Protein AF-0000000080565555 (afdb_homodimer)

pLDDT: mean 76.47, std 24.75, range [23.42, 98.5]

Organism: Arabidopsis lyrata subsp. lyrata (NCBI:txid81972)

InterPro domains:
  IPR002610 Peptidase S54, RHOMBOID-like [PTHR22936] (37-337)
  IPR022764 Peptidase S54, rhomboid domain [PF01694] (120-256)
  IPR035952 Rhomboid-like superfamily [G3DSA:1.20.1540.10] (41-259)
  IPR035952 Rhomboid-like superfamily [SSF144091] (45-261)

Foldseek 3Di:
DPPPPPPPPDPPPPPPPPPPPPCPPPPPPPVVVPVQLPPVDDLPPDDLVLLVVLLVLLVVLQQVLLLVQQCQPPVVHQFAPCVVGSNTFRHCLQQVQRGGHLVSLVVQQFDDLCCCQPVVPLVSLQRLLSDARHDNRSVLLSVLSVVLVSSVCSQFNNPLLVVQLRLQSSQLSLQCNQAPFPGGAGLNLRSSLLSLLLLVLVCVLCVVSRPNSVVSVVSSVVSLVVNLVCLQGPRRHLSSSVRSNLSSNLSSLQRVQDQDQPQPPQDDPDDPDDDSPPSVSPSPGSPSPVVSNVVSVVVNVCSVVVSVVCSNVSNHCNVVDVCSLVSRHDDDPQFDSPSPDRRSPPPPPDD/DDDCPDPPPPPPPPPPPPPPPPPPPPPPPPVVVPVQLPPVDDLPPDDLVLLVVLLVLLVVLQQVLLLVQQCQVVVVHQFAPCVVGSNTFRHCLFQVQRGGHLVSLVVQQFDDLCCCQPVVPLVSLQRLLSDARHDNRSVLLSVLSVVLVSSVCSQFNNPLLVVQLRLQSSQLSLQCNLAPFPGGAGLNLRSSLLSLLLLVLVCVLCVVSRPNSVVSVVSSVVSLVVNLVCLQGPRRHLSSSVRSNLSSNLSSLQRVQDQDQPQPPDDDPDDPDDDPPPSVSPSPGSPSPVVSNVVSVVVNVVSVVVSVVCSNVSNHCNVVDVCSLVSRHDDDPQFDSPSPDRRSPPPPPDD

Nearest PDB structures (foldseek):
  8snl-assembly1_B  TM=7.838E-01  e=1.390E-08  Homo sapiens
  3txt-assembly1_A  TM=7.322E-01  e=2.967E-03  Escherichia coli K-12
  6pj8-assembly1_A  TM=7.253E-01  e=8.159E-03  Escherichia coli
  5f5b-assembly1_A  TM=7.005E-01  e=1.110E-02  Escherichia coli
  4qnz-assembly1_A  TM=6.781E-01  e=9.729E-03  Escherichia coli str. K-12 substr. MC4100

Sequence (702 aa):
MEVPTEPKTTQIDEISHNLSFSTSNAGDSSWDKISFFRHRSRQIKRDTWLVSVFVLLQIVLFAVTMGVNDCSRNSHGHCAAKLLGRFSFQPLSENPMLGPSASTLEHMGGLSWNTLTENHEIWRILTSPWLHSGLFHLFINLGSLIFVGIYMEQQFGPLRIAVIYLLSGIMGSLFAVLFVRNISSISSGAAFFGLIGAMLSALAKNWNLYTGKISALVIIFTIFTVNILIGFLPFIDNFANIGGFISGFLLGFVLLFKPQLRQMPPSHKGKLFEDDTNRSTRLKDQFDRPVLRIICLVVFCGMLAGVLLAVCWGVNLNRHCHWCRYVDCVPTNRWSCSDMTTSCEVYSFKPMEVPTEPKTTQIDEISHNLSFSTSNAGDSSWDKISFFRHRSRQIKRDTWLVSVFVLLQIVLFAVTMGVNDCSRNSHGHCAAKLLGRFSFQPLSENPMLGPSASTLEHMGGLSWNTLTENHEIWRILTSPWLHSGLFHLFINLGSLIFVGIYMEQQFGPLRIAVIYLLSGIMGSLFAVLFVRNISSISSGAAFFGLIGAMLSALAKNWNLYTGKISALVIIFTIFTVNILIGFLPFIDNFANIGGFISGFLLGFVLLFKPQLRQMPPSHKGKLFEDDTNRSTRLKDQFDRPVLRIICLVVFCGMLAGVLLAVCWGVNLNRHCHWCRYVDCVPTNRWSCSDMTTSCEVYSFKP

Structure (mmCIF, N/CA/C/O backbone):
data_AF-0000000080565555-model_v1
#
loop_
_entity.id
_entity.type
_entity.pdbx_description
1 polymer 'RHOMBOID-like protein'
#
loop_
_atom_site.group_PDB
_atom_site.id
_atom_site.type_symbol
_atom_site.label_atom_id
_atom_site.label_alt_id
_atom_site.label_comp_id
_atom_site.label_asym_id
_atom_site.label_entity_id
_atom_site.label_seq_id
_atom_site.pdbx_PDB_ins_code
_atom_site.Cartn_x
_atom_site.Cartn_y
_atom_site.Cartn_z
_atom_site.occupancy
_atom_site.B_iso_or_equiv
_atom_site.auth_seq_id
_atom_site.auth_comp_id
_atom_site.auth_asym_id
_atom_site.auth_atom_id
_atom_site.pdbx_PDB_model_num
ATOM 1 N N . MET A 1 1 ? -54.656 46.344 83.875 1 28.05 1 MET A N 1
ATOM 2 C CA . MET A 1 1 ? -55.188 46.188 82.562 1 28.05 1 MET A CA 1
ATOM 3 C C . MET A 1 1 ? -54.094 45.938 81.562 1 28.05 1 MET A C 1
ATOM 5 O O . MET A 1 1 ? -53.312 46.844 81.188 1 28.05 1 MET A O 1
ATOM 9 N N . GLU A 1 2 ? -53.469 44.812 81.625 1 30.3 2 GLU A N 1
ATOM 10 C CA . GLU A 1 2 ? -52.219 44.156 81.188 1 30.3 2 GLU A CA 1
ATOM 11 C C . GLU A 1 2 ? -52.219 43.969 79.688 1 30.3 2 GLU A C 1
ATOM 13 O O . GLU A 1 2 ? -53.156 43.344 79.125 1 30.3 2 GLU A O 1
ATOM 18 N N . VAL A 1 3 ? -51.812 45 79 1 36.28 3 VAL A N 1
ATOM 19 C CA . VAL A 1 3 ? -51.969 45.25 77.562 1 36.28 3 VAL A CA 1
ATOM 20 C C . VAL A 1 3 ? -51.281 44.125 76.75 1 36.28 3 VAL A C 1
ATOM 22 O O . VAL A 1 3 ? -50.094 43.875 76.938 1 36.28 3 VAL A O 1
ATOM 25 N N . PRO A 1 4 ? -51.969 42.969 76.5 1 34.62 4 PRO A N 1
ATOM 26 C CA . PRO A 1 4 ? -51.344 41.781 76 1 34.62 4 PRO A CA 1
ATOM 27 C C . PRO A 1 4 ? -50.688 42 74.625 1 34.62 4 PRO A C 1
ATOM 29 O O . PRO A 1 4 ? -51.344 42.5 73.688 1 34.62 4 PRO A O 1
ATOM 32 N N . THR A 1 5 ? -49.469 42.469 74.625 1 33.44 5 THR A N 1
ATOM 33 C CA . THR A 1 5 ? -48.781 42.938 73.375 1 33.44 5 THR A CA 1
ATOM 34 C C . THR A 1 5 ? -48.656 41.812 72.375 1 33.44 5 THR A C 1
ATOM 36 O O . THR A 1 5 ? -48.062 40.781 72.688 1 33.44 5 THR A O 1
ATOM 39 N N . GLU A 1 6 ? -49.719 41.562 71.562 1 31.44 6 GLU A N 1
ATOM 40 C CA . GLU A 1 6 ? -49.844 40.5 70.562 1 31.44 6 GLU A CA 1
ATOM 41 C C . GLU A 1 6 ? -48.688 40.5 69.625 1 31.44 6 GLU A C 1
ATOM 43 O O . GLU A 1 6 ? -48.375 41.531 69 1 31.44 6 GLU A O 1
ATOM 48 N N . PRO A 1 7 ? -47.594 39.781 69.812 1 29.17 7 PRO A N 1
ATOM 49 C CA . PRO A 1 7 ? -46.406 39.844 69 1 29.17 7 PRO A CA 1
ATOM 50 C C . PRO A 1 7 ? -46.656 39.562 67.5 1 29.17 7 PRO A C 1
ATOM 52 O O . PRO A 1 7 ? -47.375 38.594 67.188 1 29.17 7 PRO A O 1
ATOM 55 N N . LYS A 1 8 ? -46.938 40.562 66.688 1 30.72 8 LYS A N 1
ATOM 56 C CA . LYS A 1 8 ? -47.156 40.531 65.25 1 30.72 8 LYS A CA 1
ATOM 57 C C . LYS A 1 8 ? -46.156 39.625 64.562 1 30.72 8 LYS A C 1
ATOM 59 O O . LYS A 1 8 ? -44.938 39.906 64.562 1 30.72 8 LYS A O 1
ATOM 64 N N . THR A 1 9 ? -46.188 38.25 64.812 1 28.25 9 THR A N 1
ATOM 65 C CA . THR A 1 9 ? -45.375 37.25 64.125 1 28.25 9 THR A CA 1
ATOM 66 C C . THR A 1 9 ? -45.312 37.531 62.625 1 28.25 9 THR A C 1
ATOM 68 O O . THR A 1 9 ? -46.312 37.5 61.938 1 28.25 9 THR A O 1
ATOM 71 N N . THR A 1 10 ? -44.562 38.469 62.156 1 26.77 10 THR A N 1
ATOM 72 C CA . THR A 1 10 ? -44.375 38.969 60.781 1 26.77 10 THR A CA 1
ATOM 73 C C . THR A 1 10 ? -44.219 37.781 59.812 1 26.77 10 THR A C 1
ATOM 75 O O . THR A 1 10 ? -43.531 36.812 60.125 1 26.77 10 THR A O 1
ATOM 78 N N . GLN A 1 11 ? -45.156 37.719 58.844 1 27.66 11 GLN A N 1
ATOM 79 C CA . GLN A 1 11 ? -45.5 36.906 57.688 1 27.66 11 GLN A CA 1
ATOM 80 C C . GLN A 1 11 ? -44.25 36.688 56.812 1 27.66 11 GLN A C 1
ATOM 82 O O . GLN A 1 11 ? -44.219 37.125 55.656 1 27.66 11 GLN A O 1
ATOM 87 N N . ILE A 1 12 ? -43.062 37.031 57.25 1 28.05 12 ILE A N 1
ATOM 88 C CA . ILE A 1 12 ? -41.969 37.094 56.281 1 28.05 12 ILE A CA 1
ATOM 89 C C . ILE A 1 12 ? -41.75 35.719 55.656 1 28.05 12 ILE A C 1
ATOM 91 O O . ILE A 1 12 ? -40.875 35.562 54.812 1 28.05 12 ILE A O 1
ATOM 95 N N . ASP A 1 13 ? -42.344 34.719 56.25 1 25.83 13 ASP A N 1
ATOM 96 C CA . ASP A 1 13 ? -41.719 33.438 55.906 1 25.83 13 ASP A CA 1
ATOM 97 C C . ASP A 1 13 ? -41.938 33.094 54.406 1 25.83 13 ASP A C 1
ATOM 99 O O . ASP A 1 13 ? -41.438 32.094 53.938 1 25.83 13 ASP A O 1
ATOM 103 N N . GLU A 1 14 ? -43 33.562 53.844 1 26.08 14 GLU A N 1
ATOM 104 C CA . GLU A 1 14 ? -43.5 32.75 52.75 1 26.08 14 GLU A CA 1
ATOM 105 C C . GLU A 1 14 ? -42.531 32.781 51.562 1 26.08 14 GLU A C 1
ATOM 107 O O . GLU A 1 14 ? -42.625 31.969 50.656 1 26.08 14 GLU A O 1
ATOM 112 N N . ILE A 1 15 ? -41.844 33.875 51.312 1 27.7 15 ILE A N 1
ATOM 113 C CA . ILE A 1 15 ? -41.438 34.031 49.938 1 27.7 15 ILE A CA 1
ATOM 114 C C . ILE A 1 15 ? -40.344 33.031 49.594 1 27.7 15 ILE A C 1
ATOM 116 O O . ILE A 1 15 ? -39.281 33.406 49.062 1 27.7 15 ILE A O 1
ATOM 120 N N . SER A 1 16 ? -39.969 32.062 50.375 1 26.06 16 SER A N 1
ATOM 121 C CA . SER A 1 16 ? -38.844 31.25 49.906 1 26.06 16 SER A CA 1
ATOM 122 C C . SER A 1 16 ? -39.094 30.625 48.562 1 26.06 16 SER A C 1
ATOM 124 O O . SER A 1 16 ? -39.781 29.594 48.469 1 26.06 16 SER A O 1
ATOM 126 N N . HIS A 1 17 ? -39.594 31.375 47.562 1 25.84 17 HIS A N 1
ATOM 127 C CA . HIS A 1 17 ? -39.75 30.859 46.219 1 25.84 17 HIS A CA 1
ATOM 128 C C . HIS A 1 17 ? -38.531 30.078 45.75 1 25.84 17 HIS A C 1
ATOM 130 O O . HIS A 1 17 ? -37.406 30.516 45.969 1 25.84 17 HIS A O 1
ATOM 136 N N . ASN A 1 18 ? -38.625 28.688 45.625 1 25.88 18 ASN A N 1
ATOM 137 C CA . ASN A 1 18 ? -37.781 27.625 45.125 1 25.88 18 ASN A CA 1
ATOM 138 C C . ASN A 1 18 ? -37.094 28.031 43.812 1 25.88 18 ASN A C 1
ATOM 140 O O . ASN A 1 18 ? -37.781 28.125 42.781 1 25.88 18 ASN A O 1
ATOM 144 N N . LEU A 1 19 ? -36.188 28.938 43.656 1 26.58 19 LEU A N 1
ATOM 145 C CA . LEU A 1 19 ? -35.375 29.156 42.469 1 26.58 19 LEU A CA 1
ATOM 146 C C . LEU A 1 19 ? -34.719 27.844 42.031 1 26.58 19 LEU A C 1
ATOM 148 O O . LEU A 1 19 ? -33.781 27.375 42.656 1 26.58 19 LEU A O 1
ATOM 152 N N . SER A 1 20 ? -35.531 26.812 41.625 1 26.23 20 SER A N 1
ATOM 153 C CA . SER A 1 20 ? -34.969 25.641 40.938 1 26.23 20 SER A CA 1
ATOM 154 C C . SER A 1 20 ? -34.062 26.062 39.812 1 26.23 20 SER A C 1
ATOM 156 O O . SER A 1 20 ? -34.5 26.703 38.844 1 26.23 20 SER A O 1
ATOM 158 N N . PHE A 1 21 ? -32.812 26.406 39.969 1 26.12 21 PHE A N 1
ATOM 159 C CA . PHE A 1 21 ? -31.797 26.547 38.938 1 26.12 21 PHE A CA 1
ATOM 160 C C . PHE A 1 21 ? -31.75 25.297 38.062 1 26.12 21 PHE A C 1
ATOM 162 O O . PHE A 1 21 ? -31.328 24.219 38.531 1 26.12 21 PHE A O 1
ATOM 169 N N . SER A 1 22 ? -32.781 25 37.219 1 28.72 22 SER A N 1
ATOM 170 C CA . SER A 1 22 ? -32.594 24.062 36.125 1 28.72 22 SER A CA 1
ATOM 171 C C . SER A 1 22 ? -31.281 24.344 35.375 1 28.72 22 SER A C 1
ATOM 173 O O . SER A 1 22 ? -31.078 25.422 34.844 1 28.72 22 SER A O 1
ATOM 175 N N . THR A 1 23 ? -30.188 23.906 35.875 1 27.33 23 THR A N 1
ATOM 176 C CA . THR A 1 23 ? -28.922 23.938 35.156 1 27.33 23 THR A CA 1
ATOM 177 C C . THR A 1 23 ? -29.078 23.391 33.75 1 27.33 23 THR A C 1
ATOM 179 O O . THR A 1 23 ? -29.312 22.188 33.562 1 27.33 23 THR A O 1
ATOM 182 N N . SER A 1 24 ? -29.719 24.047 32.844 1 30.97 24 SER A N 1
ATOM 183 C CA . SER A 1 24 ? -29.703 23.891 31.391 1 30.97 24 SER A CA 1
ATOM 184 C C . SER A 1 24 ? -28.266 23.781 30.875 1 30.97 24 SER A C 1
ATOM 186 O O . SER A 1 24 ? -28.016 24.031 29.688 1 30.97 24 SER A O 1
ATOM 188 N N . ASN A 1 25 ? -27.312 23.625 31.656 1 27.91 25 ASN A N 1
ATOM 189 C CA . ASN A 1 25 ? -25.953 23.641 31.125 1 27.91 25 ASN A CA 1
ATOM 190 C C . ASN A 1 25 ? -25.734 22.547 30.094 1 27.91 25 ASN A C 1
ATOM 192 O O . ASN A 1 25 ? -24.609 22.125 29.859 1 27.91 25 ASN A O 1
ATOM 196 N N . ALA A 1 26 ? -26.797 21.781 29.781 1 32.34 26 ALA A N 1
ATOM 197 C CA . ALA A 1 26 ? -26.328 20.969 28.656 1 32.34 26 ALA A CA 1
ATOM 198 C C . ALA A 1 26 ? -25.75 21.859 27.547 1 32.34 26 ALA A C 1
ATOM 200 O O . ALA A 1 26 ? -26.453 22.719 27.016 1 32.34 26 ALA A O 1
ATOM 201 N N . GLY A 1 27 ? -24.516 22.219 27.719 1 28.86 27 GLY A N 1
ATOM 202 C CA . GLY A 1 27 ? -23.812 23.016 26.734 1 28.86 27 GLY A CA 1
ATOM 203 C C . GLY A 1 27 ? -24.297 22.766 25.312 1 28.86 27 GLY A C 1
ATOM 204 O O . GLY A 1 27 ? -24.234 21.641 24.828 1 28.86 27 GLY A O 1
ATOM 205 N N . ASP A 1 28 ? -25.344 23.375 24.922 1 35.19 28 ASP A N 1
ATOM 206 C CA . ASP A 1 28 ? -25.656 23.469 23.5 1 35.19 28 ASP A CA 1
ATOM 207 C C . ASP A 1 28 ? -24.391 23.594 22.672 1 35.19 28 ASP A C 1
ATOM 209 O O . ASP A 1 28 ? -23.641 24.578 22.812 1 35.19 28 ASP A O 1
ATOM 213 N N . SER A 1 29 ? -23.641 22.547 22.562 1 35.31 29 SER A N 1
ATOM 214 C CA . SER A 1 29 ? -22.469 22.688 21.703 1 35.31 29 SER A CA 1
ATOM 215 C C . SER A 1 29 ? -22.766 23.578 20.5 1 35.31 29 SER A C 1
ATOM 217 O O . SER A 1 29 ? -23.781 23.406 19.828 1 35.31 29 SER A O 1
ATOM 219 N N . SER A 1 30 ? -22.359 24.797 20.625 1 37.91 30 SER A N 1
ATOM 220 C CA . SER A 1 30 ? -22.391 25.859 19.625 1 37.91 30 SER A CA 1
ATOM 221 C C . SER A 1 30 ? -22.25 25.297 18.219 1 37.91 30 SER A C 1
ATOM 223 O O . SER A 1 30 ? -22.453 26.016 17.234 1 37.91 30 SER A O 1
ATOM 225 N N . TRP A 1 31 ? -21.734 24.156 18.172 1 38.5 31 TRP A N 1
ATOM 226 C CA . TRP A 1 31 ? -21.641 23.578 16.844 1 38.5 31 TRP A CA 1
ATOM 227 C C . TRP A 1 31 ? -23.016 23.266 16.281 1 38.5 31 TRP A C 1
ATOM 229 O O . TRP A 1 31 ? -23.188 23.109 15.07 1 38.5 31 TRP A O 1
ATOM 239 N N . ASP A 1 32 ? -24.047 23.109 17.141 1 40.44 32 ASP A N 1
ATOM 240 C CA . ASP A 1 32 ? -25.391 22.828 16.656 1 40.44 32 ASP A CA 1
ATOM 241 C C . ASP A 1 32 ? -25.953 24 15.859 1 40.44 32 ASP A C 1
ATOM 243 O O . ASP A 1 32 ? -26.984 23.875 15.188 1 40.44 32 ASP A O 1
ATOM 247 N N . LYS A 1 33 ? -25.484 25.172 16.234 1 38.81 33 LYS A N 1
ATOM 248 C CA . LYS A 1 33 ? -26.031 26.359 15.562 1 38.81 33 LYS A CA 1
ATOM 249 C C . LYS A 1 33 ? -25.453 26.5 14.156 1 38.81 33 LYS A C 1
ATOM 251 O O . LYS A 1 33 ? -25.859 27.375 13.398 1 38.81 33 LYS A O 1
ATOM 256 N N . ILE A 1 34 ? -24.266 25.922 14.016 1 38.59 34 ILE A N 1
ATOM 257 C CA . ILE A 1 34 ? -23.844 25.969 12.625 1 38.59 34 ILE A CA 1
ATOM 258 C C . ILE A 1 34 ? -24.609 24.922 11.82 1 38.59 34 ILE A C 1
ATOM 260 O O . ILE A 1 34 ? -24.484 23.719 12.062 1 38.59 34 ILE A O 1
ATOM 264 N N . SER A 1 35 ? -25.688 25.25 11.289 1 40.88 35 SER A N 1
ATOM 265 C CA . SER A 1 35 ? -26.656 24.531 10.469 1 40.88 35 SER A CA 1
ATOM 266 C C . SER A 1 35 ? -25.953 23.516 9.562 1 40.88 35 SER A C 1
ATOM 268 O O . SER A 1 35 ? -26.609 22.688 8.93 1 40.88 35 SER A O 1
ATOM 270 N N . PHE A 1 36 ? -24.656 23.781 9.406 1 41.38 36 PHE A N 1
ATOM 271 C CA . PHE A 1 36 ? -23.984 22.969 8.391 1 41.38 36 PHE A CA 1
ATOM 272 C C . PHE A 1 36 ? -24.094 21.484 8.719 1 41.38 36 PHE A C 1
ATOM 274 O O . PHE A 1 36 ? -24.25 20.656 7.82 1 41.38 36 PHE A O 1
ATOM 281 N N . PHE A 1 37 ? -23.75 21.203 9.984 1 42.88 37 PHE A N 1
ATOM 282 C CA . PHE A 1 37 ? -23.531 19.812 10.352 1 42.88 37 PHE A CA 1
ATOM 283 C C . PHE A 1 37 ? -24.844 19.156 10.766 1 42.88 37 PHE A C 1
ATOM 285 O O . PHE A 1 37 ? -24.844 18.109 11.414 1 42.88 37 PHE A O 1
ATOM 292 N N . ARG A 1 38 ? -25.875 19.812 10.656 1 41.28 38 ARG A N 1
ATOM 293 C CA . ARG A 1 38 ? -27.109 19.188 11.125 1 41.28 38 ARG A CA 1
ATOM 294 C C . ARG A 1 38 ? -27.469 17.969 10.273 1 41.28 38 ARG A C 1
ATOM 296 O O . ARG A 1 38 ? -27.844 18.109 9.109 1 41.28 38 ARG A O 1
ATOM 303 N N . HIS A 1 39 ? -26.516 17.094 10.227 1 41.72 39 HIS A N 1
ATOM 304 C CA . HIS A 1 39 ? -27.172 15.891 9.742 1 41.72 39 HIS A CA 1
ATOM 305 C C . HIS A 1 39 ? -28.359 15.508 10.633 1 41.72 39 HIS A C 1
ATOM 307 O O . HIS A 1 39 ? -28.297 15.711 11.852 1 41.72 39 HIS A O 1
ATOM 313 N N . ARG A 1 40 ? -29.562 15.438 10.125 1 40.31 40 ARG A N 1
ATOM 314 C CA . ARG A 1 40 ? -30.781 15.031 10.805 1 40.31 40 ARG A CA 1
ATOM 315 C C . ARG A 1 40 ? -30.531 13.836 11.719 1 40.31 40 ARG A C 1
ATOM 317 O O . ARG A 1 40 ? -31.438 13.375 12.422 1 40.31 40 ARG A O 1
ATOM 324 N N . SER A 1 41 ? -29.562 13.008 11.445 1 40.56 41 SER A N 1
ATOM 325 C CA . SER A 1 41 ? -29.531 11.797 12.258 1 40.56 41 SER A CA 1
ATOM 326 C C . SER A 1 41 ? -29.031 12.078 13.664 1 40.56 41 SER A C 1
ATOM 328 O O . SER A 1 41 ? -28.312 13.055 13.891 1 40.56 41 SER A O 1
ATOM 330 N N . ARG A 1 42 ? -29.438 11.453 14.758 1 39.84 42 ARG A N 1
ATOM 331 C CA . ARG A 1 42 ? -29.062 11.484 16.172 1 39.84 42 ARG A CA 1
ATOM 332 C C . ARG A 1 42 ? -27.547 11.594 16.328 1 39.84 42 ARG A C 1
ATOM 334 O O . ARG A 1 42 ? -26.797 10.711 15.883 1 39.84 42 ARG A O 1
ATOM 341 N N . GLN A 1 43 ? -27 12.758 16.312 1 46 43 GLN A N 1
ATOM 342 C CA . GLN A 1 43 ? -25.594 13.055 16.562 1 46 43 GLN A CA 1
ATOM 343 C C . GLN A 1 43 ? -25.062 12.258 17.734 1 46 43 GLN A C 1
ATOM 345 O O . GLN A 1 43 ? -25.5 12.445 18.875 1 46 43 GLN A O 1
ATOM 350 N N . ILE A 1 44 ? -24.859 11.039 17.656 1 47.81 44 ILE A N 1
ATOM 351 C CA . ILE A 1 44 ? -24.172 10.328 18.734 1 47.81 44 ILE A CA 1
ATOM 352 C C . ILE A 1 44 ? -22.953 11.141 19.172 1 47.81 44 ILE A C 1
ATOM 354 O O . ILE A 1 44 ? -22.062 11.43 18.375 1 47.81 44 ILE A O 1
ATOM 358 N N . LYS A 1 45 ? -23.172 11.914 20.172 1 55.66 45 LYS A N 1
ATOM 359 C CA . LYS A 1 45 ? -22.078 12.633 20.812 1 55.66 45 LYS A CA 1
ATOM 360 C C . LYS A 1 45 ? -20.922 11.688 21.156 1 55.66 45 LYS A C 1
ATOM 362 O O . LYS A 1 45 ? -20.953 11.031 22.188 1 55.66 45 LYS A O 1
ATOM 367 N N . ARG A 1 46 ? -20.203 11.18 20.141 1 64.56 46 ARG A N 1
ATOM 368 C CA . ARG A 1 46 ? -19.031 10.352 20.422 1 64.56 46 ARG A CA 1
ATOM 369 C C . ARG A 1 46 ? -17.891 11.203 20.953 1 64.56 46 ARG A C 1
ATOM 371 O O . ARG A 1 46 ? -17.734 12.367 20.578 1 64.56 46 ARG A O 1
ATOM 378 N N . ASP A 1 47 ? -17.328 10.836 22.047 1 79.69 47 ASP A N 1
ATOM 379 C CA . ASP A 1 47 ? -16.109 11.43 22.562 1 79.69 47 ASP A CA 1
ATOM 380 C C . ASP A 1 47 ? -15.023 11.492 21.5 1 79.69 47 ASP A C 1
ATOM 382 O O . ASP A 1 47 ? -14.844 10.539 20.734 1 79.69 47 ASP A O 1
ATOM 386 N N . THR A 1 48 ? -14.555 12.727 21.141 1 89.88 48 THR A N 1
ATOM 387 C CA . THR A 1 48 ? -13.492 12.922 20.156 1 89.88 48 THR A CA 1
ATOM 388 C C . THR A 1 48 ? -12.125 12.906 20.828 1 89.88 48 THR A C 1
ATOM 390 O O . THR A 1 48 ? -11.398 13.906 20.797 1 89.88 48 THR A O 1
ATOM 393 N N . TRP A 1 49 ? -11.68 11.828 21.344 1 93.06 49 TRP A N 1
ATOM 394 C CA . TRP A 1 49 ? -10.43 11.703 22.094 1 93.06 49 TRP A CA 1
ATOM 395 C C . TRP A 1 49 ? -9.234 11.656 21.141 1 93.06 49 TRP A C 1
ATOM 397 O O . TRP A 1 49 ? -8.133 12.078 21.5 1 93.06 49 TRP A O 1
ATOM 407 N N . LEU A 1 50 ? -9.438 11.188 19.953 1 95.69 50 LEU A N 1
ATOM 408 C CA . LEU A 1 50 ? -8.336 11.055 19 1 95.69 50 LEU A CA 1
ATOM 409 C C . LEU A 1 50 ? -7.785 12.422 18.609 1 95.69 50 LEU A C 1
ATOM 411 O O . LEU A 1 50 ? -6.566 12.633 18.609 1 95.69 50 LEU A O 1
ATOM 415 N N . VAL A 1 51 ? -8.672 13.359 18.297 1 96.25 51 VAL A N 1
ATOM 416 C CA . VAL A 1 51 ? -8.25 14.695 17.891 1 96.25 51 VAL A CA 1
ATOM 417 C C . VAL A 1 51 ? -7.496 15.367 19.031 1 96.25 51 VAL A C 1
ATOM 419 O O . VAL A 1 51 ? -6.48 16.031 18.812 1 96.25 51 VAL A O 1
ATOM 422 N N . SER A 1 52 ? -7.988 15.133 20.297 1 95.94 52 SER A N 1
ATOM 423 C CA . SER A 1 52 ? -7.309 15.695 21.453 1 95.94 52 SER A CA 1
ATOM 424 C C . SER A 1 52 ? -5.891 15.141 21.594 1 95.94 52 SER A C 1
ATOM 426 O O . SER A 1 52 ? -4.961 15.883 21.906 1 95.94 52 SER A O 1
ATOM 428 N N . VAL A 1 53 ? -5.758 13.922 21.312 1 96.75 53 VAL A N 1
ATOM 429 C CA . VAL A 1 53 ? -4.445 13.289 21.391 1 96.75 53 VAL A CA 1
ATOM 430 C C . VAL A 1 53 ? -3.521 13.867 20.328 1 96.75 53 VAL A C 1
ATOM 432 O O . VAL A 1 53 ? -2.361 14.188 20.594 1 96.75 53 VAL A O 1
ATOM 435 N N . PHE A 1 54 ? -4.008 14.023 19.125 1 97.12 54 PHE A N 1
ATOM 436 C CA . PHE A 1 54 ? -3.195 14.57 18.031 1 97.12 54 PHE A CA 1
ATOM 437 C C . PHE A 1 54 ? -2.795 16.016 18.328 1 97.12 54 PHE A C 1
ATOM 439 O O . PHE A 1 54 ? -1.657 16.406 18.062 1 97.12 54 PHE A O 1
ATOM 446 N N . VAL A 1 55 ? -3.732 16.766 18.859 1 96.81 55 VAL A N 1
ATOM 447 C CA . VAL A 1 55 ? -3.467 18.156 19.219 1 96.81 55 VAL A CA 1
ATOM 448 C C . VAL A 1 55 ? -2.371 18.203 20.281 1 96.81 55 VAL A C 1
ATOM 450 O O . VAL A 1 55 ? -1.4 18.953 20.141 1 96.81 55 VAL A O 1
ATOM 453 N N . LEU A 1 56 ? -2.512 17.406 21.281 1 97.12 56 LEU A N 1
ATOM 454 C CA . LEU A 1 56 ? -1.539 17.375 22.359 1 97.12 56 LEU A CA 1
ATOM 455 C C . LEU A 1 56 ? -0.166 16.953 21.859 1 97.12 56 LEU A C 1
ATOM 457 O O . LEU A 1 56 ? 0.852 17.531 22.25 1 97.12 56 LEU A O 1
ATOM 461 N N . LEU A 1 57 ? -0.117 16.016 21 1 96.81 57 LEU A N 1
ATOM 462 C CA . LEU A 1 57 ? 1.145 15.516 20.453 1 96.81 57 LEU A CA 1
ATOM 463 C C . LEU A 1 57 ? 1.854 16.609 19.656 1 96.81 57 LEU A C 1
ATOM 465 O O . LEU A 1 57 ? 3.074 16.766 19.75 1 96.81 57 LEU A O 1
ATOM 469 N N . GLN A 1 58 ? 1.149 17.391 18.938 1 97.62 58 GLN A N 1
ATOM 470 C CA . GLN A 1 58 ? 1.748 18.469 18.141 1 97.62 58 GLN A CA 1
ATOM 471 C C . GLN A 1 58 ? 2.285 19.578 19.031 1 97.62 58 GLN A C 1
ATOM 473 O O . GLN A 1 58 ? 3.367 20.109 18.781 1 97.62 58 GLN A O 1
ATOM 478 N N . ILE A 1 59 ? 1.557 19.891 20.047 1 97.56 59 ILE A N 1
ATOM 479 C CA . ILE A 1 59 ? 1.983 20.922 20.984 1 97.56 59 ILE A CA 1
ATOM 480 C C . ILE A 1 59 ? 3.244 20.484 21.719 1 97.56 59 ILE A C 1
ATOM 482 O O . ILE A 1 59 ? 4.215 21.234 21.812 1 97.56 59 ILE A O 1
ATOM 486 N N . VAL A 1 60 ? 3.252 19.25 22.156 1 97.75 60 VAL A N 1
ATOM 487 C CA . VAL A 1 60 ? 4.379 18.719 22.922 1 97.75 60 VAL A CA 1
ATOM 488 C C . VAL A 1 60 ? 5.617 18.656 22.031 1 97.75 60 VAL A C 1
ATOM 490 O O . VAL A 1 60 ? 6.711 19.047 22.438 1 97.75 60 VAL A O 1
ATOM 493 N N . LEU A 1 61 ? 5.445 18.203 20.844 1 97.5 61 LEU A N 1
ATOM 494 C CA . LEU A 1 61 ? 6.586 18.078 19.938 1 97.5 61 LEU A CA 1
ATOM 495 C C . LEU A 1 61 ? 7.125 19.453 19.547 1 97.5 61 LEU A C 1
ATOM 497 O O . LEU A 1 61 ? 8.336 19.625 19.375 1 97.5 61 LEU A O 1
ATOM 501 N N . PHE A 1 62 ? 6.254 20.438 19.422 1 97.88 62 PHE A N 1
ATOM 502 C CA . PHE A 1 62 ? 6.715 21.797 19.156 1 97.88 62 PHE A CA 1
ATOM 503 C C . PHE A 1 62 ? 7.523 22.328 20.328 1 97.88 62 PHE A C 1
ATOM 505 O O . PHE A 1 62 ? 8.578 22.922 20.141 1 97.88 62 PHE A O 1
ATOM 512 N N . ALA A 1 63 ? 7.07 22.031 21.531 1 97.31 63 ALA A N 1
ATOM 513 C CA . ALA A 1 63 ? 7.781 22.469 22.734 1 97.31 63 ALA A CA 1
ATOM 514 C C . ALA A 1 63 ? 9.148 21.797 22.828 1 97.31 63 ALA A C 1
ATOM 516 O O . ALA A 1 63 ? 10.148 22.453 23.156 1 97.31 63 ALA A O 1
ATOM 517 N N . VAL A 1 64 ? 9.156 20.562 22.547 1 97.69 64 VAL A N 1
ATOM 518 C CA . VAL A 1 64 ? 10.422 19.828 22.578 1 97.69 64 VAL A CA 1
ATOM 519 C C . VAL A 1 64 ? 11.375 20.391 21.531 1 97.69 64 VAL A C 1
ATOM 521 O O . VAL A 1 64 ? 12.562 20.578 21.781 1 97.69 64 VAL A O 1
ATOM 524 N N . THR A 1 65 ? 10.844 20.672 20.344 1 97.5 65 THR A N 1
ATOM 525 C CA . THR A 1 65 ? 11.656 21.234 19.266 1 97.5 65 THR A CA 1
ATOM 526 C C . THR A 1 65 ? 12.242 22.578 19.672 1 97.5 65 THR A C 1
ATOM 528 O O . THR A 1 65 ? 13.422 22.844 19.438 1 97.5 65 THR A O 1
ATOM 531 N N . MET A 1 66 ? 11.453 23.422 20.312 1 96.75 66 MET A N 1
ATOM 532 C CA . MET A 1 66 ? 11.922 24.734 20.766 1 96.75 66 MET A CA 1
ATOM 533 C C . MET A 1 66 ? 12.945 24.578 21.875 1 96.75 66 MET A C 1
ATOM 535 O O . MET A 1 66 ? 13.898 25.359 21.969 1 96.75 66 MET A O 1
ATOM 539 N N . GLY A 1 67 ? 12.727 23.547 22.703 1 96.44 67 GLY A N 1
ATOM 540 C CA . GLY A 1 67 ? 13.703 23.25 23.734 1 96.44 67 GLY A CA 1
ATOM 541 C C . GLY A 1 67 ? 15.055 22.859 23.188 1 96.44 67 GLY A C 1
ATOM 542 O O . GLY A 1 67 ? 16.094 23.281 23.703 1 96.44 67 GLY A O 1
ATOM 543 N N . VAL A 1 68 ? 15.039 22.094 22.172 1 96.56 68 VAL A N 1
ATOM 544 C CA . VAL A 1 68 ? 16.281 21.656 21.531 1 96.56 68 VAL A CA 1
ATOM 545 C C . VAL A 1 68 ? 16.906 22.828 20.781 1 96.56 68 VAL A C 1
ATOM 547 O O . VAL A 1 68 ? 18.141 22.969 20.766 1 96.56 68 VAL A O 1
ATOM 550 N N . ASN A 1 69 ? 16.125 23.656 20.109 1 95.75 69 ASN A N 1
ATOM 551 C CA . ASN A 1 69 ? 16.625 24.812 19.375 1 95.75 69 ASN A CA 1
ATOM 552 C C . ASN A 1 69 ? 17.406 25.75 20.266 1 95.75 69 ASN A C 1
ATOM 554 O O . ASN A 1 69 ? 18.516 26.172 19.922 1 95.75 69 ASN A O 1
ATOM 558 N N . ASP A 1 70 ? 16.828 26.156 21.453 1 95.19 70 ASP A N 1
ATOM 559 C CA . ASP A 1 70 ? 17.484 26.984 22.469 1 95.19 70 ASP A CA 1
ATOM 560 C C . ASP A 1 70 ? 18.234 28.156 21.828 1 95.19 70 ASP A C 1
ATOM 562 O O . ASP A 1 70 ? 19.453 28.266 21.969 1 95.19 70 ASP A O 1
ATOM 566 N N . CYS A 1 71 ? 17.453 28.969 21.234 1 91.81 71 CYS A N 1
ATOM 567 C CA . CYS A 1 71 ? 18.016 30.125 20.562 1 91.81 71 CYS A CA 1
ATOM 568 C C . CYS A 1 71 ? 18.906 30.922 21.5 1 91.81 71 CYS A C 1
ATOM 570 O O . CYS A 1 71 ? 19.953 31.438 21.094 1 91.81 71 CYS A O 1
ATOM 572 N N . SER A 1 72 ? 18.594 31.125 22.781 1 89.81 72 SER A N 1
ATOM 573 C CA . SER A 1 72 ? 19.312 31.938 23.75 1 89.81 72 SER A CA 1
ATOM 574 C C . SER A 1 72 ? 20.75 31.438 23.938 1 89.81 72 SER A C 1
ATOM 576 O O . SER A 1 72 ? 21.672 32.25 24.078 1 89.81 72 SER A O 1
ATOM 578 N N . ARG A 1 73 ? 20.938 30.234 23.812 1 88.81 73 ARG A N 1
ATOM 579 C CA . ARG A 1 73 ? 22.266 29.672 24 1 88.81 73 ARG A CA 1
ATOM 580 C C . ARG A 1 73 ? 23 29.531 22.672 1 88.81 73 ARG A C 1
ATOM 582 O O . ARG A 1 73 ? 24.219 29.719 22.609 1 88.81 73 ARG A O 1
ATOM 589 N N . ASN A 1 74 ? 22.219 29.312 21.641 1 86.56 74 ASN A N 1
ATOM 590 C CA . ASN A 1 74 ? 22.859 28.922 20.391 1 86.56 74 ASN A CA 1
ATOM 591 C C . ASN A 1 74 ? 23.016 30.094 19.438 1 86.56 74 ASN A C 1
ATOM 593 O O . ASN A 1 74 ? 23.781 30.031 18.469 1 86.56 74 ASN A O 1
ATOM 597 N N . SER A 1 75 ? 22.188 31.203 19.469 1 75.88 75 SER A N 1
ATOM 598 C CA . SER A 1 75 ? 22.234 32.25 18.469 1 75.88 75 SER A CA 1
ATOM 599 C C . SER A 1 75 ? 22.734 33.562 19.062 1 75.88 75 SER A C 1
ATOM 601 O O . SER A 1 75 ? 22.547 34.656 18.484 1 75.88 75 SER A O 1
ATOM 603 N N . HIS A 1 76 ? 23.625 33.625 20.016 1 67.38 76 HIS A N 1
ATOM 604 C CA . HIS A 1 76 ? 24.359 34.75 20.594 1 67.38 76 HIS A CA 1
ATOM 605 C C . HIS A 1 76 ? 23.422 35.906 20.875 1 67.38 76 HIS A C 1
ATOM 607 O O . HIS A 1 76 ? 23.781 37.062 20.609 1 67.38 76 HIS A O 1
ATOM 613 N N . GLY A 1 77 ? 22.234 35.719 21.094 1 66.75 77 GLY A N 1
ATOM 614 C CA . GLY A 1 77 ? 21.422 36.781 21.703 1 66.75 77 GLY A CA 1
ATOM 615 C C . GLY A 1 77 ? 20.438 37.406 20.734 1 66.75 77 GLY A C 1
ATOM 616 O O . GLY A 1 77 ? 19.578 38.188 21.141 1 66.75 77 GLY A O 1
ATOM 617 N N . HIS A 1 78 ? 20.391 37.188 19.453 1 84.88 78 HIS A N 1
ATOM 618 C CA . HIS A 1 78 ? 19.453 37.812 18.516 1 84.88 78 HIS A CA 1
ATOM 619 C C . HIS A 1 78 ? 18.203 36.938 18.328 1 84.88 78 HIS A C 1
ATOM 621 O O . HIS A 1 78 ? 17.906 36.531 17.203 1 84.88 78 HIS A O 1
ATOM 627 N N . CYS A 1 79 ? 17.562 36.688 19.531 1 92.5 79 CYS A N 1
ATOM 628 C CA . CYS A 1 79 ? 16.375 35.844 19.484 1 92.5 79 CYS A CA 1
ATOM 629 C C . CYS A 1 79 ? 15.102 36.656 19.625 1 92.5 79 CYS A C 1
ATOM 631 O O . CYS A 1 79 ? 15.133 37.781 20.141 1 92.5 79 CYS A O 1
ATOM 633 N N . ALA A 1 80 ? 14.125 36.281 19.031 1 91.69 80 ALA A N 1
ATOM 634 C CA . ALA A 1 80 ? 12.797 36.844 19.25 1 91.69 80 ALA A CA 1
ATOM 635 C C . ALA A 1 80 ? 12.148 36.281 20.5 1 91.69 80 ALA A C 1
ATOM 637 O O . ALA A 1 80 ? 12.328 35.094 20.812 1 91.69 80 ALA A O 1
ATOM 638 N N . ALA A 1 81 ? 11.406 37.156 21.344 1 93.06 81 ALA A N 1
ATOM 639 C CA . ALA A 1 81 ? 10.734 36.781 22.594 1 93.06 81 ALA A CA 1
ATOM 640 C C . ALA A 1 81 ? 11.734 36.25 23.609 1 93.06 81 ALA A C 1
ATOM 642 O O . ALA A 1 81 ? 11.539 35.156 24.141 1 93.06 81 ALA A O 1
ATOM 643 N N . LYS A 1 82 ? 12.703 37 23.922 1 90.5 82 LYS A N 1
ATOM 644 C CA . LYS A 1 82 ? 13.812 36.594 24.781 1 90.5 82 LYS A CA 1
ATOM 645 C C . LYS A 1 82 ? 13.312 36.219 26.172 1 90.5 82 LYS A C 1
ATOM 647 O O . LYS A 1 82 ? 13.953 35.438 26.875 1 90.5 82 LYS A O 1
ATOM 652 N N . LEU A 1 83 ? 12.18 36.781 26.469 1 91.25 83 LEU A N 1
ATOM 653 C CA . LEU A 1 83 ? 11.609 36.531 27.781 1 91.25 83 LEU A CA 1
ATOM 654 C C . LEU A 1 83 ? 11.328 35.031 27.984 1 91.25 83 LEU A C 1
ATOM 656 O O . LEU A 1 83 ? 11.289 34.562 29.125 1 91.25 83 LEU A O 1
ATOM 660 N N . LEU A 1 84 ? 11.281 34.281 26.922 1 93.12 84 LEU A N 1
ATOM 661 C CA . LEU A 1 84 ? 10.938 32.875 26.984 1 93.12 84 LEU A CA 1
ATOM 662 C C . LEU A 1 84 ? 12.172 32.031 27.25 1 93.12 84 LEU A C 1
ATOM 664 O O . LEU A 1 84 ? 12.078 30.812 27.391 1 93.12 84 LEU A O 1
ATOM 668 N N . GLY A 1 85 ? 13.375 32.625 27.25 1 92.38 85 GLY A N 1
ATOM 669 C CA . GLY A 1 85 ? 14.609 31.938 27.562 1 92.38 85 GLY A CA 1
ATOM 670 C C . GLY A 1 85 ? 14.953 30.859 26.547 1 92.38 85 GLY A C 1
ATOM 671 O O . GLY A 1 85 ? 15.055 31.125 25.359 1 92.38 85 GLY A O 1
ATOM 672 N N . ARG A 1 86 ? 14.891 29.641 27.031 1 92.19 86 ARG A N 1
ATOM 673 C CA . ARG A 1 86 ? 15.258 28.484 26.219 1 92.19 86 ARG A CA 1
ATOM 674 C C . ARG A 1 86 ? 14.273 28.281 25.078 1 92.19 86 ARG A C 1
ATOM 676 O O . ARG A 1 86 ? 14.625 27.703 24.047 1 92.19 86 ARG A O 1
ATOM 683 N N . PHE A 1 87 ? 13.094 28.797 25.234 1 94.81 87 PHE A N 1
ATOM 684 C CA . PHE A 1 87 ? 12.039 28.562 24.266 1 94.81 87 PHE A CA 1
ATOM 685 C C . PHE A 1 87 ? 11.867 29.766 23.344 1 94.81 87 PHE A C 1
ATOM 687 O O . PHE A 1 87 ? 10.852 29.891 22.656 1 94.81 87 PHE A O 1
ATOM 694 N N . SER A 1 88 ? 12.891 30.656 23.359 1 94.75 88 SER A N 1
ATOM 695 C CA . SER A 1 88 ? 12.844 31.812 22.469 1 94.75 88 SER A CA 1
ATOM 696 C C . SER A 1 88 ? 12.898 31.391 21.016 1 94.75 88 SER A C 1
ATOM 698 O O . SER A 1 88 ? 13.273 30.266 20.703 1 94.75 88 SER A O 1
ATOM 700 N N . PHE A 1 89 ? 12.484 32.25 20.188 1 94.81 89 PHE A N 1
ATOM 701 C CA . PHE A 1 89 ? 12.414 31.953 18.766 1 94.81 89 PHE A CA 1
ATOM 702 C C . PHE A 1 89 ? 13.617 32.531 18.031 1 94.81 89 PHE A C 1
ATOM 704 O O . PHE A 1 89 ? 14.266 33.469 18.531 1 94.81 89 PHE A O 1
ATOM 711 N N . GLN A 1 90 ? 13.859 31.984 16.875 1 92.06 90 GLN A N 1
ATOM 712 C CA . GLN A 1 90 ? 14.836 32.625 16 1 92.06 90 GLN A CA 1
ATOM 713 C C . GLN A 1 90 ? 14.375 34 15.562 1 92.06 90 GLN A C 1
ATOM 715 O O . GLN A 1 90 ? 13.18 34.312 15.578 1 92.06 90 GLN A O 1
ATOM 720 N N . PRO A 1 91 ? 15.406 34.844 15.25 1 89.94 91 PRO A N 1
ATOM 721 C CA . PRO A 1 91 ? 14.992 36.188 14.758 1 89.94 91 PRO A CA 1
ATOM 722 C C . PRO A 1 91 ? 14.039 36.094 13.57 1 89.94 91 PRO A C 1
ATOM 724 O O . PRO A 1 91 ? 14.148 35.188 12.75 1 89.94 91 PRO A O 1
ATOM 727 N N . LEU A 1 92 ? 13.109 37 13.43 1 86.38 92 LEU A N 1
ATOM 728 C CA . LEU A 1 92 ? 12.078 37 12.406 1 86.38 92 LEU A CA 1
ATOM 729 C C . LEU A 1 92 ? 12.695 37.062 11.008 1 86.38 92 LEU A C 1
ATOM 731 O O . LEU A 1 92 ? 12.07 36.625 10.039 1 86.38 92 LEU A O 1
ATOM 735 N N . SER A 1 93 ? 13.945 37.594 10.969 1 81.94 93 SER A N 1
ATOM 736 C CA . SER A 1 93 ? 14.648 37.656 9.688 1 81.94 93 SER A CA 1
ATOM 737 C C . SER A 1 93 ? 15.016 36.25 9.203 1 81.94 93 SER A C 1
ATOM 739 O O . SER A 1 93 ? 15.117 36 8 1 81.94 93 SER A O 1
ATOM 741 N N . GLU A 1 94 ? 15.148 35.375 10.18 1 83.88 94 GLU A N 1
ATOM 742 C CA . GLU A 1 94 ? 15.523 34 9.844 1 83.88 94 GLU A CA 1
ATOM 743 C C . GLU A 1 94 ? 14.297 33.125 9.711 1 83.88 94 GLU A C 1
ATOM 745 O O . GLU A 1 94 ? 14.219 32.281 8.797 1 83.88 94 GLU A O 1
ATOM 750 N N . ASN A 1 95 ? 13.383 33.281 10.617 1 88.25 95 ASN A N 1
ATOM 751 C CA . ASN A 1 95 ? 12.148 32.5 10.633 1 88.25 95 ASN A CA 1
ATOM 752 C C . ASN A 1 95 ? 10.945 33.344 11.008 1 88.25 95 ASN A C 1
ATOM 754 O O . ASN A 1 95 ? 10.672 33.562 12.188 1 88.25 95 ASN A O 1
ATOM 758 N N . PRO A 1 96 ? 10.266 33.75 9.977 1 84.94 96 PRO A N 1
ATOM 759 C CA . PRO A 1 96 ? 9.148 34.656 10.219 1 84.94 96 PRO A CA 1
ATOM 760 C C . PRO A 1 96 ? 7.98 33.969 10.93 1 84.94 96 PRO A C 1
ATOM 762 O O . PRO A 1 96 ? 7.043 34.656 11.375 1 84.94 96 PRO A O 1
ATOM 765 N N . MET A 1 97 ? 8.055 32.719 11.188 1 89.06 97 MET A N 1
ATOM 766 C CA . MET A 1 97 ? 6.938 31.984 11.773 1 89.06 97 MET A CA 1
ATOM 767 C C . MET A 1 97 ? 7.125 31.828 13.281 1 89.06 97 MET A C 1
ATOM 769 O O . MET A 1 97 ? 6.379 31.094 13.938 1 89.06 97 MET A O 1
ATOM 773 N N . LEU A 1 98 ? 8.117 32.594 13.82 1 92.88 98 LEU A N 1
ATOM 774 C CA . LEU A 1 98 ? 8.422 32.469 15.234 1 92.88 98 LEU A CA 1
ATOM 775 C C . LEU A 1 98 ? 8.727 31.016 15.602 1 92.88 98 LEU A C 1
ATOM 777 O O . LEU A 1 98 ? 7.992 30.406 16.375 1 92.88 98 LEU A O 1
ATOM 781 N N . GLY A 1 99 ? 9.789 30.594 15.055 1 94.88 99 GLY A N 1
ATOM 782 C CA . GLY A 1 99 ? 10.109 29.188 15.203 1 94.88 99 GLY A CA 1
ATOM 783 C C . GLY A 1 99 ? 11.594 28.922 15.336 1 94.88 99 GLY A C 1
ATOM 784 O O . GLY A 1 99 ? 12.367 29.828 15.625 1 94.88 99 GLY A O 1
ATOM 785 N N . PRO A 1 100 ? 11.953 27.672 15.242 1 94.44 100 PRO A N 1
ATOM 786 C CA . PRO A 1 100 ? 13.352 27.266 15.398 1 94.44 100 PRO A CA 1
ATOM 787 C C . PRO A 1 100 ? 14.172 27.5 14.125 1 94.44 100 PRO A C 1
ATOM 789 O O . PRO A 1 100 ? 13.641 27.969 13.125 1 94.44 100 PRO A O 1
ATOM 792 N N . SER A 1 101 ? 15.43 27.203 14.25 1 91.69 101 SER A N 1
ATOM 793 C CA . SER A 1 101 ? 16.328 27.312 13.109 1 91.69 101 SER A CA 1
ATOM 794 C C . SER A 1 101 ? 16.125 26.156 12.133 1 91.69 101 SER A C 1
ATOM 796 O O . SER A 1 101 ? 15.547 25.141 12.492 1 91.69 101 SER A O 1
ATOM 798 N N . ALA A 1 102 ? 16.625 26.328 10.945 1 88.94 102 ALA A N 1
ATOM 799 C CA . ALA A 1 102 ? 16.578 25.281 9.938 1 88.94 102 ALA A CA 1
ATOM 800 C C . ALA A 1 102 ? 17.328 24.047 10.398 1 88.94 102 ALA A C 1
ATOM 802 O O . ALA A 1 102 ? 16.891 22.906 10.164 1 88.94 102 ALA A O 1
ATOM 803 N N . SER A 1 103 ? 18.422 24.266 11.031 1 90.56 103 SER A N 1
ATOM 804 C CA . SER A 1 103 ? 19.266 23.172 11.5 1 90.56 103 SER A CA 1
ATOM 805 C C . SER A 1 103 ? 18.547 22.328 12.555 1 90.56 103 SER A C 1
ATOM 807 O O . SER A 1 103 ? 18.672 21.109 12.578 1 90.56 103 SER A O 1
ATOM 809 N N . THR A 1 104 ? 17.797 23.031 13.391 1 94.44 104 THR A N 1
ATOM 810 C CA . THR A 1 104 ? 17.047 22.312 14.414 1 94.44 104 THR A CA 1
ATOM 811 C C . THR A 1 104 ? 15.938 21.469 13.781 1 94.44 104 THR A C 1
ATOM 813 O O . THR A 1 104 ? 15.719 20.328 14.172 1 94.44 104 THR A O 1
ATOM 816 N N . LEU A 1 105 ? 15.25 22.062 12.844 1 93.94 105 LEU A N 1
ATOM 817 C CA . LEU A 1 105 ? 14.195 21.328 12.164 1 93.94 105 LEU A CA 1
ATOM 818 C C . LEU A 1 105 ? 14.75 20.078 11.484 1 93.94 105 LEU A C 1
ATOM 820 O O . LEU A 1 105 ? 14.133 19 11.539 1 93.94 105 LEU A O 1
ATOM 824 N N . GLU A 1 106 ? 15.844 20.188 10.891 1 92.31 106 GLU A N 1
ATOM 825 C CA . GLU A 1 106 ? 16.484 19.047 10.258 1 92.31 106 GLU A CA 1
ATOM 826 C C . GLU A 1 106 ? 16.875 17.984 11.297 1 92.31 106 GLU A C 1
ATOM 828 O O . GLU A 1 106 ? 16.656 16.797 11.078 1 92.31 106 GLU A O 1
ATOM 833 N N . HIS A 1 107 ? 17.391 18.484 12.375 1 94.12 107 HIS A N 1
ATOM 834 C CA . HIS A 1 107 ? 17.812 17.578 13.438 1 94.12 107 HIS A CA 1
ATOM 835 C C . HIS A 1 107 ? 16.625 16.812 14.016 1 94.12 107 HIS A C 1
ATOM 837 O O . HIS A 1 107 ? 16.766 15.641 14.375 1 94.12 107 HIS A O 1
ATOM 843 N N . MET A 1 108 ? 15.523 17.453 14.047 1 95.75 108 MET A N 1
ATOM 844 C CA . MET A 1 108 ? 14.344 16.875 14.688 1 95.75 108 MET A CA 1
ATOM 845 C C . MET A 1 108 ? 13.609 15.945 13.719 1 95.75 108 MET A C 1
ATOM 847 O O . MET A 1 108 ? 12.648 15.273 14.109 1 95.75 108 MET A O 1
ATOM 851 N N . GLY A 1 109 ? 13.977 15.938 12.445 1 95.06 109 GLY A N 1
ATOM 852 C CA . GLY A 1 109 ? 13.367 14.984 11.539 1 95.06 109 GLY A CA 1
ATOM 853 C C . GLY A 1 109 ? 12.828 15.617 10.273 1 95.06 109 GLY A C 1
ATOM 854 O O . GLY A 1 109 ? 12.008 15.016 9.57 1 95.06 109 GLY A O 1
ATOM 855 N N . GLY A 1 110 ? 13.188 16.859 10.039 1 94.62 110 GLY A N 1
ATOM 856 C CA . GLY A 1 110 ? 12.82 17.453 8.766 1 94.62 110 GLY A CA 1
ATOM 857 C C . GLY A 1 110 ? 13.281 16.656 7.566 1 94.62 110 GLY A C 1
ATOM 858 O O . GLY A 1 110 ? 14.188 15.828 7.68 1 94.62 110 GLY A O 1
ATOM 859 N N . LEU A 1 111 ? 12.656 16.828 6.508 1 93.69 111 LEU A N 1
ATOM 860 C CA . LEU A 1 111 ? 12.93 16.062 5.305 1 93.69 111 LEU A CA 1
ATOM 861 C C . LEU A 1 111 ? 14.023 16.719 4.469 1 93.69 111 LEU A C 1
ATOM 863 O O . LEU A 1 111 ? 14.008 17.922 4.258 1 93.69 111 LEU A O 1
ATOM 867 N N . SER A 1 112 ? 14.953 15.961 4.168 1 88.62 112 SER A N 1
ATOM 868 C CA . SER A 1 112 ? 16.031 16.359 3.256 1 88.62 112 SER A CA 1
ATOM 869 C C . SER A 1 112 ? 16.359 15.234 2.275 1 88.62 112 SER A C 1
ATOM 871 O O . SER A 1 112 ? 16.266 14.055 2.623 1 88.62 112 SER A O 1
ATOM 873 N N . TRP A 1 113 ? 16.625 15.609 1.115 1 84.12 113 TRP A N 1
ATOM 874 C CA . TRP A 1 113 ? 16.844 14.617 0.064 1 84.12 113 TRP A CA 1
ATOM 875 C C . TRP A 1 113 ? 18 13.695 0.418 1 84.12 113 TRP A C 1
ATOM 877 O O . TRP A 1 113 ? 17.891 12.477 0.329 1 84.12 113 TRP A O 1
ATOM 887 N N . ASN A 1 114 ? 19.109 14.188 0.928 1 83.06 114 ASN A N 1
ATOM 888 C CA . ASN A 1 114 ? 20.328 13.422 1.205 1 83.06 114 ASN A CA 1
ATOM 889 C C . ASN A 1 114 ? 20.109 12.445 2.361 1 83.06 114 ASN A C 1
ATOM 891 O O . ASN A 1 114 ? 20.562 11.297 2.303 1 83.06 114 ASN A O 1
ATOM 895 N N . THR A 1 115 ? 19.438 12.938 3.352 1 84.19 115 THR A N 1
ATOM 896 C CA . THR A 1 115 ? 19.25 12.102 4.535 1 84.19 115 THR A CA 1
ATOM 897 C C . THR A 1 115 ? 18.391 10.883 4.215 1 84.19 115 THR A C 1
ATOM 899 O O . THR A 1 115 ? 18.562 9.82 4.801 1 84.19 115 THR A O 1
ATOM 902 N N . LEU A 1 116 ? 17.578 11.055 3.283 1 82.31 116 LEU A N 1
ATOM 903 C CA . LEU A 1 116 ? 16.656 9.953 2.969 1 82.31 116 LEU A CA 1
ATOM 904 C C . LEU A 1 116 ? 17.281 9.016 1.938 1 82.31 116 LEU A C 1
ATOM 906 O O . LEU A 1 116 ? 17.188 7.793 2.074 1 82.31 116 LEU A O 1
ATOM 910 N N . THR A 1 117 ? 17.906 9.477 0.933 1 79.88 117 THR A N 1
ATOM 911 C CA . THR A 1 117 ? 18.406 8.672 -0.179 1 79.88 117 THR A CA 1
ATOM 912 C C . THR A 1 117 ? 19.781 8.094 0.141 1 79.88 117 THR A C 1
ATOM 914 O O . THR A 1 117 ? 20.078 6.957 -0.237 1 79.88 117 THR A O 1
ATOM 917 N N . GLU A 1 118 ? 20.578 8.766 0.868 1 81.62 118 GLU A N 1
ATOM 918 C CA . GLU A 1 118 ? 21.938 8.312 1.141 1 81.62 118 GLU A CA 1
ATOM 919 C C . GLU A 1 118 ? 22.031 7.625 2.502 1 81.62 118 GLU A C 1
ATOM 921 O O . GLU A 1 118 ? 22.547 6.512 2.609 1 81.62 118 GLU A O 1
ATOM 926 N N . ASN A 1 119 ? 21.359 8.289 3.473 1 86.06 119 ASN A N 1
ATOM 927 C CA . ASN A 1 119 ? 21.484 7.758 4.828 1 86.06 119 ASN A CA 1
ATOM 928 C C . ASN A 1 119 ? 20.328 6.824 5.172 1 86.06 119 ASN A C 1
ATOM 930 O O . ASN A 1 119 ? 20.328 6.211 6.242 1 86.06 119 ASN A O 1
ATOM 934 N N . HIS A 1 120 ? 19.328 6.688 4.34 1 86.31 120 HIS A N 1
ATOM 935 C CA . HIS A 1 120 ? 18.188 5.805 4.488 1 86.31 120 HIS A CA 1
ATOM 936 C C . HIS A 1 120 ? 17.453 6.07 5.797 1 86.31 120 HIS A C 1
ATOM 938 O O . HIS A 1 120 ? 17.047 5.133 6.488 1 86.31 120 HIS A O 1
ATOM 944 N N . GLU A 1 121 ? 17.391 7.383 6.184 1 90.94 121 GLU A N 1
ATOM 945 C CA . GLU A 1 121 ? 16.703 7.781 7.402 1 90.94 121 GLU A CA 1
ATOM 946 C C . GLU A 1 121 ? 15.188 7.848 7.176 1 90.94 121 GLU A C 1
ATOM 948 O O . GLU A 1 121 ? 14.602 8.93 7.223 1 90.94 121 GLU A O 1
ATOM 953 N N . ILE A 1 122 ? 14.609 6.746 7.102 1 88.56 122 ILE A N 1
ATOM 954 C CA . ILE A 1 122 ? 13.203 6.609 6.742 1 88.56 122 ILE A CA 1
ATOM 955 C C . ILE A 1 122 ? 12.328 7.074 7.902 1 88.56 122 ILE A C 1
ATOM 957 O O . ILE A 1 122 ? 11.141 7.359 7.715 1 88.56 122 ILE A O 1
ATOM 961 N N . TRP A 1 123 ? 12.883 7.094 9.125 1 92.5 123 TRP A N 1
ATOM 962 C CA . TRP A 1 123 ? 12.109 7.527 10.281 1 92.5 123 TRP A CA 1
ATOM 963 C C . TRP A 1 123 ? 11.625 8.961 10.109 1 92.5 123 TRP A C 1
ATOM 965 O O . TRP A 1 123 ? 10.633 9.367 10.727 1 92.5 123 TRP A O 1
ATOM 975 N N . ARG A 1 124 ? 12.219 9.75 9.281 1 94.62 124 ARG A N 1
ATOM 976 C CA . ARG A 1 124 ? 11.852 11.141 9.039 1 94.62 124 ARG A CA 1
ATOM 977 C C . ARG A 1 124 ? 10.484 11.234 8.367 1 94.62 124 ARG A C 1
ATOM 979 O O . ARG A 1 124 ? 9.773 12.227 8.531 1 94.62 124 ARG A O 1
ATOM 986 N N . ILE A 1 125 ? 10.18 10.18 7.633 1 94.81 125 ILE A N 1
ATOM 987 C CA . ILE A 1 125 ? 8.883 10.141 6.965 1 94.81 125 ILE A CA 1
ATOM 988 C C . ILE A 1 125 ? 7.766 10.086 8.008 1 94.81 125 ILE A C 1
ATOM 990 O O . ILE A 1 125 ? 6.688 10.641 7.797 1 94.81 125 ILE A O 1
ATOM 994 N N . LEU A 1 126 ? 8.062 9.508 9.141 1 94.19 126 LEU A N 1
ATOM 995 C CA . LEU A 1 126 ? 7.078 9.352 10.203 1 94.19 126 LEU A CA 1
ATOM 996 C C . LEU A 1 126 ? 7.078 10.555 11.133 1 94.19 126 LEU A C 1
ATOM 998 O O . LEU A 1 126 ? 6.043 10.906 11.703 1 94.19 126 LEU A O 1
ATOM 1002 N N . THR A 1 127 ? 8.188 11.273 11.234 1 94.44 127 THR A N 1
ATOM 1003 C CA . THR A 1 127 ? 8.32 12.344 12.211 1 94.44 127 THR A CA 1
ATOM 1004 C C . THR A 1 127 ? 7.957 13.688 11.594 1 94.44 127 THR A C 1
ATOM 1006 O O . THR A 1 127 ? 7.352 14.539 12.25 1 94.44 127 THR A O 1
ATOM 1009 N N . SER A 1 128 ? 8.219 13.859 10.367 1 96 128 SER A N 1
ATOM 1010 C CA . SER A 1 128 ? 8.07 15.148 9.695 1 96 128 SER A CA 1
ATOM 1011 C C . SER A 1 128 ? 6.637 15.656 9.773 1 96 128 SER A C 1
ATOM 1013 O O . SER A 1 128 ? 6.406 16.859 9.953 1 96 128 SER A O 1
ATOM 1015 N N . PRO A 1 129 ? 5.676 14.766 9.75 1 96.62 129 PRO A N 1
ATOM 1016 C CA . PRO A 1 129 ? 4.293 15.25 9.781 1 96.62 129 PRO A CA 1
ATOM 1017 C C . PRO A 1 129 ? 3.922 15.875 11.125 1 96.62 129 PRO A C 1
ATOM 1019 O O . PRO A 1 129 ? 2.889 16.547 11.234 1 96.62 129 PRO A O 1
ATOM 1022 N N . TRP A 1 130 ? 4.73 15.758 12.094 1 96.38 130 TRP A N 1
ATOM 1023 C CA . TRP A 1 130 ? 4.398 16.234 13.43 1 96.38 130 TRP A CA 1
ATOM 1024 C C . TRP A 1 130 ? 5.18 17.5 13.766 1 96.38 130 TRP A C 1
ATOM 1026 O O . TRP A 1 130 ? 4.969 18.109 14.82 1 96.38 130 TRP A O 1
ATOM 1036 N N . LEU A 1 131 ? 6.047 17.922 12.906 1 96.5 131 LEU A N 1
ATOM 1037 C CA . LEU A 1 131 ? 6.887 19.094 13.133 1 96.5 131 LEU A CA 1
ATOM 1038 C C . LEU A 1 131 ? 6.215 20.359 12.602 1 96.5 131 LEU A C 1
ATOM 1040 O O . LEU A 1 131 ? 5.453 20.297 11.633 1 96.5 131 LEU A O 1
ATOM 1044 N N . HIS A 1 132 ? 6.512 21.484 13.25 1 96.81 132 HIS A N 1
ATOM 1045 C CA . HIS A 1 132 ? 5.988 22.781 12.82 1 96.81 132 HIS A CA 1
ATOM 1046 C C . HIS A 1 132 ? 7.098 23.812 12.727 1 96.81 132 HIS A C 1
ATOM 1048 O O . HIS A 1 132 ? 7.992 23.859 13.578 1 96.81 132 HIS A O 1
ATOM 1054 N N . SER A 1 133 ? 6.992 24.656 11.766 1 93.56 133 SER A N 1
ATOM 1055 C CA . SER A 1 133 ? 8.039 25.625 11.484 1 93.56 133 SER A CA 1
ATOM 1056 C C . SER A 1 133 ? 8.008 26.781 12.492 1 93.56 133 SER A C 1
ATOM 1058 O O . SER A 1 133 ? 8.984 27.516 12.633 1 93.56 133 SER A O 1
ATOM 1060 N N . GLY A 1 134 ? 6.941 26.953 13.18 1 95.44 134 GLY A N 1
ATOM 1061 C CA . GLY A 1 134 ? 6.801 28.016 14.164 1 95.44 134 GLY A CA 1
ATOM 1062 C C . GLY A 1 134 ? 5.441 28.031 14.836 1 95.44 134 GLY A C 1
ATOM 1063 O O . GLY A 1 134 ? 4.602 27.172 14.562 1 95.44 134 GLY A O 1
ATOM 1064 N N . LEU A 1 135 ? 5.301 29 15.656 1 95.38 135 LEU A N 1
ATOM 1065 C CA . LEU A 1 135 ? 4.094 29.109 16.469 1 95.38 135 LEU A CA 1
ATOM 1066 C C . LEU A 1 135 ? 2.875 29.391 15.586 1 95.38 135 LEU A C 1
ATOM 1068 O O . LEU A 1 135 ? 1.814 28.781 15.781 1 95.38 135 LEU A O 1
ATOM 1072 N N . PHE A 1 136 ? 3.029 30.266 14.641 1 93.31 136 PHE A N 1
ATOM 1073 C CA . PHE A 1 136 ? 1.918 30.609 13.758 1 93.31 136 PHE A CA 1
ATOM 1074 C C . PHE A 1 136 ? 1.494 29.406 12.93 1 93.31 136 PHE A C 1
ATOM 1076 O O . PHE A 1 136 ? 0.301 29.141 12.773 1 93.31 136 PHE A O 1
ATOM 1083 N N . HIS A 1 137 ? 2.449 28.75 12.391 1 94 137 HIS A N 1
ATOM 1084 C CA . HIS A 1 137 ? 2.182 27.547 11.625 1 94 137 HIS A CA 1
ATOM 1085 C C . HIS A 1 137 ? 1.473 26.5 12.477 1 94 137 HIS A C 1
ATOM 1087 O O . HIS A 1 137 ? 0.498 25.875 12.031 1 94 137 HIS A O 1
ATOM 1093 N N . LEU A 1 138 ? 1.854 26.328 13.68 1 95.94 138 LEU A N 1
ATOM 1094 C CA . LEU A 1 138 ? 1.245 25.391 14.609 1 95.94 138 LEU A CA 1
ATOM 1095 C C . LEU A 1 138 ? -0.212 25.75 14.875 1 95.94 138 LEU A C 1
ATOM 1097 O O . LEU A 1 138 ? -1.094 24.891 14.805 1 95.94 138 LEU A O 1
ATOM 1101 N N . PHE A 1 139 ? -0.449 27 15.141 1 95.12 139 PHE A N 1
ATOM 1102 C CA . PHE A 1 139 ? -1.788 27.469 15.484 1 95.12 139 PHE A CA 1
ATOM 1103 C C . PHE A 1 139 ? -2.76 27.219 14.336 1 95.12 139 PHE A C 1
ATOM 1105 O O . PHE A 1 139 ? -3.881 26.75 14.555 1 95.12 139 PHE A O 1
ATOM 1112 N N . ILE A 1 140 ? -2.322 27.484 13.203 1 91.44 140 ILE A N 1
ATOM 1113 C CA . ILE A 1 140 ? -3.184 27.312 12.039 1 91.44 140 ILE A CA 1
ATOM 1114 C C . ILE A 1 140 ? -3.475 25.844 11.812 1 91.44 140 ILE A C 1
ATOM 1116 O O . ILE A 1 140 ? -4.617 25.453 11.555 1 91.44 140 ILE A O 1
ATOM 1120 N N . ASN A 1 141 ? -2.506 25.031 11.945 1 93.25 141 ASN A N 1
ATOM 1121 C CA . ASN A 1 141 ? -2.682 23.594 11.781 1 93.25 141 ASN A CA 1
ATOM 1122 C C . ASN A 1 141 ? -3.6 23.016 12.852 1 93.25 141 ASN A C 1
ATOM 1124 O O . ASN A 1 141 ? -4.469 22.203 12.555 1 93.25 141 ASN A O 1
ATOM 1128 N N . LEU A 1 142 ? -3.387 23.484 14.07 1 95.38 142 LEU A N 1
ATOM 1129 C CA . LEU A 1 142 ? -4.223 23 15.156 1 95.38 142 LEU A CA 1
ATOM 1130 C C . LEU A 1 142 ? -5.676 23.422 14.969 1 95.38 142 LEU A C 1
ATOM 1132 O O . LEU A 1 142 ? -6.598 22.641 15.195 1 95.38 142 LEU A O 1
ATOM 1136 N N . GLY A 1 143 ? -5.836 24.688 14.625 1 92.94 143 GLY A N 1
ATOM 1137 C CA . GLY A 1 143 ? -7.184 25.156 14.352 1 92.94 143 GLY A CA 1
ATOM 1138 C C . GLY A 1 143 ? -7.895 24.344 13.281 1 92.94 143 GLY A C 1
ATOM 1139 O O . GLY A 1 143 ? -9.055 23.969 13.453 1 92.94 143 GLY A O 1
ATOM 1140 N N . SER A 1 144 ? -7.164 24.062 12.234 1 91.31 144 SER A N 1
ATOM 1141 C CA . SER A 1 144 ? -7.727 23.281 11.141 1 91.31 144 SER A CA 1
ATOM 1142 C C . SER A 1 144 ? -8.031 21.859 11.57 1 91.31 144 SER A C 1
ATOM 1144 O O . SER A 1 144 ? -9.086 21.312 11.234 1 91.31 144 SER A O 1
ATOM 1146 N N . LEU A 1 145 ? -7.145 21.281 12.289 1 93.44 145 LEU A N 1
ATOM 1147 C CA . LEU A 1 145 ? -7.324 19.922 12.781 1 93.44 145 LEU A CA 1
ATOM 1148 C C . LEU A 1 145 ? -8.531 19.828 13.711 1 93.44 145 LEU A C 1
ATOM 1150 O O . LEU A 1 145 ? -9.344 18.906 13.602 1 93.44 145 LEU A O 1
ATOM 1154 N N . ILE A 1 146 ? -8.664 20.781 14.586 1 93.31 146 ILE A N 1
ATOM 1155 C CA . ILE A 1 146 ? -9.758 20.766 15.547 1 93.31 146 ILE A CA 1
ATOM 1156 C C . ILE A 1 146 ? -11.094 20.922 14.812 1 93.31 146 ILE A C 1
ATOM 1158 O O . ILE A 1 146 ? -12.031 20.156 15.062 1 93.31 146 ILE A O 1
ATOM 1162 N N . PHE A 1 147 ? -11.117 21.781 13.891 1 88.06 147 PHE A N 1
ATOM 1163 C CA . PHE A 1 147 ? -12.359 22.062 13.188 1 88.06 147 PHE A CA 1
ATOM 1164 C C . PHE A 1 147 ? -12.773 20.875 12.328 1 88.06 147 PHE A C 1
ATOM 1166 O O . PHE A 1 147 ? -13.898 20.375 12.438 1 88.06 147 PHE A O 1
ATOM 1173 N N . VAL A 1 148 ? -11.945 20.375 11.539 1 90.75 148 VAL A N 1
ATOM 1174 C CA . VAL A 1 148 ? -12.266 19.297 10.609 1 90.75 148 VAL A CA 1
ATOM 1175 C C . VAL A 1 148 ? -12.203 17.953 11.328 1 90.75 148 VAL A C 1
ATOM 1177 O O . VAL A 1 148 ? -13.07 17.094 11.133 1 90.75 148 VAL A O 1
ATOM 1180 N N . GLY A 1 149 ? -11.195 17.766 12.117 1 93.38 149 GLY A N 1
ATOM 1181 C CA . GLY A 1 149 ? -10.953 16.5 12.789 1 93.38 149 GLY A CA 1
ATOM 1182 C C . GLY A 1 149 ? -12.086 16.109 13.719 1 93.38 149 GLY A C 1
ATOM 1183 O O . GLY A 1 149 ? -12.5 14.945 13.742 1 93.38 149 GLY A O 1
ATOM 1184 N N . ILE A 1 150 ? -12.562 17.031 14.477 1 92.12 150 ILE A N 1
ATOM 1185 C CA . ILE A 1 150 ? -13.648 16.75 15.406 1 92.12 150 ILE A CA 1
ATOM 1186 C C . ILE A 1 150 ? -14.891 16.312 14.633 1 92.12 150 ILE A C 1
ATOM 1188 O O . ILE A 1 150 ? -15.508 15.297 14.969 1 92.12 150 ILE A O 1
ATOM 1192 N N . TYR A 1 151 ? -15.188 17.016 13.633 1 88.31 151 TYR A N 1
ATOM 1193 C CA . TYR A 1 151 ? -16.328 16.688 12.805 1 88.31 151 TYR A CA 1
ATOM 1194 C C . TYR A 1 151 ? -16.203 15.273 12.234 1 88.31 151 TYR A C 1
ATOM 1196 O O . TYR A 1 151 ? -17.125 14.461 12.336 1 88.31 151 TYR A O 1
ATOM 1204 N N . MET A 1 152 ? -15.055 15.016 11.68 1 92.12 152 MET A N 1
ATOM 1205 C CA . MET A 1 152 ? -14.836 13.734 11.016 1 92.12 152 MET A CA 1
ATOM 1206 C C . MET A 1 152 ? -14.836 12.594 12.031 1 92.12 152 MET A C 1
ATOM 1208 O O . MET A 1 152 ? -15.391 11.523 11.766 1 92.12 152 MET A O 1
ATOM 1212 N N . GLU A 1 153 ? -14.227 12.789 13.117 1 93.94 153 GLU A N 1
ATOM 1213 C CA . GLU A 1 153 ? -14.18 11.758 14.148 1 93.94 153 GLU A CA 1
ATOM 1214 C C . GLU A 1 153 ? -15.578 11.445 14.68 1 93.94 153 GLU A C 1
ATOM 1216 O O . GLU A 1 153 ? -15.898 10.281 14.938 1 93.94 153 GLU A O 1
ATOM 1221 N N . GLN A 1 154 ? -16.375 12.414 14.836 1 90.31 154 GLN A N 1
ATOM 1222 C CA . GLN A 1 154 ? -17.75 12.211 15.312 1 90.31 154 GLN A CA 1
ATOM 1223 C C . GLN A 1 154 ? -18.578 11.43 14.289 1 90.31 154 GLN A C 1
ATOM 1225 O O . GLN A 1 154 ? -19.391 10.586 14.656 1 90.31 154 GLN A O 1
ATOM 1230 N N . GLN A 1 155 ? -18.328 11.695 13.109 1 85.62 155 GLN A N 1
ATOM 1231 C CA . GLN A 1 155 ? -19.109 11.094 12.039 1 85.62 155 GLN A CA 1
ATOM 1232 C C . GLN A 1 155 ? -18.656 9.672 11.75 1 85.62 155 GLN A C 1
ATOM 1234 O O . GLN A 1 155 ? -19.484 8.789 11.477 1 85.62 155 GLN A O 1
ATOM 1239 N N . PHE A 1 156 ? -17.406 9.398 11.828 1 89.81 156 PHE A N 1
ATOM 1240 C CA . PHE A 1 156 ? -16.922 8.141 11.266 1 89.81 156 PHE A CA 1
ATOM 1241 C C . PHE A 1 156 ? -16.188 7.328 12.32 1 89.81 156 PHE A C 1
ATOM 1243 O O . PHE A 1 156 ? -15.836 6.168 12.094 1 89.81 156 PHE A O 1
ATOM 1250 N N . GLY A 1 157 ? -15.883 7.949 13.477 1 90.31 157 GLY A N 1
ATOM 1251 C CA . GLY A 1 157 ? -15.195 7.234 14.531 1 90.31 157 GLY A CA 1
ATOM 1252 C C . GLY A 1 157 ? -13.688 7.449 14.516 1 90.31 157 GLY A C 1
ATOM 1253 O O . GLY A 1 157 ? -13.133 7.867 13.5 1 90.31 157 GLY A O 1
ATOM 1254 N N . PRO A 1 158 ? -13.031 7.125 15.531 1 93.75 158 PRO A N 1
ATOM 1255 C CA . PRO A 1 158 ? -11.625 7.484 15.703 1 93.75 158 PRO A CA 1
ATOM 1256 C C . PRO A 1 158 ? -10.688 6.602 14.883 1 93.75 158 PRO A C 1
ATOM 1258 O O . PRO A 1 158 ? -9.656 7.074 14.398 1 93.75 158 PRO A O 1
ATOM 1261 N N . LEU A 1 159 ? -10.953 5.363 14.688 1 93.12 159 LEU A N 1
ATOM 1262 C CA . LEU A 1 159 ? -10.016 4.457 14.031 1 93.12 159 LEU A CA 1
ATOM 1263 C C . LEU A 1 159 ? -9.852 4.82 12.555 1 93.12 159 LEU A C 1
ATOM 1265 O O . LEU A 1 159 ? -8.727 4.922 12.062 1 93.12 159 LEU A O 1
ATOM 1269 N N . ARG A 1 160 ? -10.977 5 11.875 1 94.88 160 ARG A N 1
ATOM 1270 C CA . ARG A 1 160 ? -10.914 5.379 10.469 1 94.88 160 ARG A CA 1
ATOM 1271 C C . ARG A 1 160 ? -10.141 6.684 10.289 1 94.88 160 ARG A C 1
ATOM 1273 O O . ARG A 1 160 ? -9.297 6.793 9.391 1 94.88 160 ARG A O 1
ATOM 1280 N N . ILE A 1 161 ? -10.43 7.559 11.148 1 95.69 161 ILE A N 1
ATOM 1281 C CA . ILE A 1 161 ? -9.82 8.883 11.055 1 95.69 161 ILE A CA 1
ATOM 1282 C C . ILE A 1 161 ? -8.328 8.781 11.367 1 95.69 161 ILE A C 1
ATOM 1284 O O . ILE A 1 161 ? -7.508 9.422 10.695 1 95.69 161 ILE A O 1
ATOM 1288 N N . ALA A 1 162 ? -7.992 7.965 12.352 1 96.88 162 ALA A N 1
ATOM 1289 C CA . ALA A 1 162 ? -6.582 7.773 12.695 1 96.88 162 ALA A CA 1
ATOM 1290 C C . ALA A 1 162 ? -5.805 7.219 11.508 1 96.88 162 ALA A C 1
ATOM 1292 O O . ALA A 1 162 ? -4.711 7.695 11.188 1 96.88 162 ALA A O 1
ATOM 1293 N N . VAL A 1 163 ? -6.379 6.305 10.852 1 97.44 163 VAL A N 1
ATOM 1294 C CA . VAL A 1 163 ? -5.703 5.637 9.742 1 97.44 163 VAL A CA 1
ATOM 1295 C C . VAL A 1 163 ? -5.547 6.605 8.57 1 97.44 163 VAL A C 1
ATOM 1297 O O . VAL A 1 163 ? -4.473 6.703 7.977 1 97.44 163 VAL A O 1
ATOM 1300 N N . ILE A 1 164 ? -6.574 7.324 8.281 1 97.88 164 ILE A N 1
ATOM 1301 C CA . ILE A 1 164 ? -6.512 8.297 7.199 1 97.88 164 ILE A CA 1
ATOM 1302 C C . ILE A 1 164 ? -5.469 9.367 7.52 1 97.88 164 ILE A C 1
ATOM 1304 O O . ILE A 1 164 ? -4.641 9.711 6.672 1 97.88 164 ILE A O 1
ATOM 1308 N N . TYR A 1 165 ? -5.496 9.852 8.742 1 97.62 165 TYR A N 1
ATOM 1309 C CA . TYR A 1 165 ? -4.57 10.891 9.188 1 97.62 165 TYR A CA 1
ATOM 1310 C C . TYR A 1 165 ? -3.127 10.422 9.062 1 97.62 165 TYR A C 1
ATOM 1312 O O . TYR A 1 165 ? -2.299 11.109 8.461 1 97.62 165 TYR A O 1
ATOM 1320 N N . LEU A 1 166 ? -2.838 9.273 9.531 1 97.62 166 LEU A N 1
ATOM 1321 C CA . LEU A 1 166 ? -1.471 8.766 9.586 1 97.62 166 LEU A CA 1
ATOM 1322 C C . LEU A 1 166 ? -0.971 8.383 8.203 1 97.62 166 LEU A C 1
ATOM 1324 O O . LEU A 1 166 ? 0.139 8.75 7.812 1 97.62 166 LEU A O 1
ATOM 1328 N N . LEU A 1 167 ? -1.788 7.711 7.438 1 98.12 167 LEU A N 1
ATOM 1329 C CA . LEU A 1 167 ? -1.365 7.297 6.105 1 98.12 167 LEU A CA 1
ATOM 1330 C C . LEU A 1 167 ? -1.207 8.5 5.184 1 98.12 167 LEU A C 1
ATOM 1332 O O . LEU A 1 167 ? -0.336 8.508 4.312 1 98.12 167 LEU A O 1
ATOM 1336 N N . SER A 1 168 ? -2.041 9.469 5.359 1 98.44 168 SER A N 1
ATOM 1337 C CA . SER A 1 168 ? -1.915 10.688 4.562 1 98.44 168 SER A CA 1
ATOM 1338 C C . SER A 1 168 ? -0.652 11.453 4.926 1 98.44 168 SER A C 1
ATOM 1340 O O . SER A 1 168 ? -0.013 12.055 4.062 1 98.44 168 SER A O 1
ATOM 1342 N N . GLY A 1 169 ? -0.36 11.469 6.215 1 97.69 169 GLY A N 1
ATOM 1343 C CA . GLY A 1 169 ? 0.899 12.07 6.621 1 97.69 169 GLY A CA 1
ATOM 1344 C C . GLY A 1 169 ? 2.109 11.414 5.984 1 97.69 169 GLY A C 1
ATOM 1345 O O . GLY A 1 169 ? 3.008 12.102 5.492 1 97.69 169 GLY A O 1
ATOM 1346 N N . ILE A 1 170 ? 2.096 10.148 5.949 1 97.44 170 ILE A N 1
ATOM 1347 C CA . ILE A 1 170 ? 3.186 9.375 5.359 1 97.44 170 ILE A CA 1
ATOM 1348 C C . ILE A 1 170 ? 3.273 9.672 3.863 1 97.44 170 ILE A C 1
ATOM 1350 O O . ILE A 1 170 ? 4.352 9.969 3.346 1 97.44 170 ILE A O 1
ATOM 1354 N N . MET A 1 171 ? 2.133 9.609 3.23 1 98.06 171 MET A N 1
ATOM 1355 C CA . MET A 1 171 ? 2.1 9.883 1.796 1 98.06 171 MET A CA 1
ATOM 1356 C C . MET A 1 171 ? 2.58 11.297 1.499 1 98.06 171 MET A C 1
ATOM 1358 O O . MET A 1 171 ? 3.322 11.516 0.542 1 98.06 171 MET A O 1
ATOM 1362 N N . GLY A 1 172 ? 2.148 12.234 2.258 1 97.62 172 GLY A N 1
ATOM 1363 C CA . GLY A 1 172 ? 2.596 13.609 2.098 1 97.62 172 GLY A CA 1
ATOM 1364 C C . GLY A 1 172 ? 4.098 13.766 2.236 1 97.62 172 GLY A C 1
ATOM 1365 O O . GLY A 1 172 ? 4.73 14.469 1.444 1 97.62 172 GLY A O 1
ATOM 1366 N N . SER A 1 173 ? 4.668 13.102 3.242 1 97 173 SER A N 1
ATOM 1367 C CA . SER A 1 173 ? 6.113 13.148 3.42 1 97 173 SER A CA 1
ATOM 1368 C C . SER A 1 173 ? 6.836 12.562 2.211 1 97 173 SER A C 1
ATOM 1370 O O . SER A 1 173 ? 7.852 13.102 1.769 1 97 173 SER A O 1
ATOM 1372 N N . LEU A 1 174 ? 6.281 11.516 1.716 1 95.38 174 LEU A N 1
ATOM 1373 C CA . LEU A 1 174 ? 6.891 10.883 0.553 1 95.38 174 LEU A CA 1
ATOM 1374 C C . LEU A 1 174 ? 6.836 11.805 -0.661 1 95.38 174 LEU A C 1
ATOM 1376 O O . LEU A 1 174 ? 7.82 11.93 -1.397 1 95.38 174 LEU A O 1
ATOM 1380 N N . PHE A 1 175 ? 5.77 12.453 -0.83 1 95.75 175 PHE A N 1
ATOM 1381 C CA . PHE A 1 175 ? 5.645 13.414 -1.919 1 95.75 175 PHE A CA 1
ATOM 1382 C C . PHE A 1 175 ? 6.637 14.555 -1.746 1 95.75 175 PHE A C 1
ATOM 1384 O O . PHE A 1 175 ? 7.254 15 -2.717 1 95.75 175 PHE A O 1
ATOM 1391 N N . ALA A 1 176 ? 6.738 14.984 -0.571 1 94.62 176 ALA A N 1
ATOM 1392 C CA . ALA A 1 176 ? 7.652 16.094 -0.283 1 94.62 176 ALA A CA 1
ATOM 1393 C C . ALA A 1 176 ? 9.086 15.734 -0.682 1 94.62 176 ALA A C 1
ATOM 1395 O O . ALA A 1 176 ? 9.797 16.562 -1.262 1 94.62 176 ALA A O 1
ATOM 1396 N N . VAL A 1 177 ? 9.484 14.531 -0.425 1 92.56 177 VAL A N 1
ATOM 1397 C CA . VAL A 1 177 ? 10.852 14.094 -0.686 1 92.56 177 VAL A CA 1
ATOM 1398 C C . VAL A 1 177 ? 11.125 14.125 -2.188 1 92.56 177 VAL A C 1
ATOM 1400 O O . VAL A 1 177 ? 12.25 14.422 -2.611 1 92.56 177 VAL A O 1
ATOM 1403 N N . LEU A 1 178 ? 10.125 13.914 -2.982 1 91.94 178 LEU A N 1
ATOM 1404 C CA . LEU A 1 178 ? 10.297 13.906 -4.434 1 91.94 178 LEU A CA 1
ATOM 1405 C C . LEU A 1 178 ? 10.594 15.305 -4.957 1 91.94 178 LEU A C 1
ATOM 1407 O O . LEU A 1 178 ? 11.086 15.461 -6.074 1 91.94 178 LEU A O 1
ATOM 1411 N N . PHE A 1 179 ? 10.305 16.312 -4.094 1 90.12 179 PHE A N 1
ATOM 1412 C CA . PHE A 1 179 ? 10.422 17.672 -4.605 1 90.12 179 PHE A CA 1
ATOM 1413 C C . PHE A 1 179 ? 11.273 18.531 -3.68 1 90.12 179 PHE A C 1
ATOM 1415 O O . PHE A 1 179 ? 11.359 19.75 -3.855 1 90.12 179 PHE A O 1
ATOM 1422 N N . VAL A 1 180 ? 11.766 17.875 -2.688 1 82.56 180 VAL A N 1
ATOM 1423 C CA . VAL A 1 180 ? 12.492 18.625 -1.671 1 82.56 180 VAL A CA 1
ATOM 1424 C C . VAL A 1 180 ? 13.734 19.266 -2.289 1 82.56 180 VAL A C 1
ATOM 1426 O O . VAL A 1 180 ? 14.391 18.672 -3.148 1 82.56 180 VAL A O 1
ATOM 1429 N N . ARG A 1 181 ? 14.062 20.344 -1.927 1 78.25 181 ARG A N 1
ATOM 1430 C CA . ARG A 1 181 ? 15.195 21.125 -2.436 1 78.25 181 ARG A CA 1
ATOM 1431 C C . ARG A 1 181 ? 16.328 21.172 -1.413 1 78.25 181 ARG A C 1
ATOM 1433 O O . ARG A 1 181 ? 16.531 20.219 -0.665 1 78.25 181 ARG A O 1
ATOM 1440 N N . ASN A 1 182 ? 17.109 22.188 -1.344 1 74 182 ASN A N 1
ATOM 1441 C CA . ASN A 1 182 ? 18.328 22.297 -0.538 1 74 182 ASN A CA 1
ATOM 1442 C C . ASN A 1 182 ? 18 22.531 0.935 1 74 182 ASN A C 1
ATOM 1444 O O . ASN A 1 182 ? 18.781 22.156 1.814 1 74 182 ASN A O 1
ATOM 1448 N N . ILE A 1 183 ? 16.797 23.062 1.184 1 74.25 183 ILE A N 1
ATOM 1449 C CA . ILE A 1 183 ? 16.422 23.297 2.572 1 74.25 183 ILE A CA 1
ATOM 1450 C C . ILE A 1 183 ? 15.477 22.188 3.047 1 74.25 183 ILE A C 1
ATOM 1452 O O . ILE A 1 183 ? 14.625 21.719 2.289 1 74.25 183 ILE A O 1
ATOM 1456 N N . SER A 1 184 ? 15.75 21.797 4.27 1 85.38 184 SER A N 1
ATOM 1457 C CA . SER A 1 184 ? 14.883 20.781 4.855 1 85.38 184 SER A CA 1
ATOM 1458 C C . SER A 1 184 ? 13.445 21.266 4.961 1 85.38 184 SER A C 1
ATOM 1460 O O . SER A 1 184 ? 13.195 22.438 5.238 1 85.38 184 SER A O 1
ATOM 1462 N N . SER A 1 185 ? 12.586 20.438 4.668 1 88.38 185 SER A N 1
ATOM 1463 C CA . SER A 1 185 ? 11.172 20.781 4.727 1 88.38 185 SER A CA 1
ATOM 1464 C C . SER A 1 185 ? 10.414 19.906 5.719 1 88.38 185 SER A C 1
ATOM 1466 O O . SER A 1 185 ? 10.93 18.859 6.141 1 88.38 185 SER A O 1
ATOM 1468 N N . ILE A 1 186 ? 9.352 20.438 6.184 1 92.88 186 ILE A N 1
ATOM 1469 C CA . ILE A 1 186 ? 8.492 19.688 7.09 1 92.88 186 ILE A CA 1
ATOM 1470 C C . ILE A 1 186 ? 7.133 19.453 6.43 1 92.88 186 ILE A C 1
ATOM 1472 O O . ILE A 1 186 ? 6.664 20.266 5.645 1 92.88 186 ILE A O 1
ATOM 1476 N N . SER A 1 187 ? 6.512 18.344 6.793 1 94.06 187 SER A N 1
ATOM 1477 C CA . SER A 1 187 ? 5.273 17.938 6.133 1 94.06 187 SER A CA 1
ATOM 1478 C C . SER A 1 187 ? 4.102 17.938 7.109 1 94.06 187 SER A C 1
ATOM 1480 O O . SER A 1 187 ? 3.217 17.078 7.02 1 94.06 187 SER A O 1
ATOM 1482 N N . SER A 1 188 ? 4.039 18.797 8.047 1 91.12 188 SER A N 1
ATOM 1483 C CA . SER A 1 188 ? 3.047 18.797 9.117 1 91.12 188 SER A CA 1
ATOM 1484 C C . SER A 1 188 ? 1.636 18.953 8.562 1 91.12 188 SER A C 1
ATOM 1486 O O . SER A 1 188 ? 0.684 18.391 9.117 1 91.12 188 SER A O 1
ATOM 1488 N N . GLY A 1 189 ? 1.402 19.641 7.551 1 93.31 189 GLY A N 1
ATOM 1489 C CA . GLY A 1 189 ? 0.076 19.875 7 1 93.31 189 GLY A CA 1
ATOM 1490 C C . GLY A 1 189 ? -0.467 18.688 6.234 1 93.31 189 GLY A C 1
ATOM 1491 O O . GLY A 1 189 ? -1.676 18.578 6.016 1 93.31 189 GLY A O 1
ATOM 1492 N N . ALA A 1 190 ? 0.349 17.734 5.93 1 95.69 190 ALA A N 1
ATOM 1493 C CA . ALA A 1 190 ? -0.034 16.625 5.043 1 95.69 190 ALA A CA 1
ATOM 1494 C C . ALA A 1 190 ? -1.136 15.781 5.672 1 95.69 190 ALA A C 1
ATOM 1496 O O . ALA A 1 190 ? -2.109 15.422 5.004 1 95.69 190 ALA A O 1
ATOM 1497 N N . ALA A 1 191 ? -1 15.445 6.918 1 95.88 191 ALA A N 1
ATOM 1498 C CA . ALA A 1 191 ? -1.98 14.609 7.605 1 95.88 191 ALA A CA 1
ATOM 1499 C C . ALA A 1 191 ? -3.344 15.297 7.66 1 95.88 191 ALA A C 1
ATOM 1501 O O . ALA A 1 191 ? -4.371 14.664 7.391 1 95.88 191 ALA A O 1
ATOM 1502 N N . PHE A 1 192 ? -3.316 16.531 7.996 1 93.38 192 PHE A N 1
ATOM 1503 C CA . PHE A 1 192 ? -4.57 17.266 8.07 1 93.38 192 PHE A CA 1
ATOM 1504 C C . PHE A 1 192 ? -5.188 17.438 6.688 1 93.38 192 PHE A C 1
ATOM 1506 O O . PHE A 1 192 ? -6.406 17.375 6.535 1 93.38 192 PHE A O 1
ATOM 1513 N N . PHE A 1 193 ? -4.395 17.703 5.707 1 96.25 193 PHE A N 1
ATOM 1514 C CA . PHE A 1 193 ? -4.891 17.766 4.336 1 96.25 193 PHE A CA 1
ATOM 1515 C C . PHE A 1 193 ? -5.551 16.453 3.936 1 96.25 193 PHE A C 1
ATOM 1517 O O . PHE A 1 193 ? -6.496 16.438 3.145 1 96.25 193 PHE A O 1
ATOM 1524 N N . GLY A 1 194 ? -4.992 15.391 4.449 1 97.69 194 GLY A N 1
ATOM 1525 C CA . GLY A 1 194 ? -5.641 14.102 4.246 1 97.69 194 GLY A CA 1
ATOM 1526 C C . GLY A 1 194 ? -7.074 14.07 4.742 1 97.69 194 GLY A C 1
ATOM 1527 O O . GLY A 1 194 ? -7.953 13.516 4.082 1 97.69 194 GLY A O 1
ATOM 1528 N N . LEU A 1 195 ? -7.32 14.648 5.887 1 96.19 195 LEU A N 1
ATOM 1529 C CA . LEU A 1 195 ? -8.672 14.695 6.426 1 96.19 195 LEU A CA 1
ATOM 1530 C C . LEU A 1 195 ? -9.586 15.531 5.531 1 96.19 195 LEU A C 1
ATOM 1532 O O . LEU A 1 195 ? -10.75 15.18 5.324 1 96.19 195 LEU A O 1
ATOM 1536 N N . ILE A 1 196 ? -9.031 16.609 5.047 1 95.62 196 ILE A N 1
ATOM 1537 C CA . ILE A 1 196 ? -9.805 17.438 4.129 1 95.62 196 ILE A CA 1
ATOM 1538 C C . ILE A 1 196 ? -10.156 16.641 2.873 1 95.62 196 ILE A C 1
ATOM 1540 O O . ILE A 1 196 ? -11.289 16.688 2.402 1 95.62 196 ILE A O 1
ATOM 1544 N N . GLY A 1 197 ? -9.18 15.969 2.359 1 97.19 197 GLY A N 1
ATOM 1545 C CA . GLY A 1 197 ? -9.438 15.117 1.212 1 97.19 197 GLY A CA 1
ATOM 1546 C C . GLY A 1 197 ? -10.492 14.062 1.481 1 97.19 197 GLY A C 1
ATOM 1547 O O . GLY A 1 197 ? -11.359 13.82 0.642 1 97.19 197 GLY A O 1
ATOM 1548 N N . ALA A 1 198 ? -10.367 13.445 2.588 1 97.19 198 ALA A N 1
ATOM 1549 C CA . ALA A 1 198 ? -11.344 12.438 2.975 1 97.19 198 ALA A CA 1
ATOM 1550 C C . ALA A 1 198 ? -12.734 13.039 3.113 1 97.19 198 ALA A C 1
ATOM 1552 O O . ALA A 1 198 ? -13.734 12.414 2.734 1 97.19 198 ALA A O 1
ATOM 1553 N N . MET A 1 199 ? -12.805 14.227 3.695 1 93.81 199 MET A N 1
ATOM 1554 C CA . MET A 1 199 ? -14.086 14.922 3.811 1 93.81 199 MET A CA 1
ATOM 1555 C C . MET A 1 199 ? -14.695 15.172 2.436 1 93.81 199 MET A C 1
ATOM 1557 O O . MET A 1 199 ? -15.898 15.023 2.248 1 93.81 199 MET A O 1
ATOM 1561 N N . LEU A 1 200 ? -13.898 15.562 1.55 1 94.62 200 LEU A N 1
ATOM 1562 C CA . LEU A 1 200 ? -14.359 15.805 0.187 1 94.62 200 LEU A CA 1
ATOM 1563 C C . LEU A 1 200 ? -14.906 14.523 -0.433 1 94.62 200 LEU A C 1
ATOM 1565 O O . LEU A 1 200 ? -15.93 14.547 -1.118 1 94.62 200 LEU A O 1
ATOM 1569 N N . SER A 1 201 ? -14.211 13.414 -0.248 1 94.62 201 SER A N 1
ATOM 1570 C CA . SER A 1 201 ? -14.688 12.141 -0.784 1 94.62 201 SER A CA 1
ATOM 1571 C C . SER A 1 201 ? -16.016 11.742 -0.166 1 94.62 201 SER A C 1
ATOM 1573 O O . SER A 1 201 ? -16.906 11.234 -0.858 1 94.62 201 SER A O 1
ATOM 1575 N N . ALA A 1 202 ? -16.172 11.922 1.118 1 90.19 202 ALA A N 1
ATOM 1576 C CA . ALA A 1 202 ? -17.438 11.633 1.794 1 90.19 202 ALA A CA 1
ATOM 1577 C C . ALA A 1 202 ? -18.562 12.484 1.229 1 90.19 202 ALA A C 1
ATOM 1579 O O . ALA A 1 202 ? -19.688 11.992 1.03 1 90.19 202 ALA A O 1
ATOM 1580 N N . LEU A 1 203 ? -18.281 13.719 1.037 1 88.56 203 LEU A N 1
ATOM 1581 C CA . LEU A 1 203 ? -19.25 14.633 0.458 1 88.56 203 LEU A CA 1
ATOM 1582 C C . LEU A 1 203 ? -19.625 14.203 -0.958 1 88.56 203 LEU A C 1
ATOM 1584 O O . LEU A 1 203 ? -20.797 14.195 -1.321 1 88.56 203 LEU A O 1
ATOM 1588 N N . ALA A 1 204 ? -18.672 13.867 -1.748 1 88.69 204 ALA A N 1
ATOM 1589 C CA . ALA A 1 204 ? -18.891 13.453 -3.133 1 88.69 204 ALA A CA 1
ATOM 1590 C C . ALA A 1 204 ? -19.734 12.188 -3.205 1 88.69 204 ALA A C 1
ATOM 1592 O O . ALA A 1 204 ? -20.609 12.062 -4.07 1 88.69 204 ALA A O 1
ATOM 1593 N N . LYS A 1 205 ? -19.406 11.289 -2.338 1 84.75 205 LYS A N 1
ATOM 1594 C CA . LYS A 1 205 ? -20.109 10.008 -2.324 1 84.75 205 LYS A CA 1
ATOM 1595 C C . LYS A 1 205 ? -21.578 10.188 -1.899 1 84.75 205 LYS A C 1
ATOM 1597 O O . LYS A 1 205 ? -22.453 9.469 -2.381 1 84.75 205 LYS A O 1
ATOM 1602 N N . ASN A 1 206 ? -21.797 11.109 -1.02 1 80.88 206 ASN A N 1
ATOM 1603 C CA . ASN A 1 206 ? -23.141 11.305 -0.465 1 80.88 206 ASN A CA 1
ATOM 1604 C C . ASN A 1 206 ? -23.688 12.695 -0.796 1 80.88 206 ASN A C 1
ATOM 1606 O O . ASN A 1 206 ? -24.312 13.336 0.051 1 80.88 206 ASN A O 1
ATOM 1610 N N . TRP A 1 207 ? -23.391 13.117 -1.891 1 80.06 207 TRP A N 1
ATOM 1611 C CA . TRP A 1 207 ? -23.719 14.477 -2.314 1 80.06 207 TRP A CA 1
ATOM 1612 C C . TRP A 1 207 ? -25.188 14.781 -2.107 1 80.06 207 TRP A C 1
ATOM 1614 O O . TRP A 1 207 ? -25.547 15.852 -1.605 1 80.06 207 TRP A O 1
ATOM 1624 N N . ASN A 1 208 ? -26.016 13.836 -2.385 1 78.81 208 ASN A N 1
ATOM 1625 C CA . ASN A 1 208 ? -27.453 14.078 -2.361 1 78.81 208 ASN A CA 1
ATOM 1626 C C . ASN A 1 208 ? -28.031 13.93 -0.953 1 78.81 208 ASN A C 1
ATOM 1628 O O . ASN A 1 208 ? -29.156 14.352 -0.687 1 78.81 208 ASN A O 1
ATOM 1632 N N . LEU A 1 209 ? -27.234 13.344 -0.158 1 73.25 209 LEU A N 1
ATOM 1633 C CA . LEU A 1 209 ? -27.719 13.094 1.194 1 73.25 209 LEU A CA 1
ATOM 1634 C C . LEU A 1 209 ? -27.328 14.234 2.129 1 73.25 209 LEU A C 1
ATOM 1636 O O . LEU A 1 209 ? -27.906 14.375 3.213 1 73.25 209 LEU A O 1
ATOM 1640 N N . TYR A 1 210 ? -26.406 15 1.708 1 73 210 TYR A N 1
ATOM 1641 C CA . TYR A 1 210 ? -25.922 16.094 2.557 1 73 210 TYR A CA 1
ATOM 1642 C C . TYR A 1 210 ? -26.75 17.359 2.322 1 73 210 TYR A C 1
ATOM 1644 O O . TYR A 1 210 ? -26.891 17.797 1.184 1 73 210 TYR A O 1
ATOM 1652 N N . THR A 1 211 ? -27.422 17.891 3.301 1 74.12 211 THR A N 1
ATOM 1653 C CA . THR A 1 211 ? -28.203 19.109 3.201 1 74.12 211 THR A CA 1
ATOM 1654 C C . THR A 1 211 ? -27.281 20.328 3.164 1 74.12 211 THR A C 1
ATOM 1656 O O . THR A 1 211 ? -27.562 21.297 2.459 1 74.12 211 THR A O 1
ATOM 1659 N N . GLY A 1 212 ? -26.219 20.453 3.795 1 81.44 212 GLY A N 1
ATOM 1660 C CA . GLY A 1 212 ? -25.281 21.562 3.865 1 81.44 212 GLY A CA 1
ATOM 1661 C C . GLY A 1 212 ? -24.047 21.359 3.023 1 81.44 212 GLY A C 1
ATOM 1662 O O . GLY A 1 212 ? -22.938 21.703 3.443 1 81.44 212 GLY A O 1
ATOM 1663 N N . LYS A 1 213 ? -24.203 20.906 1.821 1 85.75 213 LYS A N 1
ATOM 1664 C CA . LYS A 1 213 ? -23.078 20.516 0.984 1 85.75 213 LYS A CA 1
ATOM 1665 C C . LYS A 1 213 ? -22.281 21.734 0.518 1 85.75 213 LYS A C 1
ATOM 1667 O O . LYS A 1 213 ? -21.062 21.688 0.424 1 85.75 213 LYS A O 1
ATOM 1672 N N . ILE A 1 214 ? -22.984 22.797 0.277 1 88.12 214 ILE A N 1
ATOM 1673 C CA . ILE A 1 214 ? -22.312 24.016 -0.16 1 88.12 214 ILE A CA 1
ATOM 1674 C C . ILE A 1 214 ? -21.469 24.562 0.986 1 88.12 214 ILE A C 1
ATOM 1676 O O . ILE A 1 214 ? -20.312 24.969 0.784 1 88.12 214 ILE A O 1
ATOM 1680 N N . SER A 1 215 ? -22.109 24.578 2.127 1 84.69 215 SER A N 1
ATOM 1681 C CA . SER A 1 215 ? -21.359 25.031 3.299 1 84.69 215 SER A CA 1
ATOM 1682 C C . SER A 1 215 ? -20.125 24.172 3.535 1 84.69 215 SER A C 1
ATOM 1684 O O . SER A 1 215 ? -19.062 24.688 3.863 1 84.69 215 SER A O 1
ATOM 1686 N N . ALA A 1 216 ? -20.281 22.938 3.385 1 86.19 216 ALA A N 1
ATOM 1687 C CA . ALA A 1 216 ? -19.172 22.016 3.551 1 86.19 216 ALA A CA 1
ATOM 1688 C C . ALA A 1 216 ? -18.062 22.297 2.527 1 86.19 216 ALA A C 1
ATOM 1690 O O . ALA A 1 216 ? -16.891 22.328 2.871 1 86.19 216 ALA A O 1
ATOM 1691 N N . LEU A 1 217 ? -18.422 22.562 1.377 1 92.06 217 LEU A N 1
ATOM 1692 C CA . LEU A 1 217 ? -17.469 22.844 0.306 1 92.06 217 LEU A CA 1
ATOM 1693 C C . LEU A 1 217 ? -16.719 24.141 0.57 1 92.06 217 LEU A C 1
ATOM 1695 O O . LEU A 1 217 ? -15.523 24.234 0.323 1 92.06 217 LEU A O 1
ATOM 1699 N N . VAL A 1 218 ? -17.422 25.078 1.074 1 90.94 218 VAL A N 1
ATOM 1700 C CA . VAL A 1 218 ? -16.797 26.359 1.382 1 90.94 218 VAL A CA 1
ATOM 1701 C C . VAL A 1 218 ? -15.773 26.188 2.494 1 90.94 218 VAL A C 1
ATOM 1703 O O . VAL A 1 218 ? -14.672 26.734 2.426 1 90.94 218 VAL A O 1
ATOM 1706 N N . ILE A 1 219 ? -16.188 25.453 3.434 1 86 219 ILE A N 1
ATOM 1707 C CA . ILE A 1 219 ? -15.281 25.188 4.543 1 86 219 ILE A CA 1
ATOM 1708 C C . ILE A 1 219 ? -14.039 24.469 4.027 1 86 219 ILE A C 1
ATOM 1710 O O . ILE A 1 219 ? -12.914 24.859 4.34 1 86 219 ILE A O 1
ATOM 1714 N N . ILE A 1 220 ? -14.219 23.438 3.221 1 91.69 220 ILE A N 1
ATOM 1715 C CA . ILE A 1 220 ? -13.109 22.672 2.656 1 91.69 220 ILE A CA 1
ATOM 1716 C C . ILE A 1 220 ? -12.211 23.594 1.84 1 91.69 220 ILE A C 1
ATOM 1718 O O . ILE A 1 220 ? -10.984 23.594 2.012 1 91.69 220 ILE A O 1
ATOM 1722 N N . PHE A 1 221 ? -12.797 24.422 1.072 1 93.56 221 PHE A N 1
ATOM 1723 C CA . PHE A 1 221 ? -12.047 25.312 0.195 1 93.56 221 PHE A CA 1
ATOM 1724 C C . PHE A 1 221 ? -11.281 26.359 1.006 1 93.56 221 PHE A C 1
ATOM 1726 O O . PHE A 1 221 ? -10.125 26.656 0.704 1 93.56 221 PHE A O 1
ATOM 1733 N N . THR A 1 222 ? -11.891 26.906 1.98 1 90.75 222 THR A N 1
ATOM 1734 C CA . THR A 1 222 ? -11.266 27.922 2.807 1 90.75 222 THR A CA 1
ATOM 1735 C C . THR A 1 222 ? -10.062 27.359 3.561 1 90.75 222 THR A C 1
ATOM 1737 O O . THR A 1 222 ? -8.969 27.922 3.518 1 90.75 222 THR A O 1
ATOM 1740 N N . ILE A 1 223 ? -10.32 26.281 4.191 1 88 223 ILE A N 1
ATOM 1741 C CA . ILE A 1 223 ? -9.25 25.672 4.973 1 88 223 ILE A CA 1
ATOM 1742 C C . ILE A 1 223 ? -8.125 25.234 4.051 1 88 223 ILE A C 1
ATOM 1744 O O . ILE A 1 223 ? -6.945 25.438 4.359 1 88 223 ILE A O 1
ATOM 1748 N N . PHE A 1 224 ? -8.484 24.688 2.906 1 92.75 224 PHE A N 1
ATOM 1749 C CA . PHE A 1 224 ? -7.516 24.281 1.902 1 92.75 224 PHE A CA 1
ATOM 1750 C C . PHE A 1 224 ? -6.668 25.453 1.447 1 92.75 224 PHE A C 1
ATOM 1752 O O . PHE A 1 224 ? -5.438 25.391 1.454 1 92.75 224 PHE A O 1
ATOM 1759 N N . THR A 1 225 ? -7.246 26.516 1.179 1 92.75 225 THR A N 1
ATOM 1760 C CA . THR A 1 225 ? -6.578 27.688 0.625 1 92.75 225 THR A CA 1
ATOM 1761 C C . THR A 1 225 ? -5.66 28.328 1.665 1 92.75 225 THR A C 1
ATOM 1763 O O . THR A 1 225 ? -4.512 28.641 1.369 1 92.75 225 THR A O 1
ATOM 1766 N N . VAL A 1 226 ? -6.109 28.484 2.836 1 89 226 VAL A N 1
ATOM 1767 C CA . VAL A 1 226 ? -5.324 29.094 3.902 1 89 226 VAL A CA 1
ATOM 1768 C C . VAL A 1 226 ? -4.055 28.281 4.145 1 89 226 VAL A C 1
ATOM 1770 O O . VAL A 1 226 ? -2.961 28.844 4.25 1 89 226 VAL A O 1
ATOM 1773 N N . ASN A 1 227 ? -4.223 27.062 4.172 1 89.38 227 ASN A N 1
ATOM 1774 C CA . ASN A 1 227 ? -3.074 26.203 4.473 1 89.38 227 ASN A CA 1
ATOM 1775 C C . ASN A 1 227 ? -2.113 26.125 3.291 1 89.38 227 ASN A C 1
ATOM 1777 O O . ASN A 1 227 ? -0.898 26.031 3.479 1 89.38 227 ASN A O 1
ATOM 1781 N N . ILE A 1 228 ? -2.619 26.203 2.094 1 91.44 228 ILE A N 1
ATOM 1782 C CA . ILE A 1 228 ? -1.751 26.25 0.92 1 91.44 228 ILE A CA 1
ATOM 1783 C C . ILE A 1 228 ? -0.972 27.562 0.896 1 91.44 228 ILE A C 1
ATOM 1785 O O . ILE A 1 228 ? 0.211 27.578 0.545 1 91.44 228 ILE A O 1
ATOM 1789 N N . LEU A 1 229 ? -1.605 28.609 1.285 1 89.88 229 LEU A N 1
ATOM 1790 C CA . LEU A 1 229 ? -0.956 29.906 1.291 1 89.88 229 LEU A CA 1
ATOM 1791 C C . LEU A 1 229 ? 0.168 29.953 2.32 1 89.88 229 LEU A C 1
ATOM 1793 O O . LEU A 1 229 ? 1.234 30.516 2.059 1 89.88 229 LEU A O 1
ATOM 1797 N N . ILE A 1 230 ? -0.078 29.344 3.4 1 86.38 230 ILE A N 1
ATOM 1798 C CA . ILE A 1 230 ? 0.953 29.281 4.43 1 86.38 230 ILE A CA 1
ATOM 1799 C C . ILE A 1 230 ? 2.121 28.422 3.939 1 86.38 230 ILE A C 1
ATOM 1801 O O . ILE A 1 230 ? 3.268 28.641 4.332 1 86.38 230 ILE A O 1
ATOM 1805 N N . GLY A 1 231 ? 1.83 27.5 3.061 1 86.44 231 GLY A N 1
ATOM 1806 C CA . GLY A 1 231 ? 2.826 26.594 2.506 1 86.44 231 GLY A CA 1
ATOM 1807 C C . GLY A 1 231 ? 3.865 27.297 1.655 1 86.44 231 GLY A C 1
ATOM 1808 O O . GLY A 1 231 ? 4.918 26.734 1.352 1 86.44 231 GLY A O 1
ATOM 1809 N N . PHE A 1 232 ? 3.613 28.562 1.423 1 84.81 232 PHE A N 1
ATOM 1810 C CA . PHE A 1 232 ? 4.582 29.328 0.646 1 84.81 232 PHE A CA 1
ATOM 1811 C C . PHE A 1 232 ? 5.668 29.906 1.548 1 84.81 232 PHE A C 1
ATOM 1813 O O . PHE A 1 232 ? 6.684 30.406 1.062 1 84.81 232 PHE A O 1
ATOM 1820 N N . LEU A 1 233 ? 5.438 29.781 2.779 1 80.19 233 LEU A N 1
ATOM 1821 C CA . LEU A 1 233 ? 6.43 30.266 3.734 1 80.19 233 LEU A CA 1
ATOM 1822 C C . LEU A 1 233 ? 7.551 29.25 3.922 1 80.19 233 LEU A C 1
ATOM 1824 O O . LEU A 1 233 ? 7.375 28.062 3.629 1 80.19 233 LEU A O 1
ATOM 1828 N N . PRO A 1 234 ? 8.656 29.719 4.379 1 77.69 234 PRO A N 1
ATOM 1829 C CA . PRO A 1 234 ? 9.82 28.844 4.469 1 77.69 234 PRO A CA 1
ATOM 1830 C C . PRO A 1 234 ? 9.562 27.609 5.328 1 77.69 234 PRO A C 1
ATOM 1832 O O . PRO A 1 234 ? 8.844 27.688 6.328 1 77.69 234 PRO A O 1
ATOM 1835 N N . PHE A 1 235 ? 10.07 26.453 4.938 1 82 235 PHE A N 1
ATOM 1836 C CA . PHE A 1 235 ? 10.148 25.172 5.637 1 82 235 PHE A CA 1
ATOM 1837 C C . PHE A 1 235 ? 8.883 24.359 5.43 1 82 235 PHE A C 1
ATOM 1839 O O . PHE A 1 235 ? 8.844 23.172 5.727 1 82 235 PHE A O 1
ATOM 1846 N N . ILE A 1 236 ? 7.883 25.094 4.977 1 82.69 236 ILE A N 1
ATOM 1847 C CA . ILE A 1 236 ? 6.609 24.391 4.801 1 82.69 236 ILE A CA 1
ATOM 1848 C C . ILE A 1 236 ? 6.52 23.844 3.381 1 82.69 236 ILE A C 1
ATOM 1850 O O . ILE A 1 236 ? 6.934 24.5 2.422 1 82.69 236 ILE A O 1
ATOM 1854 N N . ASP A 1 237 ? 5.961 22.609 3.232 1 89.62 237 ASP A N 1
ATOM 1855 C CA . ASP A 1 237 ? 6 21.891 1.965 1 89.62 237 ASP A CA 1
ATOM 1856 C C . ASP A 1 237 ? 4.594 21.688 1.403 1 89.62 237 ASP A C 1
ATOM 1858 O O . ASP A 1 237 ? 3.826 20.875 1.917 1 89.62 237 ASP A O 1
ATOM 1862 N N . ASN A 1 238 ? 4.332 22.359 0.306 1 93.5 238 ASN A N 1
ATOM 1863 C CA . ASN A 1 238 ? 3.016 22.234 -0.309 1 93.5 238 ASN A CA 1
ATOM 1864 C C . ASN A 1 238 ? 2.891 20.922 -1.087 1 93.5 238 ASN A C 1
ATOM 1866 O O . ASN A 1 238 ? 1.782 20.438 -1.314 1 93.5 238 ASN A O 1
ATOM 1870 N N . PHE A 1 239 ? 3.957 20.375 -1.509 1 94.38 239 PHE A N 1
ATOM 1871 C CA . PHE A 1 239 ? 3.879 19.062 -2.131 1 94.38 239 PHE A CA 1
ATOM 1872 C C . PHE A 1 239 ? 3.424 18.016 -1.124 1 94.38 239 PHE A C 1
ATOM 1874 O O . PHE A 1 239 ? 2.711 17.062 -1.479 1 94.38 239 PHE A O 1
ATOM 1881 N N . ALA A 1 240 ? 3.871 18.156 0.078 1 96.06 240 ALA A N 1
ATOM 1882 C CA . ALA A 1 240 ? 3.375 17.297 1.14 1 96.06 240 ALA A CA 1
ATOM 1883 C C . ALA A 1 240 ? 1.863 17.422 1.297 1 96.06 240 ALA A C 1
ATOM 1885 O O . ALA A 1 240 ? 1.153 16.422 1.41 1 96.06 240 ALA A O 1
ATOM 1886 N N . ASN A 1 241 ? 1.409 18.688 1.283 1 95.88 241 ASN A N 1
ATOM 1887 C CA . ASN A 1 241 ? -0.025 18.922 1.399 1 95.88 241 ASN A CA 1
ATOM 1888 C C . ASN A 1 241 ? -0.797 18.281 0.253 1 95.88 241 ASN A C 1
ATOM 1890 O O . ASN A 1 241 ? -1.833 17.656 0.475 1 95.88 241 ASN A O 1
ATOM 1894 N N . ILE A 1 242 ? -0.297 18.406 -0.868 1 95.69 242 ILE A N 1
ATOM 1895 C CA . ILE A 1 242 ? -0.932 17.844 -2.053 1 95.69 242 ILE A CA 1
ATOM 1896 C C . ILE A 1 242 ? -0.975 16.312 -1.938 1 95.69 242 ILE A C 1
ATOM 1898 O O . ILE A 1 242 ? -2.025 15.703 -2.131 1 95.69 242 ILE A O 1
ATOM 1902 N N . GLY A 1 243 ? 0.173 15.734 -1.655 1 97.44 243 GLY A N 1
ATOM 1903 C CA . GLY A 1 243 ? 0.216 14.297 -1.472 1 97.44 243 GLY A CA 1
ATOM 1904 C C . GLY A 1 243 ? -0.727 13.805 -0.391 1 97.44 243 GLY A C 1
ATOM 1905 O O . GLY A 1 243 ? -1.396 12.781 -0.562 1 97.44 243 GLY A O 1
ATOM 1906 N N . GLY A 1 244 ? -0.769 14.492 0.72 1 98.06 244 GLY A N 1
ATOM 1907 C CA . GLY A 1 244 ? -1.697 14.164 1.789 1 98.06 244 GLY A CA 1
ATOM 1908 C C . GLY A 1 244 ? -3.15 14.273 1.371 1 98.06 244 GLY A C 1
ATOM 1909 O O . GLY A 1 244 ? -3.959 13.391 1.686 1 98.06 244 GLY A O 1
ATOM 1910 N N . PHE A 1 245 ? -3.449 15.312 0.636 1 97.75 245 PHE A N 1
ATOM 1911 C CA . PHE A 1 245 ? -4.812 15.531 0.168 1 97.75 245 PHE A CA 1
ATOM 1912 C C . PHE A 1 245 ? -5.258 14.391 -0.744 1 97.75 245 PHE A C 1
ATOM 1914 O O . PHE A 1 245 ? -6.348 13.844 -0.571 1 97.75 245 PHE A O 1
ATOM 1921 N N . ILE A 1 246 ? -4.469 14.023 -1.7 1 98.25 246 ILE A N 1
ATOM 1922 C CA . ILE A 1 246 ? -4.793 12.961 -2.646 1 98.25 246 ILE A CA 1
ATOM 1923 C C . ILE A 1 246 ? -4.98 11.648 -1.9 1 98.25 246 ILE A C 1
ATOM 1925 O O . ILE A 1 246 ? -5.945 10.914 -2.146 1 98.25 246 ILE A O 1
ATOM 1929 N N . SER A 1 247 ? -4.047 11.383 -1.032 1 98.5 247 SER A N 1
ATOM 1930 C CA . SER A 1 247 ? -4.125 10.164 -0.23 1 98.5 247 SER A CA 1
ATOM 1931 C C . SER A 1 247 ? -5.426 10.102 0.564 1 98.5 247 SER A C 1
ATOM 1933 O O . SER A 1 247 ? -6.133 9.094 0.53 1 98.5 247 SER A O 1
ATOM 1935 N N . GLY A 1 248 ? -5.746 11.18 1.275 1 98.38 248 GLY A N 1
ATOM 1936 C CA . GLY A 1 248 ? -6.977 11.227 2.051 1 98.38 248 GLY A CA 1
ATOM 1937 C C . GLY A 1 248 ? -8.227 11.102 1.197 1 98.38 248 GLY A C 1
ATOM 1938 O O . GLY A 1 248 ? -9.188 10.445 1.595 1 98.38 248 GLY A O 1
ATOM 1939 N N . PHE A 1 249 ? -8.188 11.719 0.048 1 98.25 249 PHE A N 1
ATOM 1940 C CA . PHE A 1 249 ? -9.297 11.641 -0.889 1 98.25 249 PHE A CA 1
ATOM 1941 C C . PHE A 1 249 ? -9.547 10.195 -1.312 1 98.25 249 PHE A C 1
ATOM 1943 O O . PHE A 1 249 ? -10.688 9.727 -1.294 1 98.25 249 PHE A O 1
ATOM 1950 N N . LEU A 1 250 ? -8.531 9.5 -1.637 1 98.19 250 LEU A N 1
ATOM 1951 C CA . LEU A 1 250 ? -8.633 8.102 -2.051 1 98.19 250 LEU A CA 1
ATOM 1952 C C . LEU A 1 250 ? -9.078 7.223 -0.886 1 98.19 250 LEU A C 1
ATOM 1954 O O . LEU A 1 250 ? -10.016 6.43 -1.023 1 98.19 250 LEU A O 1
ATOM 1958 N N . LEU A 1 251 ? -8.453 7.391 0.252 1 97.69 251 LEU A N 1
ATOM 1959 C CA . LEU A 1 251 ? -8.766 6.578 1.421 1 97.69 251 LEU A CA 1
ATOM 1960 C C . LEU A 1 251 ? -10.188 6.852 1.91 1 97.69 251 LEU A C 1
ATOM 1962 O O . LEU A 1 251 ? -10.828 5.969 2.488 1 97.69 251 LEU A O 1
ATOM 1966 N N . GLY A 1 252 ? -10.664 8.094 1.732 1 96.31 252 GLY A N 1
ATOM 1967 C CA . GLY A 1 252 ? -12.039 8.391 2.076 1 96.31 252 GLY A CA 1
ATOM 1968 C C . GLY A 1 252 ? -13.047 7.508 1.357 1 96.31 252 GLY A C 1
ATOM 1969 O O . GLY A 1 252 ? -13.992 7.02 1.968 1 96.31 252 GLY A O 1
ATOM 1970 N N . PHE A 1 253 ? -12.789 7.254 0.112 1 93.94 253 PHE A N 1
ATOM 1971 C CA . PHE A 1 253 ? -13.672 6.383 -0.661 1 93.94 253 PHE A CA 1
ATOM 1972 C C . PHE A 1 253 ? -13.562 4.941 -0.181 1 93.94 253 PHE A C 1
ATOM 1974 O O . PHE A 1 253 ? -14.523 4.176 -0.271 1 93.94 253 PHE A O 1
ATOM 1981 N N . VAL A 1 254 ? -12.445 4.641 0.352 1 92.69 254 VAL A N 1
ATOM 1982 C CA . VAL A 1 254 ? -12.18 3.258 0.734 1 92.69 254 VAL A CA 1
ATOM 1983 C C . VAL A 1 254 ? -12.758 2.988 2.123 1 92.69 254 VAL A C 1
ATOM 1985 O O . VAL A 1 254 ? -13.336 1.929 2.367 1 92.69 254 VAL A O 1
ATOM 1988 N N . LEU A 1 255 ? -12.711 3.98 2.996 1 92.75 255 LEU A N 1
ATOM 1989 C CA . LEU A 1 255 ? -12.914 3.664 4.406 1 92.75 255 LEU A CA 1
ATOM 1990 C C . LEU A 1 255 ? -14.195 4.312 4.922 1 92.75 255 LEU A C 1
ATOM 1992 O O . LEU A 1 255 ? -14.75 3.879 5.938 1 92.75 255 LEU A O 1
ATOM 1996 N N . LEU A 1 256 ? -14.602 5.363 4.281 1 88.56 256 LEU A N 1
ATOM 1997 C CA . LEU A 1 256 ? -15.703 6.121 4.875 1 88.56 256 LEU A CA 1
ATOM 1998 C C . LEU A 1 256 ? -17.031 5.707 4.273 1 88.56 256 LEU A C 1
ATOM 2000 O O . LEU A 1 256 ? -17.547 6.359 3.357 1 88.56 256 LEU A O 1
ATOM 2004 N N . PHE A 1 257 ? -17.516 4.535 4.562 1 73.12 257 PHE A N 1
ATOM 2005 C CA . PHE A 1 257 ? -18.859 4.133 4.133 1 73.12 257 PHE A CA 1
ATOM 2006 C C . PHE A 1 257 ? -19.766 3.895 5.332 1 73.12 257 PHE A C 1
ATOM 2008 O O . PHE A 1 257 ? -19.328 3.336 6.344 1 73.12 257 PHE A O 1
ATOM 2015 N N . LYS A 1 258 ? -20.812 4.711 5.441 1 60.75 258 LYS A N 1
ATOM 2016 C CA . LYS A 1 258 ? -21.812 4.566 6.5 1 60.75 258 LYS A CA 1
ATOM 2017 C C . LYS A 1 258 ? -23.062 3.859 5.98 1 60.75 258 LYS A C 1
ATOM 2019 O O . LYS A 1 258 ? -23.609 4.242 4.949 1 60.75 258 LYS A O 1
ATOM 2024 N N . PRO A 1 259 ? -23.359 2.658 6.586 1 49.97 259 PRO A N 1
ATOM 2025 C CA . PRO A 1 259 ? -24.672 2.109 6.234 1 49.97 259 PRO A CA 1
ATOM 2026 C C . PRO A 1 259 ? -25.828 2.977 6.73 1 49.97 259 PRO A C 1
ATOM 2028 O O . PRO A 1 259 ? -25.797 3.445 7.871 1 49.97 259 PRO A O 1
ATOM 2031 N N . GLN A 1 260 ? -26.25 3.965 6.07 1 45.5 260 GLN A N 1
ATOM 2032 C CA . GLN A 1 260 ? -27.344 4.789 6.582 1 45.5 260 GLN A CA 1
ATOM 2033 C C . GLN A 1 260 ? -28.672 4.043 6.523 1 45.5 260 GLN A C 1
ATOM 2035 O O . GLN A 1 260 ? -28.984 3.396 5.52 1 45.5 260 GLN A O 1
ATOM 2040 N N . LEU A 1 261 ? -29.141 3.68 7.625 1 42.56 261 LEU A N 1
ATOM 2041 C CA . LEU A 1 261 ? -30.516 3.252 7.75 1 42.56 261 LEU A CA 1
ATOM 2042 C C . LEU A 1 261 ? -31.469 4.434 7.574 1 42.56 261 LEU A C 1
ATOM 2044 O O . LEU A 1 261 ? -31.359 5.438 8.281 1 42.56 261 LEU A O 1
ATOM 2048 N N . ARG A 1 262 ? -31.812 4.777 6.375 1 40.12 262 ARG A N 1
ATOM 2049 C CA . ARG A 1 262 ? -32.812 5.832 6.293 1 40.12 262 ARG A CA 1
ATOM 2050 C C . ARG A 1 262 ? -34.125 5.383 6.926 1 40.12 262 ARG A C 1
ATOM 2052 O O . ARG A 1 262 ? -34.688 4.344 6.559 1 40.12 262 ARG A O 1
ATOM 2059 N N . GLN A 1 263 ? -34.5 5.84 8 1 39.06 263 GLN A N 1
ATOM 2060 C CA . GLN A 1 263 ? -35.844 5.734 8.547 1 39.06 263 GLN A CA 1
ATOM 2061 C C . GLN A 1 263 ? -36.844 6.441 7.648 1 39.06 263 GLN A C 1
ATOM 2063 O O . GLN A 1 263 ? -36.656 7.598 7.266 1 39.06 263 GLN A O 1
ATOM 2068 N N . MET A 1 264 ? -37.562 5.824 6.777 1 38.53 264 MET A N 1
ATOM 2069 C CA . MET A 1 264 ? -38.656 6.457 6.031 1 38.53 264 MET A CA 1
ATOM 2070 C C . MET A 1 264 ? -39.562 7.258 6.965 1 38.53 264 MET A C 1
ATOM 2072 O O . MET A 1 264 ? -39.906 6.801 8.062 1 38.53 264 MET A O 1
ATOM 2076 N N . PRO A 1 265 ? -39.75 8.461 6.727 1 41 265 PRO A N 1
ATOM 2077 C CA . PRO A 1 265 ? -40.688 9.227 7.539 1 41 265 PRO A CA 1
ATOM 2078 C C . PRO A 1 265 ? -42.062 8.562 7.645 1 41 265 PRO A C 1
ATOM 2080 O O . PRO A 1 265 ? -42.469 7.824 6.742 1 41 265 PRO A O 1
ATOM 2083 N N . PRO A 1 266 ? -42.688 8.578 8.75 1 40.28 266 PRO A N 1
ATOM 2084 C CA . PRO A 1 266 ? -44.031 8.031 8.867 1 40.28 266 PRO A CA 1
ATOM 2085 C C . PRO A 1 266 ? -45 8.648 7.859 1 40.28 266 PRO A C 1
ATOM 2087 O O . PRO A 1 266 ? -44.844 9.805 7.461 1 40.28 266 PRO A O 1
ATOM 2090 N N . SER A 1 267 ? -45.594 7.941 6.973 1 39.06 267 SER A N 1
ATOM 2091 C CA . SER A 1 267 ? -46.656 8.438 6.129 1 39.06 267 SER A CA 1
ATOM 2092 C C . SER A 1 267 ? -47.625 9.305 6.926 1 39.06 267 SER A C 1
ATOM 2094 O O . SER A 1 267 ? -47.875 9.062 8.109 1 39.06 267 SER A O 1
ATOM 2096 N N . HIS A 1 268 ? -48.031 10.438 6.523 1 38.31 268 HIS A N 1
ATOM 2097 C CA . HIS A 1 268 ? -49.094 11.312 7.039 1 38.31 268 HIS A CA 1
ATOM 2098 C C . HIS A 1 268 ? -50.312 10.508 7.469 1 38.31 268 HIS A C 1
ATOM 2100 O O . HIS A 1 268 ? -50.625 9.477 6.863 1 38.31 268 HIS A O 1
ATOM 2106 N N . LYS A 1 269 ? -51.062 10.867 8.578 1 37.19 269 LYS A N 1
ATOM 2107 C CA . LYS A 1 269 ? -52.156 10.43 9.43 1 37.19 269 LYS A CA 1
ATOM 2108 C C . LYS A 1 269 ? -53.406 10.117 8.602 1 37.19 269 LYS A C 1
ATOM 2110 O O . LYS A 1 269 ? -54.469 9.844 9.156 1 37.19 269 LYS A O 1
ATOM 2115 N N . GLY A 1 270 ? -53.781 10.75 7.5 1 32.75 270 GLY A N 1
ATOM 2116 C CA . GLY A 1 270 ? -55.219 10.719 7.383 1 32.75 270 GLY A CA 1
ATOM 2117 C C . GLY A 1 270 ? -55.781 9.312 7.383 1 32.75 270 GLY A C 1
ATOM 2118 O O . GLY A 1 270 ? -56.969 9.109 7.676 1 32.75 270 GLY A O 1
ATOM 2119 N N . LYS A 1 271 ? -55.656 8.391 6.383 1 33.06 271 LYS A N 1
ATOM 2120 C CA . LYS A 1 271 ? -56.625 7.301 6.387 1 33.06 271 LYS A CA 1
ATOM 2121 C C . LYS A 1 271 ? -56.344 6.32 7.523 1 33.06 271 LYS A C 1
ATOM 2123 O O . LYS A 1 271 ? -55.219 5.941 7.758 1 33.06 271 LYS A O 1
ATOM 2128 N N . LEU A 1 272 ? -57.312 6.168 8.586 1 31.31 272 LEU A N 1
ATOM 2129 C CA . LEU A 1 272 ? -57.438 5.387 9.812 1 31.31 272 LEU A CA 1
ATOM 2130 C C . LEU A 1 272 ? -56.656 4.082 9.711 1 31.31 272 LEU A C 1
ATOM 2132 O O . LEU A 1 272 ? -55.969 3.689 10.664 1 31.31 272 LEU A O 1
ATOM 2136 N N . PHE A 1 273 ? -57.344 3.018 9.055 1 30.95 273 PHE A N 1
ATOM 2137 C CA . PHE A 1 273 ? -57.125 1.581 9.195 1 30.95 273 PHE A CA 1
ATOM 2138 C C . PHE A 1 273 ? -55.844 1.148 8.531 1 30.95 273 PHE A C 1
ATOM 2140 O O . PHE A 1 273 ? -55.562 -0.048 8.391 1 30.95 273 PHE A O 1
ATOM 2147 N N . GLU A 1 274 ? -55.5 1.898 7.504 1 32.44 274 GLU A N 1
ATOM 2148 C CA . GLU A 1 274 ? -54.562 1.166 6.648 1 32.44 274 GLU A CA 1
ATOM 2149 C C . GLU A 1 274 ? -53.25 0.886 7.371 1 32.44 274 GLU A C 1
ATOM 2151 O O . GLU A 1 274 ? -52.75 1.753 8.07 1 32.44 274 GLU A O 1
ATOM 2156 N N . ASP A 1 275 ? -52.812 -0.477 7.352 1 31.7 275 ASP A N 1
ATOM 2157 C CA . ASP A 1 275 ? -51.812 -1.288 8.031 1 31.7 275 ASP A CA 1
ATOM 2158 C C . ASP A 1 275 ? -50.438 -0.599 8.008 1 31.7 275 ASP A C 1
ATOM 2160 O O . ASP A 1 275 ? -49.969 -0.198 6.949 1 31.7 275 ASP A O 1
ATOM 2164 N N . ASP A 1 276 ? -50.094 0.246 9.023 1 35.06 276 ASP A N 1
ATOM 2165 C CA . ASP A 1 276 ? -48.844 0.738 9.602 1 35.06 276 ASP A CA 1
ATOM 2166 C C . ASP A 1 276 ? -47.688 -0.207 9.289 1 35.06 276 ASP A C 1
ATOM 2168 O O . ASP A 1 276 ? -46.594 -0.021 9.789 1 35.06 276 ASP A O 1
ATOM 2172 N N . THR A 1 277 ? -48.094 -1.427 8.852 1 32.81 277 THR A N 1
ATOM 2173 C CA . THR A 1 277 ? -47.188 -2.559 8.867 1 32.81 277 THR A CA 1
ATOM 2174 C C . THR A 1 277 ? -46 -2.295 7.949 1 32.81 277 THR A C 1
ATOM 2176 O O . THR A 1 277 ? -44.875 -2.691 8.266 1 32.81 277 THR A O 1
ATOM 2179 N N . ASN A 1 278 ? -46.375 -1.947 6.633 1 32.53 278 ASN A N 1
ATOM 2180 C CA . ASN A 1 278 ? -45.25 -2.162 5.711 1 32.53 278 ASN A CA 1
ATOM 2181 C C . ASN A 1 278 ? -44.25 -1.029 5.789 1 32.53 278 ASN A C 1
ATOM 2183 O O . ASN A 1 278 ? -44.312 -0.073 5.016 1 32.53 278 ASN A O 1
ATOM 2187 N N . ARG A 1 279 ? -44.094 -0.28 6.801 1 33.38 279 ARG A N 1
ATOM 2188 C CA . ARG A 1 279 ? -42.938 0.594 6.93 1 33.38 279 ARG A CA 1
ATOM 2189 C C . ARG A 1 279 ? -41.688 -0.044 6.305 1 33.38 279 ARG A C 1
ATOM 2191 O O . ARG A 1 279 ? -41 -0.859 6.938 1 33.38 279 ARG A O 1
ATOM 2198 N N . SER A 1 280 ? -41.906 -0.489 5.055 1 33.25 280 SER A N 1
ATOM 2199 C CA . SER A 1 280 ? -40.719 -0.959 4.312 1 33.25 280 SER A CA 1
ATOM 2200 C C . SER A 1 280 ? -39.562 0.003 4.457 1 33.25 280 SER A C 1
ATOM 2202 O O . SER A 1 280 ? -39.656 1.174 4.082 1 33.25 280 SER A O 1
ATOM 2204 N N . THR A 1 281 ? -39.062 0.24 5.59 1 33.62 281 THR A N 1
ATOM 2205 C CA . THR A 1 281 ? -37.719 0.837 5.758 1 33.62 281 THR A CA 1
ATOM 2206 C C . THR A 1 281 ? -36.844 0.555 4.543 1 33.62 281 THR A C 1
ATOM 2208 O O . THR A 1 281 ? -36.438 -0.589 4.309 1 33.62 281 THR A O 1
ATOM 2211 N N . ARG A 1 282 ? -37.281 1.035 3.359 1 34.59 282 ARG A N 1
ATOM 2212 C CA . ARG A 1 282 ? -36.344 0.928 2.256 1 34.59 282 ARG A CA 1
ATOM 2213 C C . ARG A 1 282 ? -34.938 1.302 2.705 1 34.59 282 ARG A C 1
ATOM 2215 O O . ARG A 1 282 ? -34.719 2.391 3.238 1 34.59 282 ARG A O 1
ATOM 2222 N N . LEU A 1 283 ? -34.25 0.506 3.289 1 35.16 283 LEU A N 1
ATOM 2223 C CA . LEU A 1 283 ? -32.812 0.521 3.441 1 35.16 283 LEU A CA 1
ATOM 2224 C C . LEU A 1 283 ? -32.156 1.147 2.223 1 35.16 283 LEU A C 1
ATOM 2226 O O . LEU A 1 283 ? -32.188 0.587 1.125 1 35.16 283 LEU A O 1
ATOM 2230 N N . LYS A 1 284 ? -32.531 2.373 1.929 1 36.41 284 LYS A N 1
ATOM 2231 C CA . LYS A 1 284 ? -31.656 2.922 0.901 1 36.41 284 LYS A CA 1
ATOM 2232 C C . LYS A 1 284 ? -30.188 2.645 1.227 1 36.41 284 LYS A C 1
ATOM 2234 O O . LYS A 1 284 ? -29.688 3.094 2.256 1 36.41 284 LYS A O 1
ATOM 2239 N N . ASP A 1 285 ? -29.656 1.569 1.073 1 38.84 285 ASP A N 1
ATOM 2240 C CA . ASP A 1 285 ? -28.281 1.064 1.111 1 38.84 285 ASP A CA 1
ATOM 2241 C C . ASP A 1 285 ? -27.281 2.145 0.689 1 38.84 285 ASP A C 1
ATOM 2243 O O . ASP A 1 285 ? -27.422 2.729 -0.388 1 38.84 285 ASP A O 1
ATOM 2247 N N . GLN A 1 286 ? -27.094 3.299 1.436 1 45 286 GLN A N 1
ATOM 2248 C CA . GLN A 1 286 ? -25.828 3.926 1.032 1 45 286 GLN A CA 1
ATOM 2249 C C . GLN A 1 286 ? -24.969 2.955 0.234 1 45 286 GLN A C 1
ATOM 2251 O O . GLN A 1 286 ? -24.594 1.889 0.73 1 45 286 GLN A O 1
ATOM 2256 N N . PHE A 1 287 ? -25.328 2.764 -0.938 1 48.66 287 PHE A N 1
ATOM 2257 C CA . PHE A 1 287 ? -24.844 1.758 -1.872 1 48.66 287 PHE A CA 1
ATOM 2258 C C . PHE A 1 287 ? -23.312 1.731 -1.885 1 48.66 287 PHE A C 1
ATOM 2260 O O . PHE A 1 287 ? -22.672 2.756 -2.127 1 48.66 287 PHE A O 1
ATOM 2267 N N . ASP A 1 288 ? -22.703 1.063 -0.915 1 59.16 288 ASP A N 1
ATOM 2268 C CA . ASP A 1 288 ? -21.328 0.66 -1.18 1 59.16 288 ASP A CA 1
ATOM 2269 C C . ASP A 1 288 ? -21.078 0.513 -2.68 1 59.16 288 ASP A C 1
ATOM 2271 O O . ASP A 1 288 ? -21.891 -0.094 -3.391 1 59.16 288 ASP A O 1
ATOM 2275 N N . ARG A 1 289 ? -20.438 1.575 -3.182 1 77.25 289 ARG A N 1
ATOM 2276 C CA . ARG A 1 289 ? -19.922 1.421 -4.539 1 77.25 289 ARG A CA 1
ATOM 2277 C C . ARG A 1 289 ? -18.609 0.631 -4.543 1 77.25 289 ARG A C 1
ATOM 2279 O O . ARG A 1 289 ? -17.531 1.215 -4.586 1 77.25 289 ARG A O 1
ATOM 2286 N N . PRO A 1 290 ? -18.828 -0.652 -4.52 1 81.25 290 PRO A N 1
ATOM 2287 C CA . PRO A 1 290 ? -17.625 -1.48 -4.371 1 81.25 290 PRO A CA 1
ATOM 2288 C C . PRO A 1 290 ? -16.594 -1.234 -5.473 1 81.25 290 PRO A C 1
ATOM 2290 O O . PRO A 1 290 ? -15.391 -1.299 -5.227 1 81.25 290 PRO A O 1
ATOM 2293 N N . VAL A 1 291 ? -17.078 -0.856 -6.641 1 85.5 291 VAL A N 1
ATOM 2294 C CA . VAL A 1 291 ? -16.156 -0.639 -7.746 1 85.5 291 VAL A CA 1
ATOM 2295 C C . VAL A 1 291 ? -15.281 0.575 -7.457 1 85.5 291 VAL A C 1
ATOM 2297 O O . VAL A 1 291 ? -14.062 0.517 -7.617 1 85.5 291 VAL A O 1
ATOM 2300 N N . LEU A 1 292 ? -15.898 1.59 -6.984 1 88.62 292 LEU A N 1
ATOM 2301 C CA . LEU A 1 292 ? -15.156 2.805 -6.664 1 88.62 292 LEU A CA 1
ATOM 2302 C C . LEU A 1 292 ? -14.188 2.561 -5.512 1 88.62 292 LEU A C 1
ATOM 2304 O O . LEU A 1 292 ? -13.047 3.025 -5.547 1 88.62 292 LEU A O 1
ATOM 2308 N N . ARG A 1 293 ? -14.609 1.853 -4.543 1 90.5 293 ARG A N 1
ATOM 2309 C CA . ARG A 1 293 ? -13.766 1.523 -3.402 1 90.5 293 ARG A CA 1
ATOM 2310 C C . ARG A 1 293 ? -12.539 0.73 -3.842 1 90.5 293 ARG A C 1
ATOM 2312 O O . ARG A 1 293 ? -11.414 1.026 -3.422 1 90.5 293 ARG A O 1
ATOM 2319 N N . ILE A 1 294 ? -12.789 -0.21 -4.707 1 92.06 294 ILE A N 1
ATOM 2320 C CA . ILE A 1 294 ? -11.711 -1.076 -5.18 1 92.06 294 ILE A CA 1
ATOM 2321 C C . ILE A 1 294 ? -10.727 -0.267 -6.023 1 92.06 294 ILE A C 1
ATOM 2323 O O . ILE A 1 294 ? -9.516 -0.37 -5.844 1 92.06 294 ILE A O 1
ATOM 2327 N N . ILE A 1 295 ? -11.211 0.507 -6.879 1 94 295 ILE A N 1
ATOM 2328 C CA . ILE A 1 295 ? -10.359 1.304 -7.754 1 94 295 ILE A CA 1
ATOM 2329 C C . ILE A 1 295 ? -9.508 2.256 -6.914 1 94 295 ILE A C 1
ATOM 2331 O O . ILE A 1 295 ? -8.297 2.381 -7.141 1 94 295 ILE A O 1
ATOM 2335 N N . CYS A 1 296 ? -10.125 2.887 -5.957 1 95.75 296 CYS A N 1
ATOM 2336 C CA . CYS A 1 296 ? -9.398 3.84 -5.125 1 95.75 296 CYS A CA 1
ATOM 2337 C C . CYS A 1 296 ? -8.352 3.133 -4.273 1 95.75 296 CYS A C 1
ATOM 2339 O O . CYS A 1 296 ? -7.281 3.684 -4.016 1 95.75 296 CYS A O 1
ATOM 2341 N N . LEU A 1 297 ? -8.656 1.947 -3.844 1 95.12 297 LEU A N 1
ATOM 2342 C CA . LEU A 1 297 ? -7.676 1.166 -3.094 1 95.12 297 LEU A CA 1
ATOM 2343 C C . LEU A 1 297 ? -6.465 0.833 -3.961 1 95.12 297 LEU A C 1
ATOM 2345 O O . LEU A 1 297 ? -5.324 0.988 -3.525 1 95.12 297 LEU A O 1
ATOM 2349 N N . VAL A 1 298 ? -6.734 0.422 -5.203 1 95.56 298 VAL A N 1
ATOM 2350 C CA . VAL A 1 298 ? -5.664 0.051 -6.121 1 95.56 298 VAL A CA 1
ATOM 2351 C C . VAL A 1 298 ? -4.809 1.275 -6.445 1 95.56 298 VAL A C 1
ATOM 2353 O O . VAL A 1 298 ? -3.578 1.198 -6.441 1 95.56 298 VAL A O 1
ATOM 2356 N N . VAL A 1 299 ? -5.461 2.391 -6.695 1 96.81 299 VAL A N 1
ATOM 2357 C CA . VAL A 1 299 ? -4.742 3.619 -7.016 1 96.81 299 VAL A CA 1
ATOM 2358 C C . VAL A 1 299 ? -3.906 4.059 -5.816 1 96.81 299 VAL A C 1
ATOM 2360 O O . VAL A 1 299 ? -2.76 4.488 -5.973 1 96.81 299 VAL A O 1
ATOM 2363 N N . PHE A 1 300 ? -4.453 3.971 -4.617 1 98 300 PHE A N 1
ATOM 2364 C CA . PHE A 1 300 ? -3.715 4.336 -3.414 1 98 300 PHE A CA 1
ATOM 2365 C C . PHE A 1 300 ? -2.479 3.461 -3.25 1 98 300 PHE A C 1
ATOM 2367 O O . PHE A 1 300 ? -1.382 3.965 -3 1 98 300 PHE A O 1
ATOM 2374 N N . CYS A 1 301 ? -2.613 2.125 -3.369 1 95.75 301 CYS A N 1
ATOM 2375 C CA . CYS A 1 301 ? -1.499 1.194 -3.244 1 95.75 301 CYS A CA 1
ATOM 2376 C C . CYS A 1 301 ? -0.45 1.451 -4.32 1 95.75 301 CYS A C 1
ATOM 2378 O O . CYS A 1 301 ? 0.75 1.424 -4.043 1 95.75 301 CYS A O 1
ATOM 2380 N N . GLY A 1 302 ? -0.961 1.671 -5.57 1 96.06 302 GLY A N 1
ATOM 2381 C CA . GLY A 1 302 ? -0.047 2.01 -6.652 1 96.06 302 GLY A CA 1
ATOM 2382 C C . GLY A 1 302 ? 0.731 3.287 -6.395 1 96.06 302 GLY A C 1
ATOM 2383 O O . GLY A 1 302 ? 1.929 3.357 -6.676 1 96.06 302 GLY A O 1
ATOM 2384 N N . MET A 1 303 ? 0.042 4.254 -5.871 1 96.69 303 MET A N 1
ATOM 2385 C CA . MET A 1 303 ? 0.702 5.516 -5.539 1 96.69 303 MET A CA 1
ATOM 2386 C C . MET A 1 303 ? 1.725 5.316 -4.426 1 96.69 303 MET A C 1
ATOM 2388 O O . MET A 1 303 ? 2.842 5.832 -4.508 1 96.69 303 MET A O 1
ATOM 2392 N N . LEU A 1 304 ? 1.333 4.609 -3.377 1 96.94 304 LEU A N 1
ATOM 2393 C CA . LEU A 1 304 ? 2.25 4.344 -2.271 1 96.94 304 LEU A CA 1
ATOM 2394 C C . LEU A 1 304 ? 3.496 3.617 -2.764 1 96.94 304 LEU A C 1
ATOM 2396 O O . LEU A 1 304 ? 4.621 4.035 -2.471 1 96.94 304 LEU A O 1
ATOM 2400 N N . ALA A 1 305 ? 3.32 2.596 -3.566 1 95.06 305 ALA A N 1
ATOM 2401 C CA . ALA A 1 305 ? 4.441 1.826 -4.098 1 95.06 305 ALA A CA 1
ATOM 2402 C C . ALA A 1 305 ? 5.277 2.668 -5.059 1 95.06 305 ALA A C 1
ATOM 2404 O O . ALA A 1 305 ? 6.512 2.664 -4.984 1 95.06 305 ALA A O 1
ATOM 2405 N N . GLY A 1 306 ? 4.59 3.391 -5.961 1 94.44 306 GLY A N 1
ATOM 2406 C CA . GLY A 1 306 ? 5.285 4.188 -6.957 1 94.44 306 GLY A CA 1
ATOM 2407 C C . GLY A 1 306 ? 6.125 5.297 -6.355 1 94.44 306 GLY A C 1
ATOM 2408 O O . GLY A 1 306 ? 7.281 5.488 -6.742 1 94.44 306 GLY A O 1
ATOM 2409 N N . VAL A 1 307 ? 5.535 6 -5.434 1 95.12 307 VAL A N 1
ATOM 2410 C CA . VAL A 1 307 ? 6.27 7.102 -4.82 1 95.12 307 VAL A CA 1
ATOM 2411 C C . VAL A 1 307 ? 7.414 6.559 -3.973 1 95.12 307 VAL A C 1
ATOM 2413 O O . VAL A 1 307 ? 8.516 7.117 -3.967 1 95.12 307 VAL A O 1
ATOM 2416 N N . LEU A 1 308 ? 7.195 5.484 -3.262 1 93.38 308 LEU A N 1
ATOM 2417 C CA . LEU A 1 308 ? 8.25 4.871 -2.457 1 93.38 308 LEU A CA 1
ATOM 2418 C C . LEU A 1 308 ? 9.406 4.418 -3.334 1 93.38 308 LEU A C 1
ATOM 2420 O O . LEU A 1 308 ? 10.57 4.633 -2.99 1 93.38 308 LEU A O 1
ATOM 2424 N N . LEU A 1 309 ? 9.117 3.822 -4.457 1 91.56 309 LEU A N 1
ATOM 2425 C CA . LEU A 1 309 ? 10.148 3.396 -5.395 1 91.56 309 LEU A CA 1
ATOM 2426 C C . LEU A 1 309 ? 10.945 4.594 -5.902 1 91.56 309 LEU A C 1
ATOM 2428 O O . LEU A 1 309 ? 12.18 4.543 -5.961 1 91.56 309 LEU A O 1
ATOM 2432 N N . ALA A 1 310 ? 10.242 5.605 -6.223 1 91.38 310 ALA A N 1
ATOM 2433 C CA . ALA A 1 310 ? 10.906 6.805 -6.727 1 91.38 310 ALA A CA 1
ATOM 2434 C C . ALA A 1 310 ? 11.844 7.398 -5.68 1 91.38 310 ALA A C 1
ATOM 2436 O O . ALA A 1 310 ? 12.969 7.785 -5.996 1 91.38 310 ALA A O 1
ATOM 2437 N N . VAL A 1 311 ? 11.367 7.414 -4.473 1 90 311 VAL A N 1
ATOM 2438 C CA . VAL A 1 311 ? 12.172 7.957 -3.385 1 90 311 VAL A CA 1
ATOM 2439 C C . VAL A 1 311 ? 13.398 7.078 -3.16 1 90 311 VAL A C 1
ATOM 2441 O O . VAL A 1 311 ? 14.516 7.586 -3.018 1 90 311 VAL A O 1
ATOM 2444 N N . CYS A 1 312 ? 13.258 5.789 -3.176 1 87.44 312 CYS A N 1
ATOM 2445 C CA . CYS A 1 312 ? 14.359 4.859 -2.938 1 87.44 312 CYS A CA 1
ATOM 2446 C C . CYS A 1 312 ? 15.398 4.941 -4.051 1 87.44 312 CYS A C 1
ATOM 2448 O O . CYS A 1 312 ? 16.594 4.738 -3.812 1 87.44 312 CYS A O 1
ATOM 2450 N N . TRP A 1 313 ? 14.93 5.258 -5.211 1 86.44 313 TRP A N 1
ATOM 2451 C CA . TRP A 1 313 ? 15.844 5.34 -6.348 1 86.44 313 TRP A CA 1
ATOM 2452 C C . TRP A 1 313 ? 16.484 6.719 -6.43 1 86.44 313 TRP A C 1
ATOM 2454 O O . TRP A 1 313 ? 17.266 6.992 -7.348 1 86.44 313 TRP A O 1
ATOM 2464 N N . GLY A 1 314 ? 16.062 7.598 -5.578 1 86 314 GLY A N 1
ATOM 2465 C CA . GLY A 1 314 ? 16.688 8.906 -5.5 1 86 314 GLY A CA 1
ATOM 2466 C C . GLY A 1 314 ? 16.172 9.883 -6.543 1 86 314 GLY A C 1
ATOM 2467 O O . GLY A 1 314 ? 16.891 10.789 -6.961 1 86 314 GLY A O 1
ATOM 2468 N N . VAL A 1 315 ? 14.93 9.648 -6.938 1 86.75 315 VAL A N 1
ATOM 2469 C CA . VAL A 1 315 ? 14.344 10.539 -7.93 1 86.75 315 VAL A CA 1
ATOM 2470 C C . VAL A 1 315 ? 14 11.883 -7.285 1 86.75 315 VAL A C 1
ATOM 2472 O O . VAL A 1 315 ? 13.375 11.922 -6.223 1 86.75 315 VAL A O 1
ATOM 2475 N N . ASN A 1 316 ? 14.445 12.977 -7.82 1 88.19 316 ASN A N 1
ATOM 2476 C CA . ASN A 1 316 ? 14.07 14.336 -7.449 1 88.19 316 ASN A CA 1
ATOM 2477 C C . ASN A 1 316 ? 13.398 15.07 -8.609 1 88.19 316 ASN A C 1
ATOM 2479 O O . ASN A 1 316 ? 14.078 15.547 -9.523 1 88.19 316 ASN A O 1
ATOM 2483 N N . LEU A 1 317 ? 12.18 15.234 -8.523 1 88.75 317 LEU A N 1
ATOM 2484 C CA . LEU A 1 317 ? 11.383 15.781 -9.617 1 88.75 317 LEU A CA 1
ATOM 2485 C C . LEU A 1 317 ? 11.594 17.281 -9.734 1 88.75 317 LEU A C 1
ATOM 2487 O O . LEU A 1 317 ? 11.359 17.859 -10.805 1 88.75 317 LEU A O 1
ATOM 2491 N N . ASN A 1 318 ? 12.016 17.859 -8.672 1 84.94 318 ASN A N 1
ATOM 2492 C CA . ASN A 1 318 ? 12.273 19.297 -8.703 1 84.94 318 ASN A CA 1
ATOM 2493 C C . ASN A 1 318 ? 13.414 19.641 -9.664 1 84.94 318 ASN A C 1
ATOM 2495 O O . ASN A 1 318 ? 13.445 20.734 -10.234 1 84.94 318 ASN A O 1
ATOM 2499 N N . ARG A 1 319 ? 14.344 18.766 -9.836 1 83.06 319 ARG A N 1
ATOM 2500 C CA . ARG A 1 319 ? 15.484 18.984 -10.719 1 83.06 319 ARG A CA 1
ATOM 2501 C C . ARG A 1 319 ? 15.055 18.953 -12.188 1 83.06 319 ARG A C 1
ATOM 2503 O O . ARG A 1 319 ? 15.75 19.5 -13.047 1 83.06 319 ARG A O 1
ATOM 2510 N N . HIS A 1 320 ? 13.891 18.359 -12.43 1 84.81 320 HIS A N 1
ATOM 2511 C CA . HIS A 1 320 ? 13.445 18.203 -13.812 1 84.81 320 HIS A CA 1
ATOM 2512 C C . HIS A 1 320 ? 12.281 19.141 -14.125 1 84.81 320 HIS A C 1
ATOM 2514 O O . HIS A 1 320 ? 11.758 19.141 -15.242 1 84.81 320 HIS A O 1
ATOM 2520 N N . CYS A 1 321 ? 11.93 19.844 -13.133 1 82.31 321 CYS A N 1
ATOM 2521 C CA . CYS A 1 321 ? 10.773 20.719 -13.289 1 82.31 321 CYS A CA 1
ATOM 2522 C C . CYS A 1 321 ? 11.086 22.125 -12.797 1 82.31 321 CYS A C 1
ATOM 2524 O O . CYS A 1 321 ? 11.188 22.359 -11.594 1 82.31 321 CYS A O 1
ATOM 2526 N N . HIS A 1 322 ? 11.078 23.125 -13.688 1 79.94 322 HIS A N 1
ATOM 2527 C CA . HIS A 1 322 ? 11.477 24.484 -13.328 1 79.94 322 HIS A CA 1
ATOM 2528 C C . HIS A 1 322 ? 10.352 25.219 -12.602 1 79.94 322 HIS A C 1
ATOM 2530 O O . HIS A 1 322 ? 10.609 26.125 -11.812 1 79.94 322 HIS A O 1
ATOM 2536 N N . TRP A 1 323 ? 9.062 24.75 -12.867 1 83.31 323 TRP A N 1
ATOM 2537 C CA . TRP A 1 323 ? 7.953 25.484 -12.242 1 83.31 323 TRP A CA 1
ATOM 2538 C C . TRP A 1 323 ? 7.602 24.875 -10.891 1 83.31 323 TRP A C 1
ATOM 2540 O O . TRP A 1 323 ? 6.879 25.484 -10.102 1 83.31 323 TRP A O 1
ATOM 2550 N N . CYS A 1 324 ? 8.133 23.719 -10.555 1 86.31 324 CYS A N 1
ATOM 2551 C CA . CYS A 1 324 ? 7.785 23.016 -9.32 1 86.31 324 CYS A CA 1
ATOM 2552 C C . CYS A 1 324 ? 8.203 23.828 -8.102 1 86.31 324 CYS A C 1
ATOM 2554 O O . CYS A 1 324 ? 7.543 23.781 -7.062 1 86.31 324 CYS A O 1
ATOM 2556 N N . ARG A 1 325 ? 9.258 24.578 -8.203 1 82.69 325 ARG A N 1
ATOM 2557 C CA . ARG A 1 325 ? 9.734 25.375 -7.082 1 82.69 325 ARG A CA 1
ATOM 2558 C C . ARG A 1 325 ? 8.688 26.391 -6.648 1 82.69 325 ARG A C 1
ATOM 2560 O O . ARG A 1 325 ? 8.641 26.781 -5.48 1 82.69 325 ARG A O 1
ATOM 2567 N N . TYR A 1 326 ? 7.762 26.734 -7.512 1 84.75 326 TYR A N 1
ATOM 2568 C CA . TYR A 1 326 ? 6.789 27.781 -7.219 1 84.75 326 TYR A CA 1
ATOM 2569 C C . TYR A 1 326 ? 5.574 27.203 -6.5 1 84.75 326 TYR A C 1
ATOM 2571 O O . TYR A 1 326 ? 4.699 27.953 -6.059 1 84.75 326 TYR A O 1
ATOM 2579 N N . VAL A 1 327 ? 5.551 25.953 -6.363 1 87.62 327 VAL A N 1
ATOM 2580 C CA . VAL A 1 327 ? 4.496 25.328 -5.574 1 87.62 327 VAL A CA 1
ATOM 2581 C C . VAL A 1 327 ? 4.766 25.547 -4.086 1 87.62 327 VAL A C 1
ATOM 2583 O O . VAL A 1 327 ? 3.83 25.672 -3.293 1 87.62 327 VAL A O 1
ATOM 2586 N N . ASP A 1 328 ? 6.062 25.719 -3.768 1 87.06 328 ASP A N 1
ATOM 2587 C CA . ASP A 1 328 ? 6.434 25.828 -2.361 1 87.06 328 ASP A CA 1
ATOM 2588 C C . ASP A 1 328 ? 6.934 27.234 -2.037 1 87.06 328 ASP A C 1
ATOM 2590 O O . ASP A 1 328 ? 7.23 27.547 -0.88 1 87.06 328 ASP A O 1
ATOM 2594 N N . CYS A 1 329 ? 7.164 28.016 -3.064 1 81.81 329 CYS A N 1
ATOM 2595 C CA . CYS A 1 329 ? 7.836 29.281 -2.789 1 81.81 329 CYS A CA 1
ATOM 2596 C C . CYS A 1 329 ? 7.34 30.375 -3.729 1 81.81 329 CYS A C 1
ATOM 2598 O O . CYS A 1 329 ? 7.238 30.172 -4.938 1 81.81 329 CYS A O 1
ATOM 2600 N N . V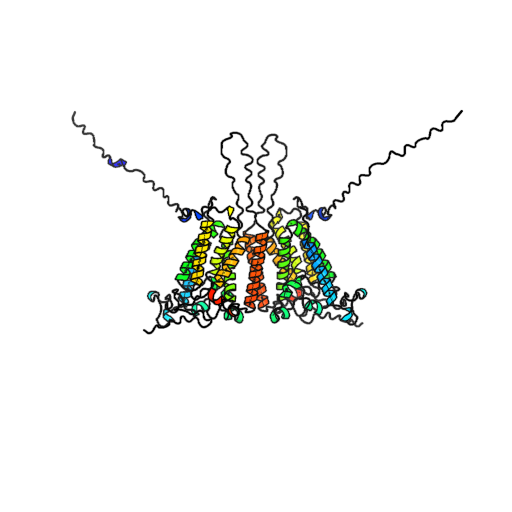AL A 1 330 ? 7.047 31.453 -3.09 1 79.94 330 VAL A N 1
ATOM 2601 C CA . VAL A 1 330 ? 6.805 32.688 -3.838 1 79.94 330 VAL A CA 1
ATOM 2602 C C . VAL A 1 330 ? 7.887 33.719 -3.506 1 79.94 330 VAL A C 1
ATOM 2604 O O . VAL A 1 330 ? 8.062 34.094 -2.344 1 79.94 330 VAL A O 1
ATOM 2607 N N . PRO A 1 331 ? 8.664 34.062 -4.551 1 79.56 331 PRO A N 1
ATOM 2608 C CA . PRO A 1 331 ? 9.727 35.031 -4.262 1 79.56 331 PRO A CA 1
ATOM 2609 C C . PRO A 1 331 ? 9.195 36.344 -3.729 1 79.56 331 PRO A C 1
ATOM 2611 O O . PRO A 1 331 ? 8.164 36.844 -4.195 1 79.56 331 PRO A O 1
ATOM 2614 N N . THR A 1 332 ? 9.75 36.75 -2.734 1 78.44 332 THR A N 1
ATOM 2615 C CA . THR A 1 332 ? 9.422 38.031 -2.148 1 78.44 332 THR A CA 1
ATOM 2616 C C . THR A 1 332 ? 10.688 38.844 -1.921 1 78.44 332 THR A C 1
ATOM 2618 O O . THR A 1 332 ? 11.781 38.438 -2.318 1 78.44 332 THR A O 1
ATOM 2621 N N . ASN A 1 333 ? 10.43 40.125 -1.427 1 75.38 333 ASN A N 1
ATOM 2622 C CA . ASN A 1 333 ? 11.57 40.969 -1.087 1 75.38 333 ASN A CA 1
ATOM 2623 C C . ASN A 1 333 ? 12.398 40.344 0.044 1 75.38 333 ASN A C 1
ATOM 2625 O O . ASN A 1 333 ? 13.57 40.688 0.211 1 75.38 333 ASN A O 1
ATOM 2629 N N . ARG A 1 334 ? 11.844 39.438 0.629 1 70.12 334 ARG A N 1
ATOM 2630 C CA . ARG A 1 334 ? 12.5 38.875 1.811 1 70.12 334 ARG A CA 1
ATOM 2631 C C . ARG A 1 334 ? 13.172 37.531 1.488 1 70.12 334 ARG A C 1
ATOM 2633 O O . ARG A 1 334 ? 14.109 37.125 2.18 1 70.12 334 ARG A O 1
ATOM 2640 N N . TRP A 1 335 ? 12.602 36.844 0.46 1 69 335 TRP A N 1
ATOM 2641 C CA . TRP A 1 335 ? 13.25 35.562 0.125 1 69 335 TRP A CA 1
ATOM 2642 C C . TRP A 1 335 ? 13.117 35.281 -1.365 1 69 335 TRP A C 1
ATOM 2644 O O . TRP A 1 335 ? 12.227 35.812 -2.035 1 69 335 TRP A O 1
ATOM 2654 N N . SER A 1 336 ? 14.18 34.562 -1.892 1 71.44 336 SER A N 1
ATOM 2655 C CA . SER A 1 336 ? 14.188 34.094 -3.281 1 71.44 336 SER A CA 1
ATOM 2656 C C . SER A 1 336 ? 13.953 32.594 -3.381 1 71.44 336 SER A C 1
ATOM 2658 O O . SER A 1 336 ? 14.133 31.875 -2.404 1 71.44 336 SER A O 1
ATOM 2660 N N . CYS A 1 337 ? 13.281 32.219 -4.32 1 70.56 337 CYS A N 1
ATOM 2661 C CA . CYS A 1 337 ? 13 30.797 -4.531 1 70.56 337 CYS A CA 1
ATOM 2662 C C . CYS A 1 337 ? 14.125 30.125 -5.309 1 70.56 337 CYS A C 1
ATOM 2664 O O . CYS A 1 337 ? 13.969 29 -5.785 1 70.56 337 CYS A O 1
ATOM 2666 N N . SER A 1 338 ? 15.242 30.719 -5.496 1 61.44 338 SER A N 1
ATOM 2667 C CA . SER A 1 338 ? 16.344 30.094 -6.207 1 61.44 338 SER A CA 1
ATOM 2668 C C . SER A 1 338 ? 16.938 28.922 -5.414 1 61.44 338 SER A C 1
ATOM 2670 O O . SER A 1 338 ? 16.766 28.859 -4.191 1 61.44 338 SER A O 1
A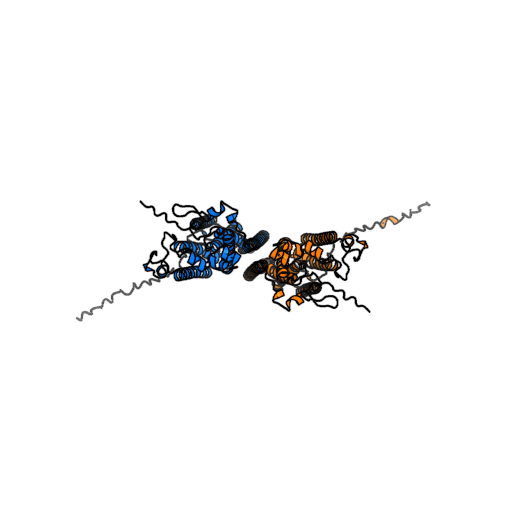TOM 2672 N N . ASP A 1 339 ? 17 27.703 -5.934 1 55.19 339 ASP A N 1
ATOM 2673 C CA . ASP A 1 339 ? 17.5 26.453 -5.375 1 55.19 339 ASP A CA 1
ATOM 2674 C C . ASP A 1 339 ? 18.594 26.703 -4.336 1 55.19 339 ASP A C 1
ATOM 2676 O O . ASP A 1 339 ? 19.062 25.766 -3.686 1 55.19 339 ASP A O 1
ATOM 2680 N N . MET A 1 340 ? 19.312 27.828 -4.449 1 43.41 340 MET A N 1
ATOM 2681 C CA . MET A 1 340 ? 20.406 28.031 -3.494 1 43.41 340 MET A CA 1
ATOM 2682 C C . MET A 1 340 ? 19.859 28.125 -2.07 1 43.41 340 MET A C 1
ATOM 2684 O O . MET A 1 340 ? 18.672 28.375 -1.869 1 43.41 340 MET A O 1
ATOM 2688 N N . THR A 1 341 ? 20.672 28.219 -1.018 1 40.81 341 THR A N 1
ATOM 2689 C CA . THR A 1 341 ? 20.438 28.344 0.417 1 40.81 341 THR A CA 1
ATOM 2690 C C . THR A 1 341 ? 19.312 29.344 0.704 1 40.81 341 THR A C 1
ATOM 2692 O O . THR A 1 341 ? 19.406 30.5 0.302 1 40.81 341 THR A O 1
ATOM 2695 N N . THR A 1 342 ? 18.156 29 0.59 1 39.38 342 THR A N 1
ATOM 2696 C CA . THR A 1 342 ? 17.125 29.922 1.046 1 39.38 342 THR A CA 1
ATOM 2697 C C . THR A 1 342 ? 17.625 30.781 2.211 1 39.38 342 THR A C 1
ATOM 2699 O O . THR A 1 342 ? 17.625 30.328 3.359 1 39.38 342 THR A O 1
ATOM 2702 N N . SER A 1 343 ? 18.859 31.141 2.268 1 37.88 343 SER A N 1
ATOM 2703 C CA . SER A 1 343 ? 19.109 32.062 3.385 1 37.88 343 SER A CA 1
ATOM 2704 C C . SER A 1 343 ? 18.219 33.281 3.307 1 37.88 343 SER A C 1
ATOM 2706 O O . SER A 1 343 ? 17.953 33.812 2.217 1 37.88 343 SER A O 1
ATOM 2708 N N . CYS A 1 344 ? 17.266 33.344 4.145 1 40.78 344 CYS A N 1
ATOM 2709 C CA . CYS A 1 344 ? 16.656 34.656 4.383 1 40.78 344 CYS A CA 1
ATOM 2710 C C . CYS A 1 344 ? 17.672 35.75 4.211 1 40.78 344 CYS A C 1
ATOM 2712 O O . CYS A 1 344 ? 18.641 35.844 4.957 1 40.78 344 CYS A O 1
ATOM 2714 N N . GLU A 1 345 ? 18.203 36.031 3.061 1 37.62 345 GLU A N 1
ATOM 2715 C CA . GLU A 1 345 ? 19.031 37.25 2.961 1 37.62 345 GLU A CA 1
ATOM 2716 C C . GLU A 1 345 ? 18.234 38.5 3.373 1 37.62 345 GLU A C 1
ATOM 2718 O O . GLU A 1 345 ? 17.281 38.875 2.697 1 37.62 345 GLU A O 1
ATOM 2723 N N . VAL A 1 346 ? 17.922 38.688 4.621 1 35.03 346 VAL A N 1
ATOM 2724 C CA . VAL A 1 346 ? 17.562 40.062 4.977 1 35.03 346 VAL A CA 1
ATOM 2725 C C . VAL A 1 346 ? 18.422 41.031 4.184 1 35.03 346 VAL A C 1
ATOM 2727 O O . VAL A 1 346 ? 19.641 41.062 4.355 1 35.03 346 VAL A O 1
ATOM 2730 N N . TYR A 1 347 ? 18.125 41.344 2.977 1 34.19 347 TYR A N 1
ATOM 2731 C CA . TYR A 1 347 ? 18.734 42.531 2.391 1 34.19 347 TYR A CA 1
ATOM 2732 C C . TYR A 1 347 ? 18.75 43.656 3.389 1 34.19 347 TYR A C 1
ATOM 2734 O O . TYR A 1 347 ? 17.719 44.062 3.934 1 34.19 347 TYR A O 1
ATOM 2742 N N . SER A 1 348 ? 19.719 43.875 4.285 1 31.56 348 SER A N 1
ATOM 2743 C CA . SER A 1 348 ? 20.016 45.188 4.859 1 31.56 348 SER A CA 1
ATOM 2744 C C . SER A 1 348 ? 19.75 46.281 3.855 1 31.56 348 SER A C 1
ATOM 2746 O O . SER A 1 348 ? 20.438 46.406 2.836 1 31.56 348 SER A O 1
ATOM 2748 N N . PHE A 1 349 ? 18.562 46.688 3.684 1 28.86 349 PHE A N 1
ATOM 2749 C CA . PHE A 1 349 ? 18.375 48.031 3.168 1 28.86 349 PHE A CA 1
ATOM 2750 C C . PHE A 1 349 ? 19.312 49.031 3.875 1 28.86 349 PHE A C 1
ATOM 2752 O O . PHE A 1 349 ? 19.172 49.281 5.074 1 28.86 349 PHE A O 1
ATOM 2759 N N . LYS A 1 350 ? 20.625 49.094 3.639 1 29.77 350 LYS A N 1
ATOM 2760 C CA . LYS A 1 350 ? 21.234 50.406 3.898 1 29.77 350 LYS A CA 1
ATOM 2761 C C . LYS A 1 350 ? 20.328 51.531 3.406 1 29.77 350 LYS A C 1
ATOM 2763 O O . LYS A 1 350 ? 19.859 51.5 2.27 1 29.77 350 LYS A O 1
ATOM 2768 N N . PRO A 1 351 ? 20 52.438 4.348 1 29.09 351 PRO A N 1
ATOM 2769 C CA . PRO A 1 351 ? 19.594 53.719 3.775 1 29.09 351 PRO A CA 1
ATOM 2770 C C . PRO A 1 351 ? 20.547 54.219 2.691 1 29.09 351 PRO A C 1
ATOM 2772 O O . PRO A 1 351 ? 21.734 53.906 2.715 1 29.09 351 PRO A O 1
ATOM 2775 N N . MET B 1 1 ? -74.812 -60.25 -53.781 1 26.39 1 MET B N 1
ATOM 2776 C CA . MET B 1 1 ? -74.688 -60.156 -52.344 1 26.39 1 MET B CA 1
ATOM 2777 C C . MET B 1 1 ? -73.25 -60.125 -51.906 1 26.39 1 MET B C 1
ATOM 2779 O O . MET B 1 1 ? -72.938 -60.031 -50.719 1 26.39 1 MET B O 1
ATOM 2783 N N . GLU B 1 2 ? -72.375 -60.469 -52.781 1 23.42 2 GLU B N 1
ATOM 2784 C CA . GLU B 1 2 ? -71.125 -61.125 -52.438 1 23.42 2 GLU B CA 1
ATOM 2785 C C . GLU B 1 2 ? -70.25 -60.219 -51.594 1 23.42 2 GLU B C 1
ATOM 2787 O O . GLU B 1 2 ? -69.75 -60.656 -50.562 1 23.42 2 GLU B O 1
ATOM 2792 N N . VAL B 1 3 ? -69.75 -59.188 -52.125 1 32.81 3 VAL B N 1
ATOM 2793 C CA . VAL B 1 3 ? -68.312 -59.156 -52.281 1 32.81 3 VAL B CA 1
ATOM 2794 C C . VAL B 1 3 ? -67.688 -58.469 -51.094 1 32.81 3 VAL B C 1
ATOM 2796 O O . VAL B 1 3 ? -66.438 -58.375 -51 1 32.81 3 VAL B O 1
ATOM 2799 N N . PRO B 1 4 ? -68.188 -58.438 -49.75 1 31.16 4 PRO B N 1
ATOM 2800 C CA . PRO B 1 4 ? -67.875 -57.125 -49.125 1 31.16 4 PRO B CA 1
ATOM 2801 C C . PRO B 1 4 ? -66.438 -57.062 -48.625 1 31.16 4 PRO B C 1
ATOM 2803 O O . PRO B 1 4 ? -66.062 -57.75 -47.656 1 31.16 4 PRO B O 1
ATOM 2806 N N . THR B 1 5 ? -65.5 -57.5 -49.281 1 33.75 5 THR B N 1
ATOM 2807 C CA . THR B 1 5 ? -64.188 -57.875 -48.625 1 33.75 5 THR B CA 1
ATOM 2808 C C . THR B 1 5 ? -63.594 -56.656 -47.938 1 33.75 5 THR B C 1
ATOM 2810 O O . THR B 1 5 ? -63.375 -55.625 -48.562 1 33.75 5 THR B O 1
ATOM 2813 N N . GLU B 1 6 ? -63.906 -56.406 -46.688 1 30.66 6 GLU B N 1
ATOM 2814 C CA . GLU B 1 6 ? -63.594 -55.219 -45.906 1 30.66 6 GLU B CA 1
ATOM 2815 C C . GLU B 1 6 ? -62.094 -54.969 -45.875 1 30.66 6 GLU B C 1
ATOM 2817 O O . GLU B 1 6 ? -61.281 -55.875 -45.719 1 30.66 6 GLU B O 1
ATOM 2822 N N . PRO B 1 7 ? -61.562 -53.875 -46.438 1 27.23 7 PRO B N 1
ATOM 2823 C CA . PRO B 1 7 ? -60.188 -53.406 -46.719 1 27.23 7 PRO B CA 1
ATOM 2824 C C . PRO B 1 7 ? -59.344 -53.312 -45.438 1 27.23 7 PRO B C 1
ATOM 2826 O O . PRO B 1 7 ? -59.844 -52.812 -44.406 1 27.23 7 PRO B O 1
ATOM 2829 N N . LYS B 1 8 ? -58.469 -54.344 -45.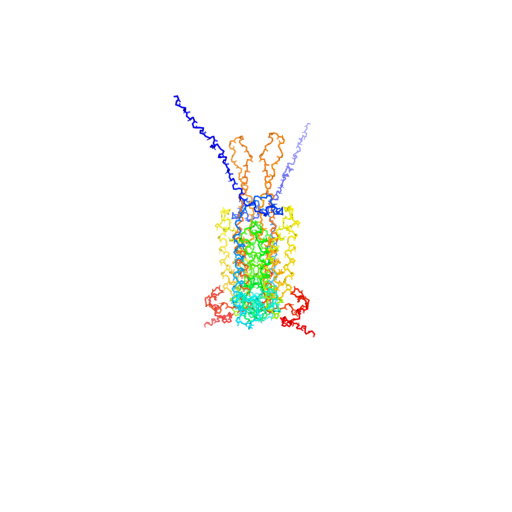125 1 32.12 8 LYS B N 1
ATOM 2830 C CA . LYS B 1 8 ? -57.469 -54.469 -44.094 1 32.12 8 LYS B CA 1
ATOM 2831 C C . LYS B 1 8 ? -56.625 -53.188 -43.969 1 32.12 8 LYS B C 1
ATOM 2833 O O . LYS B 1 8 ? -55.812 -52.906 -44.844 1 32.12 8 LYS B O 1
ATOM 2838 N N . THR B 1 9 ? -57.281 -52 -43.812 1 27.22 9 THR B N 1
ATOM 2839 C CA . THR B 1 9 ? -56.531 -50.75 -43.75 1 27.22 9 THR B CA 1
ATOM 2840 C C . THR B 1 9 ? -55.375 -50.875 -42.781 1 27.22 9 THR B C 1
ATOM 2842 O O . THR B 1 9 ? -55.562 -51.281 -41.625 1 27.22 9 THR B O 1
ATOM 2845 N N . THR B 1 10 ? -54.156 -51.031 -43.25 1 26.66 10 THR B N 1
ATOM 2846 C CA . THR B 1 10 ? -52.781 -51.188 -42.719 1 26.66 10 THR B CA 1
ATOM 2847 C C . THR B 1 10 ? -52.562 -50.156 -41.594 1 26.66 10 THR B C 1
ATOM 2849 O O . THR B 1 10 ? -52.75 -48.938 -41.812 1 26.66 10 THR B O 1
ATOM 2852 N N . GLN B 1 11 ? -52.688 -50.594 -40.312 1 27.59 11 GLN B N 1
ATOM 2853 C CA . GLN B 1 11 ? -52.5 -50.031 -39 1 27.59 11 GLN B CA 1
ATOM 2854 C C . GLN B 1 11 ? -51.188 -49.25 -38.906 1 27.59 11 GLN B C 1
ATOM 2856 O O . GLN B 1 11 ? -50.594 -49.156 -37.812 1 27.59 11 GLN B O 1
ATOM 2861 N N . ILE B 1 12 ? -50.406 -49.156 -39.969 1 27.78 12 ILE B N 1
ATOM 2862 C CA . ILE B 1 12 ? -49 -48.75 -39.781 1 27.78 12 ILE B CA 1
ATOM 2863 C C . ILE B 1 12 ? -48.969 -47.344 -39.188 1 27.78 12 ILE B C 1
ATOM 2865 O O . ILE B 1 12 ? -47.906 -46.875 -38.75 1 27.78 12 ILE B O 1
ATOM 2869 N N . ASP B 1 13 ? -50.031 -46.625 -39.438 1 25.61 13 ASP B N 1
ATOM 2870 C CA . ASP B 1 13 ? -49.75 -45.188 -39.344 1 25.61 13 ASP B CA 1
ATOM 2871 C C . ASP B 1 13 ? -49.469 -44.812 -37.875 1 25.61 13 ASP B C 1
ATOM 2873 O O . ASP B 1 13 ? -49.25 -43.625 -37.594 1 25.61 13 ASP B O 1
ATOM 2877 N N . GLU B 1 14 ? -50 -45.531 -36.969 1 25.69 14 GLU B N 1
ATOM 2878 C CA . GLU B 1 14 ? -50.188 -44.844 -35.688 1 25.69 14 GLU B CA 1
ATOM 2879 C C . GLU B 1 14 ? -48.844 -44.469 -35.062 1 25.69 14 GLU B C 1
ATOM 2881 O O . GLU B 1 14 ? -48.812 -43.75 -34.062 1 25.69 14 GLU B O 1
ATOM 2886 N N . ILE B 1 15 ? -47.781 -45.188 -35.312 1 27.33 15 ILE B N 1
ATOM 2887 C CA . ILE B 1 15 ? -46.719 -45.094 -34.312 1 27.33 15 ILE B CA 1
ATOM 2888 C C . ILE B 1 15 ? -46.062 -43.688 -34.375 1 27.33 15 ILE B C 1
ATOM 2890 O O . ILE B 1 15 ? -44.844 -43.594 -34.406 1 27.33 15 ILE B O 1
ATOM 2894 N N . SER B 1 16 ? -46.594 -42.719 -35.062 1 25.61 16 SER B N 1
ATOM 2895 C CA . SER B 1 16 ? -45.844 -41.469 -35.062 1 25.61 16 SER B CA 1
ATOM 2896 C C . SER B 1 16 ? -45.688 -40.875 -33.688 1 25.61 16 SER B C 1
ATOM 2898 O O . SER B 1 16 ? -46.562 -40.125 -33.219 1 25.61 16 SER B O 1
ATOM 2900 N N . HIS B 1 17 ? -45.719 -41.656 -32.594 1 25.27 17 HIS B N 1
ATOM 2901 C CA . HIS B 1 17 ? -45.594 -41 -31.312 1 25.27 17 HIS B CA 1
ATOM 2902 C C . HIS B 1 17 ? -44.469 -40 -31.297 1 25.27 17 HIS B C 1
ATOM 2904 O O . HIS B 1 17 ? -43.406 -40.25 -31.875 1 25.27 17 HIS B O 1
ATOM 2910 N N . ASN B 1 18 ? -44.75 -38.625 -31.031 1 25.7 18 ASN B N 1
ATOM 2911 C CA . ASN B 1 18 ? -44 -37.344 -30.875 1 25.7 18 ASN B CA 1
ATOM 2912 C C . ASN B 1 18 ? -42.812 -37.531 -29.953 1 25.7 18 ASN B C 1
ATOM 2914 O O . ASN B 1 18 ? -42.969 -37.75 -28.75 1 25.7 18 ASN B O 1
ATOM 2918 N N . LEU B 1 19 ? -41.688 -38.094 -30.203 1 26.16 19 LEU B N 1
ATOM 2919 C CA . LEU B 1 19 ? -40.438 -38.031 -29.484 1 26.16 19 LEU B CA 1
ATOM 2920 C C . LEU B 1 19 ? -40.031 -36.562 -29.219 1 26.16 19 LEU B C 1
ATOM 2922 O O . LEU B 1 19 ? -39.531 -35.875 -30.109 1 26.16 19 LEU B O 1
ATOM 2926 N N . SER B 1 20 ? -40.875 -35.75 -28.516 1 25.66 20 SER B N 1
ATOM 2927 C CA . SER B 1 20 ? -40.375 -34.469 -28.062 1 25.66 20 SER B CA 1
ATOM 2928 C C . SER B 1 20 ? -39.031 -34.625 -27.312 1 25.66 20 SER B C 1
ATOM 2930 O O . SER B 1 20 ? -38.969 -35.281 -26.297 1 25.66 20 SER B O 1
ATOM 2932 N N . PHE B 1 21 ? -37.875 -34.625 -27.906 1 25.83 21 PHE B N 1
ATOM 2933 C CA . PHE B 1 21 ? -36.562 -34.438 -27.312 1 25.83 21 PHE B CA 1
ATOM 2934 C C . PHE B 1 21 ? -36.5 -33.188 -26.438 1 25.83 21 PHE B C 1
ATOM 2936 O O . PHE B 1 21 ? -36.594 -32.062 -26.938 1 25.83 21 PHE B O 1
ATOM 2943 N N . SER B 1 22 ? -37.219 -33.156 -25.25 1 28.41 22 SER B N 1
ATOM 2944 C CA . SER B 1 22 ? -36.844 -32.156 -24.25 1 28.41 22 SER B CA 1
ATOM 2945 C C . SER B 1 22 ? -35.344 -32.062 -24.078 1 28.41 22 SER B C 1
ATOM 2947 O O . SER B 1 22 ? -34.688 -33.062 -23.766 1 28.41 22 SER B O 1
ATOM 2949 N N . THR B 1 23 ? -34.656 -31.312 -24.844 1 27.03 23 THR B N 1
ATOM 2950 C CA . THR B 1 23 ? -33.25 -30.984 -24.672 1 27.03 23 THR B CA 1
ATOM 2951 C C . THR B 1 23 ? -32.969 -30.516 -23.25 1 27.03 23 THR B C 1
ATOM 2953 O O . THR B 1 23 ? -33.438 -29.438 -22.844 1 27.03 23 THR B O 1
ATOM 2956 N N . SER B 1 24 ? -33 -31.344 -22.234 1 30.61 24 SER B N 1
ATOM 2957 C CA . SER B 1 24 ? -32.469 -31.203 -20.891 1 30.61 24 SER B CA 1
ATOM 2958 C C . SER B 1 24 ? -31.031 -30.672 -20.922 1 30.61 24 SER B C 1
ATOM 2960 O O . SER B 1 24 ? -30.281 -30.844 -19.969 1 30.61 24 SER B O 1
ATOM 2962 N N . ASN B 1 25 ? -30.531 -30.203 -21.969 1 27.97 25 ASN B N 1
ATOM 2963 C CA . ASN B 1 25 ? -29.125 -29.812 -22 1 27.97 25 ASN B CA 1
ATOM 2964 C C . ASN B 1 25 ? -28.812 -28.719 -20.969 1 27.97 25 ASN B C 1
ATOM 2966 O O . ASN B 1 25 ? -27.844 -28 -21.109 1 27.97 25 ASN B O 1
ATOM 2970 N N . ALA B 1 26 ? -29.844 -28.266 -20.234 1 32.59 26 ALA B N 1
ATOM 2971 C CA . ALA B 1 26 ? -29.203 -27.328 -19.297 1 32.59 26 ALA B CA 1
ATOM 2972 C C . ALA B 1 26 ? -28.094 -28.016 -18.531 1 32.59 26 ALA B C 1
ATOM 2974 O O . ALA B 1 26 ? -28.312 -29.016 -17.844 1 32.59 26 ALA B O 1
ATOM 2975 N N . GLY B 1 27 ? -26.906 -28.047 -19.094 1 28.89 27 GLY B N 1
ATOM 2976 C CA . GLY B 1 27 ? -25.734 -28.594 -18.453 1 28.89 27 GLY B CA 1
ATOM 2977 C C . GLY B 1 27 ? -25.75 -28.438 -16.953 1 28.89 27 GLY B C 1
ATOM 2978 O O . GLY B 1 27 ? -25.781 -27.312 -16.438 1 28.89 27 GLY B O 1
ATOM 2979 N N . ASP B 1 28 ? -26.438 -29.25 -16.25 1 35.66 28 ASP B N 1
ATOM 2980 C CA . ASP B 1 28 ? -26.203 -29.391 -14.812 1 35.66 28 ASP B CA 1
ATOM 2981 C C . ASP B 1 28 ? -24.719 -29.234 -14.477 1 35.66 28 ASP B C 1
ATOM 2983 O O . ASP B 1 28 ? -23.906 -30.047 -14.906 1 35.66 28 ASP B O 1
ATOM 2987 N N . SER B 1 29 ? -24.219 -28.047 -14.578 1 35.25 29 SER B N 1
ATOM 2988 C CA . SER B 1 29 ? -22.828 -27.922 -14.195 1 35.25 29 SER B CA 1
ATOM 2989 C C . SER B 1 29 ? -22.5 -28.812 -13 1 35.25 29 SER B C 1
ATOM 2991 O O . SER B 1 29 ? -23.25 -28.844 -12.023 1 35.25 29 SER B O 1
ATOM 2993 N N . SER B 1 30 ? -21.891 -29.906 -13.266 1 37.75 30 SER B N 1
ATOM 2994 C CA . SER B 1 30 ? -21.359 -30.922 -12.367 1 37.75 30 SER B CA 1
ATOM 2995 C C . SER B 1 30 ? -20.891 -30.297 -11.055 1 37.75 30 SER B C 1
ATOM 2997 O O . SER B 1 30 ? -20.578 -31.016 -10.094 1 37.75 30 SER B O 1
ATOM 2999 N N . TRP B 1 31 ? -20.672 -29.062 -11.117 1 38.28 31 TRP B N 1
ATOM 3000 C CA . TRP B 1 31 ? -20.25 -28.438 -9.867 1 38.28 31 TRP B CA 1
ATOM 3001 C C . TRP B 1 31 ? -21.375 -28.438 -8.852 1 38.28 31 TRP B C 1
ATOM 3003 O O . TRP B 1 31 ? -21.141 -28.297 -7.648 1 38.28 31 TRP B O 1
ATOM 3013 N N . ASP B 1 32 ? -22.656 -28.562 -9.305 1 40.56 32 ASP B N 1
ATOM 3014 C CA . ASP B 1 32 ? -23.781 -28.578 -8.359 1 40.56 32 ASP B CA 1
ATOM 3015 C C . ASP B 1 32 ? -23.75 -29.828 -7.488 1 40.56 32 ASP B C 1
ATOM 3017 O O . ASP B 1 32 ? -24.484 -29.938 -6.512 1 40.56 32 ASP B O 1
ATOM 3021 N N . LYS B 1 33 ? -23.172 -30.859 -8.023 1 39.44 33 LYS B N 1
ATOM 3022 C CA . LYS B 1 33 ? -23.156 -32.125 -7.277 1 39.44 33 LYS B CA 1
ATOM 3023 C C . LYS B 1 33 ? -22.125 -32.094 -6.152 1 39.44 33 LYS B C 1
ATOM 3025 O O . LYS B 1 33 ? -22.047 -33.031 -5.355 1 39.44 33 LYS B O 1
ATOM 3030 N N . ILE B 1 34 ? -21.125 -31.219 -6.363 1 38.97 34 ILE B N 1
ATOM 3031 C CA . ILE B 1 34 ? -20.266 -31.125 -5.191 1 38.97 34 ILE B CA 1
ATOM 3032 C C . ILE B 1 34 ? -20.938 -30.281 -4.117 1 38.97 34 ILE B C 1
ATOM 3034 O O . ILE B 1 34 ? -21.172 -29.078 -4.324 1 38.97 34 ILE B O 1
ATOM 3038 N N . SER B 1 35 ? -21.641 -30.828 -3.252 1 41.47 35 SER B N 1
ATOM 3039 C CA . SER B 1 35 ? -22.406 -30.312 -2.119 1 41.47 35 SER B CA 1
ATOM 3040 C C . SER B 1 35 ? -21.688 -29.141 -1.45 1 41.47 35 SER B C 1
ATOM 3042 O O . SER B 1 35 ? -22.266 -28.453 -0.604 1 41.47 35 SER B O 1
ATOM 3044 N N . PHE B 1 36 ? -20.406 -29.094 -1.735 1 41.75 36 PHE B N 1
ATOM 3045 C CA . PHE B 1 36 ? -19.625 -28.125 -0.959 1 41.75 36 PHE B CA 1
ATOM 3046 C C . PHE B 1 36 ? -20.156 -26.719 -1.166 1 41.75 36 PHE B C 1
ATOM 3048 O O . PHE B 1 36 ? -20.188 -25.906 -0.229 1 41.75 36 PHE B O 1
ATOM 3055 N N . PHE B 1 37 ? -20.328 -26.406 -2.461 1 43.34 37 PHE B N 1
ATOM 3056 C CA . PHE B 1 37 ? -20.578 -25.016 -2.807 1 43.34 37 PHE B CA 1
ATOM 3057 C C . PHE B 1 37 ? -22.062 -24.688 -2.723 1 43.34 37 PHE B C 1
ATOM 3059 O O . PHE B 1 37 ? -22.531 -23.703 -3.303 1 43.34 37 PHE B O 1
ATOM 3066 N N . ARG B 1 38 ? -22.828 -25.562 -2.283 1 41.44 38 ARG B N 1
ATOM 3067 C CA . ARG B 1 38 ? -24.25 -25.25 -2.277 1 41.44 38 ARG B CA 1
ATOM 3068 C C . ARG B 1 38 ? -24.562 -24.109 -1.307 1 41.44 38 ARG B C 1
ATOM 3070 O O . ARG B 1 38 ? -24.469 -24.281 -0.09 1 41.44 38 ARG B O 1
ATOM 3077 N N . HIS B 1 39 ? -23.891 -23.031 -1.569 1 41.81 39 HIS B N 1
ATOM 3078 C CA . HIS B 1 39 ? -24.594 -21.984 -0.839 1 41.81 39 HIS B CA 1
ATOM 3079 C C . HIS B 1 39 ? -26.062 -21.938 -1.24 1 41.81 39 HIS B C 1
ATOM 3081 O O . HIS B 1 39 ? -26.406 -22.172 -2.402 1 41.81 39 HIS B O 1
ATOM 3087 N N . ARG B 1 40 ? -27 -22.125 -0.327 1 40.12 40 ARG B N 1
ATOM 3088 C CA . ARG B 1 40 ? -28.438 -22.031 -0.515 1 40.12 40 ARG B CA 1
ATOM 3089 C C . ARG B 1 40 ? -28.812 -20.859 -1.411 1 40.12 40 ARG B C 1
ATOM 3091 O O . ARG B 1 40 ? -29.984 -20.656 -1.731 1 40.12 40 ARG B O 1
ATOM 3098 N N . SER B 1 41 ? -28.031 -19.812 -1.462 1 40.69 41 SER B N 1
ATOM 3099 C CA . SER B 1 41 ? -28.594 -18.656 -2.18 1 40.69 41 SER B CA 1
ATOM 3100 C C . SER B 1 41 ? -28.547 -18.875 -3.688 1 40.69 41 SER B C 1
ATOM 3102 O O . SER B 1 41 ? -27.734 -19.672 -4.184 1 40.69 41 SER B O 1
ATOM 3104 N N . ARG B 1 42 ? -29.438 -18.438 -4.535 1 39.88 42 ARG B N 1
ATOM 3105 C CA . ARG B 1 42 ? -29.562 -18.438 -5.988 1 39.88 42 ARG B CA 1
ATOM 3106 C C . ARG B 1 42 ? -28.219 -18.172 -6.66 1 39.88 42 ARG B C 1
ATOM 3108 O O . ARG B 1 42 ? -27.641 -17.109 -6.477 1 39.88 42 ARG B O 1
ATOM 3115 N N . GLN B 1 43 ? -27.438 -19.156 -6.883 1 46.25 43 GLN B N 1
ATOM 3116 C CA . GLN B 1 43 ? -26.156 -19.109 -7.59 1 46.25 43 GLN B CA 1
ATOM 3117 C C . GLN B 1 43 ? -26.266 -18.297 -8.867 1 46.25 43 GLN B C 1
ATOM 3119 O O . GLN B 1 43 ? -27 -18.656 -9.789 1 46.25 43 GLN B O 1
ATOM 3124 N N . ILE B 1 44 ? -26.406 -17.062 -8.836 1 47.69 44 ILE B N 1
ATOM 3125 C CA . ILE B 1 44 ? -26.297 -16.281 -10.062 1 47.69 44 ILE B CA 1
ATOM 3126 C C . ILE B 1 44 ? -25.141 -16.797 -10.914 1 47.69 44 ILE B C 1
ATOM 3128 O O . ILE B 1 44 ? -23.984 -16.828 -10.453 1 47.69 44 ILE B O 1
ATOM 3132 N N . LYS B 1 45 ? -25.484 -17.672 -11.789 1 55.16 45 LYS B N 1
ATOM 3133 C CA . LYS B 1 45 ? -24.516 -18.141 -12.781 1 55.16 45 LYS B CA 1
ATOM 3134 C C . LYS B 1 45 ? -23.797 -16.969 -13.453 1 55.16 45 LYS B C 1
ATOM 3136 O O . LYS B 1 45 ? -24.328 -16.375 -14.398 1 55.16 45 LYS B O 1
ATOM 3141 N N . ARG B 1 46 ? -22.922 -16.266 -12.727 1 64.5 46 ARG B N 1
ATOM 3142 C CA . ARG B 1 46 ? -22.141 -15.195 -13.352 1 64.5 46 ARG B CA 1
ATOM 3143 C C . ARG B 1 46 ? -21.094 -15.766 -14.289 1 64.5 46 ARG B C 1
ATOM 3145 O O . ARG B 1 46 ? -20.562 -16.844 -14.047 1 64.5 46 ARG B O 1
ATOM 3152 N N . ASP B 1 47 ? -21.047 -15.305 -15.477 1 79.94 47 ASP B N 1
ATOM 3153 C CA . ASP B 1 47 ? -19.969 -15.617 -16.422 1 79.94 47 ASP B CA 1
ATOM 3154 C C . ASP B 1 47 ? -18.594 -15.391 -15.797 1 79.94 47 ASP B C 1
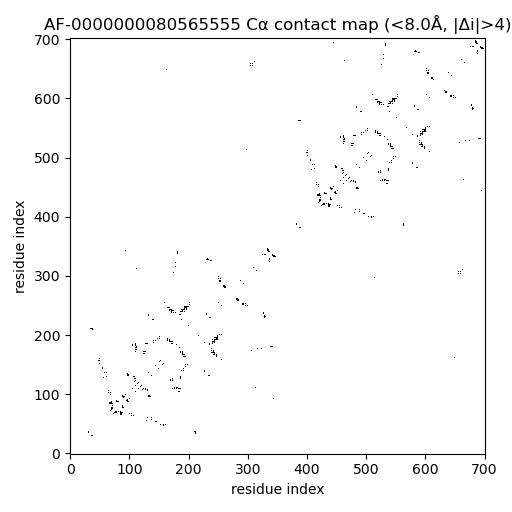ATOM 3156 O O . ASP B 1 47 ? -18.391 -14.406 -15.086 1 79.94 47 ASP B O 1
ATOM 3160 N N . THR B 1 48 ? -17.766 -16.484 -15.688 1 90.06 48 THR B N 1
ATOM 3161 C CA . THR B 1 48 ? -16.422 -16.406 -15.148 1 90.06 48 THR B CA 1
ATOM 3162 C C . THR B 1 48 ? -15.406 -16.109 -16.25 1 90.06 48 THR B C 1
ATOM 3164 O O . THR B 1 48 ? -14.516 -16.922 -16.516 1 90.06 48 THR B O 1
ATOM 3167 N N . TRP B 1 49 ? -15.422 -14.961 -16.844 1 93.12 49 TRP B N 1
ATOM 3168 C CA . TRP B 1 49 ? -14.57 -14.594 -17.969 1 93.12 49 TRP B CA 1
ATOM 3169 C C . TRP B 1 49 ? -13.164 -14.242 -17.5 1 93.12 49 TRP B C 1
ATOM 3171 O O . TRP B 1 49 ? -12.188 -14.422 -18.234 1 93.12 49 TRP B O 1
ATOM 3181 N N . LEU B 1 50 ? -13.047 -13.789 -16.281 1 95.69 50 LEU B N 1
ATOM 3182 C CA . LEU B 1 50 ? -11.742 -13.367 -15.773 1 95.69 50 LEU B CA 1
ATOM 3183 C C . LEU B 1 50 ? -10.797 -14.555 -15.656 1 95.69 50 LEU B C 1
ATOM 3185 O O . LEU B 1 50 ? -9.648 -14.484 -16.094 1 95.69 50 LEU B O 1
ATOM 3189 N N . VAL B 1 51 ? -11.289 -15.664 -15.094 1 96.25 51 VAL B N 1
ATOM 3190 C CA . VAL B 1 51 ? -10.461 -16.844 -14.914 1 96.25 51 VAL B CA 1
ATOM 3191 C C . VAL B 1 51 ? -10.016 -17.375 -16.281 1 96.25 51 VAL B C 1
ATOM 3193 O O . VAL B 1 51 ? -8.859 -17.781 -16.453 1 96.25 51 VAL B O 1
ATOM 3196 N N . SER B 1 52 ? -10.945 -17.312 -17.281 1 95.94 52 SER B N 1
ATOM 3197 C CA . SER B 1 52 ? -10.602 -17.75 -18.625 1 95.94 52 SER B CA 1
ATOM 3198 C C . SER B 1 52 ? -9.484 -16.891 -19.219 1 95.94 52 SER B C 1
ATOM 3200 O O . SER B 1 52 ? -8.578 -17.422 -19.875 1 95.94 52 SER B O 1
ATOM 3202 N N . VAL B 1 53 ? -9.539 -15.672 -18.953 1 96.81 53 VAL B N 1
ATOM 3203 C CA . VAL B 1 53 ? -8.516 -14.758 -19.453 1 96.81 53 VAL B CA 1
ATOM 3204 C C . VAL B 1 53 ? -7.176 -15.07 -18.797 1 96.81 53 VAL B C 1
ATOM 3206 O O . VAL B 1 53 ? -6.145 -15.125 -19.469 1 96.81 53 VAL B O 1
ATOM 3209 N N . PHE B 1 54 ? -7.168 -15.281 -17.516 1 97.06 54 PHE B N 1
ATOM 3210 C CA . PHE B 1 54 ? -5.934 -15.586 -16.797 1 97.06 54 PHE B CA 1
ATOM 3211 C C . PHE B 1 54 ? -5.344 -16.906 -17.281 1 97.06 54 PHE B C 1
ATOM 3213 O O . PHE B 1 54 ? -4.129 -17.031 -17.438 1 97.06 54 PHE B O 1
ATOM 3220 N N . VAL B 1 55 ? -6.211 -17.875 -17.484 1 96.81 55 VAL B N 1
ATOM 3221 C CA . VAL B 1 55 ? -5.777 -19.188 -17.969 1 96.81 55 VAL B CA 1
ATOM 3222 C C . VAL B 1 55 ? -5.137 -19.031 -19.344 1 96.81 55 VAL B C 1
ATOM 3224 O O . VAL B 1 55 ? -4.035 -19.531 -19.578 1 96.81 55 VAL B O 1
ATOM 3227 N N . LEU B 1 56 ? -5.797 -18.328 -20.188 1 97.12 56 LEU B N 1
ATOM 3228 C CA . LEU B 1 56 ? -5.289 -18.125 -21.547 1 97.12 56 LEU B CA 1
ATOM 3229 C C . LEU B 1 56 ? -3.961 -17.375 -21.516 1 97.12 56 LEU B C 1
ATOM 3231 O O . LEU B 1 56 ? -3.037 -17.734 -22.266 1 97.12 56 LEU B O 1
ATOM 3235 N N . LEU B 1 57 ? -3.828 -16.406 -20.703 1 96.88 57 LEU B N 1
ATOM 3236 C CA . LEU B 1 57 ? -2.604 -15.625 -20.609 1 96.88 57 LEU B CA 1
ATOM 3237 C C . LEU B 1 57 ? -1.435 -16.5 -20.156 1 96.88 57 LEU B C 1
ATOM 3239 O O . LEU B 1 57 ? -0.323 -16.375 -20.672 1 96.88 57 LEU B O 1
ATOM 3243 N N . GLN B 1 58 ? -1.646 -17.391 -19.25 1 97.62 58 GLN B N 1
ATOM 3244 C CA . GLN B 1 58 ? -0.584 -18.25 -18.766 1 97.62 58 GLN B CA 1
ATOM 3245 C C . GLN B 1 58 ? -0.152 -19.25 -19.828 1 97.62 58 GLN B C 1
ATOM 3247 O O . GLN B 1 58 ? 1.041 -19.516 -20 1 97.62 58 GLN B O 1
ATOM 3252 N N . ILE B 1 59 ? -1.1 -19.766 -20.547 1 97.56 59 ILE B N 1
ATOM 3253 C CA . ILE B 1 59 ? -0.797 -20.719 -21.609 1 97.56 59 ILE B CA 1
ATOM 3254 C C . ILE B 1 59 ? -0.004 -20.031 -22.719 1 97.56 59 ILE B C 1
ATOM 3256 O O . ILE B 1 59 ? 1.017 -20.547 -23.172 1 97.56 59 ILE B O 1
ATOM 3260 N N . VAL B 1 60 ? -0.426 -18.859 -23.094 1 97.75 60 VAL B N 1
ATOM 3261 C CA . VAL B 1 60 ? 0.219 -18.109 -24.172 1 97.75 60 VAL B CA 1
ATOM 3262 C C . VAL B 1 60 ? 1.639 -17.734 -23.766 1 97.75 60 VAL B C 1
ATOM 3264 O O . VAL B 1 60 ? 2.58 -17.891 -24.547 1 97.75 60 VAL B O 1
ATOM 3267 N N . LEU B 1 61 ? 1.792 -17.281 -22.562 1 97.5 61 LEU B N 1
ATOM 3268 C CA . LEU B 1 61 ? 3.115 -16.875 -22.109 1 97.5 61 LEU B CA 1
ATOM 3269 C C . LEU B 1 61 ? 4.051 -18.062 -22 1 97.5 61 LEU B C 1
ATOM 3271 O O . LEU B 1 61 ? 5.254 -17.953 -22.25 1 97.5 61 LEU B O 1
ATOM 3275 N N . PHE B 1 62 ? 3.523 -19.219 -21.609 1 97.88 62 PHE B N 1
ATOM 3276 C CA . PHE B 1 62 ? 4.344 -20.422 -21.578 1 97.88 62 PHE B CA 1
ATOM 3277 C C . PHE B 1 62 ? 4.793 -20.797 -22.984 1 97.88 62 PHE B C 1
ATOM 3279 O O . PHE B 1 62 ? 5.957 -21.141 -23.188 1 97.88 62 PHE B O 1
ATOM 3286 N N . ALA B 1 63 ? 3.898 -20.672 -23.938 1 97.31 63 ALA B N 1
ATOM 3287 C CA . ALA B 1 63 ? 4.223 -20.984 -25.328 1 97.31 63 ALA B CA 1
ATOM 3288 C C . ALA B 1 63 ? 5.285 -20.016 -25.875 1 97.31 63 ALA B C 1
ATOM 3290 O O . ALA B 1 63 ? 6.23 -20.453 -26.547 1 97.31 63 ALA B O 1
ATOM 3291 N N . VAL B 1 64 ? 5.117 -18.797 -25.547 1 97.69 64 VAL B N 1
ATOM 3292 C CA . VAL B 1 64 ? 6.094 -17.812 -25.984 1 97.69 64 VAL B CA 1
ATOM 3293 C C . VAL B 1 64 ? 7.449 -18.094 -25.359 1 97.69 64 VAL B C 1
ATOM 3295 O O . VAL B 1 64 ? 8.484 -18.016 -26.016 1 97.69 64 VAL B O 1
ATOM 3298 N N . THR B 1 65 ? 7.438 -18.438 -24.078 1 97.56 65 THR B N 1
ATOM 3299 C CA . THR B 1 65 ? 8.672 -18.75 -23.375 1 97.56 65 THR B CA 1
ATOM 3300 C C . THR B 1 65 ? 9.367 -19.953 -24.016 1 97.56 65 THR B C 1
ATOM 3302 O O . THR B 1 65 ? 10.586 -19.938 -24.219 1 97.56 65 THR B O 1
ATOM 3305 N N . MET B 1 66 ? 8.625 -20.969 -24.359 1 96.75 66 MET B N 1
ATOM 3306 C CA . MET B 1 66 ? 9.195 -22.156 -25 1 96.75 66 MET B CA 1
ATOM 3307 C C . MET B 1 66 ? 9.703 -21.828 -26.406 1 96.75 66 MET B C 1
ATOM 3309 O O . MET B 1 66 ? 10.711 -22.375 -26.844 1 96.75 66 MET B O 1
ATOM 3313 N N . GLY B 1 67 ? 8.984 -20.906 -27.062 1 96.44 67 GLY B N 1
ATOM 3314 C CA . GLY B 1 67 ? 9.453 -20.453 -28.359 1 96.44 67 GLY B CA 1
ATOM 3315 C C . GLY B 1 67 ? 10.781 -19.734 -28.297 1 96.44 67 GLY B C 1
ATOM 3316 O O . GLY B 1 67 ? 11.641 -19.922 -29.156 1 96.44 67 GLY B O 1
ATOM 3317 N N . VAL B 1 68 ? 10.945 -18.953 -27.312 1 96.56 68 VAL B N 1
ATOM 3318 C CA . VAL B 1 68 ? 12.188 -18.219 -27.109 1 96.56 68 VAL B CA 1
ATOM 3319 C C . VAL B 1 68 ? 13.289 -19.188 -26.672 1 96.56 68 VAL B C 1
ATOM 3321 O O . VAL B 1 68 ? 14.445 -19.047 -27.094 1 96.56 68 VAL B O 1
ATOM 3324 N N . ASN B 1 69 ? 13.008 -20.141 -25.812 1 95.75 69 ASN B N 1
ATOM 3325 C CA . ASN B 1 69 ? 13.969 -21.125 -25.344 1 95.75 69 ASN B CA 1
ATOM 3326 C C . ASN B 1 69 ? 14.594 -21.891 -26.5 1 95.75 69 ASN B C 1
ATOM 3328 O O . ASN B 1 69 ? 15.812 -22.031 -26.578 1 95.75 69 ASN B O 1
ATOM 3332 N N . ASP B 1 70 ? 13.742 -22.469 -27.422 1 95.12 70 ASP B N 1
ATOM 3333 C CA . ASP B 1 70 ? 14.172 -23.156 -28.625 1 95.12 70 ASP B CA 1
ATOM 3334 C C . ASP B 1 70 ? 15.344 -24.109 -28.328 1 95.12 70 ASP B C 1
ATOM 3336 O O . ASP B 1 70 ? 16.422 -23.953 -28.891 1 95.12 70 ASP B O 1
ATOM 3340 N N . CYS B 1 71 ? 15.023 -25.062 -27.547 1 91.88 71 CYS B N 1
ATOM 3341 C CA . CYS B 1 71 ? 16.047 -26.031 -27.156 1 91.88 71 CYS B CA 1
ATOM 3342 C C . CYS B 1 71 ? 16.703 -26.656 -28.375 1 91.88 71 CYS B C 1
ATOM 3344 O O . CYS B 1 71 ? 17.922 -26.891 -28.375 1 91.88 71 CYS B O 1
ATOM 3346 N N . SER B 1 72 ? 16.016 -26.969 -29.469 1 89.75 72 SER B N 1
ATOM 3347 C CA . SER B 1 72 ? 16.531 -27.625 -30.672 1 89.75 72 SER B CA 1
ATOM 3348 C C . SER B 1 72 ? 17.656 -26.828 -31.312 1 89.75 72 SER B C 1
ATOM 3350 O O . SER B 1 72 ? 18.625 -27.391 -31.797 1 89.75 72 SER B O 1
ATOM 3352 N N . ARG B 1 73 ? 17.578 -25.609 -31.219 1 88.62 73 ARG B N 1
ATOM 3353 C CA . ARG B 1 73 ? 18.594 -24.75 -31.844 1 88.62 73 ARG B CA 1
ATOM 3354 C C . ARG B 1 73 ? 19.688 -24.406 -30.828 1 88.62 73 ARG B C 1
ATOM 3356 O O . ARG B 1 73 ? 20.859 -24.312 -31.203 1 88.62 73 ARG B O 1
ATOM 3363 N N . ASN B 1 74 ? 19.297 -24.328 -29.594 1 86.38 74 ASN B N 1
ATOM 3364 C CA . ASN B 1 74 ? 20.219 -23.734 -28.609 1 86.38 74 ASN B CA 1
ATOM 3365 C C . ASN B 1 74 ? 20.953 -24.812 -27.828 1 86.38 74 ASN B C 1
ATOM 3367 O O . ASN B 1 74 ? 21.984 -24.531 -27.203 1 86.38 74 ASN B O 1
ATOM 3371 N N . SER B 1 75 ? 20.453 -26.094 -27.625 1 75.44 75 SER B N 1
ATOM 3372 C CA . SER B 1 75 ? 21.062 -27.078 -26.734 1 75.44 75 SER B CA 1
ATOM 3373 C C . SER B 1 75 ? 21.609 -28.266 -27.516 1 75.44 75 SER B C 1
ATOM 3375 O O . SER B 1 75 ? 21.844 -29.328 -26.953 1 75.44 75 SER B O 1
ATOM 3377 N N . HIS B 1 76 ? 22.156 -28.141 -28.719 1 66.81 76 HIS B N 1
ATOM 3378 C CA . HIS B 1 76 ? 22.875 -29.094 -29.547 1 66.81 76 HIS B CA 1
ATOM 3379 C C . HIS B 1 76 ? 22.203 -30.469 -29.531 1 66.81 76 HIS B C 1
ATOM 3381 O O . HIS B 1 76 ? 22.859 -31.5 -29.438 1 66.81 76 HIS B O 1
ATOM 3387 N N . GLY B 1 77 ? 20.969 -30.578 -29.328 1 66.69 77 GLY B N 1
ATOM 3388 C CA . GLY B 1 77 ? 20.266 -31.797 -29.672 1 66.69 77 GLY B CA 1
ATOM 3389 C C . GLY B 1 77 ? 19.844 -32.594 -28.453 1 66.69 77 GLY B C 1
ATOM 3390 O O . GLY B 1 77 ? 19.109 -33.594 -28.578 1 66.69 77 GLY B O 1
ATOM 3391 N N . HIS B 1 78 ? 20.172 -32.344 -27.219 1 84.69 78 HIS B N 1
ATOM 3392 C CA . HIS B 1 78 ? 19.766 -33.125 -26.062 1 84.69 78 HIS B CA 1
ATOM 3393 C C . HIS B 1 78 ? 18.516 -32.562 -25.406 1 84.69 78 HIS B C 1
ATOM 3395 O O . HIS B 1 78 ? 18.516 -32.25 -24.219 1 84.69 78 HIS B O 1
ATOM 3401 N N . CYS B 1 79 ? 17.469 -32.469 -26.297 1 92.56 79 CYS B N 1
ATOM 3402 C CA . CYS B 1 79 ? 16.219 -31.906 -25.812 1 92.56 79 CYS B CA 1
ATOM 3403 C C . CYS B 1 79 ? 15.195 -33 -25.531 1 92.56 79 CYS B C 1
ATOM 3405 O O . CYS B 1 79 ? 15.297 -34.094 -26.094 1 92.56 79 CYS B O 1
ATOM 3407 N N . ALA B 1 80 ? 14.414 -32.812 -24.609 1 91.62 80 ALA B N 1
ATOM 3408 C CA . ALA B 1 80 ? 13.266 -33.688 -24.391 1 91.62 80 ALA B CA 1
ATOM 3409 C C . ALA B 1 80 ? 12.109 -33.344 -25.312 1 91.62 80 ALA B C 1
ATOM 3411 O O . ALA B 1 80 ? 11.891 -32.156 -25.625 1 91.62 80 ALA B O 1
ATOM 3412 N N . ALA B 1 81 ? 11.359 -34.406 -25.891 1 93.06 81 ALA B N 1
ATOM 3413 C CA . ALA B 1 81 ? 10.234 -34.25 -26.797 1 93.06 81 ALA B CA 1
ATOM 3414 C C . ALA B 1 81 ? 10.664 -33.531 -28.078 1 93.06 81 ALA B C 1
ATOM 3416 O O . ALA B 1 81 ? 10.047 -32.531 -28.469 1 93.06 81 ALA B O 1
ATOM 3417 N N . LYS B 1 82 ? 11.602 -34.031 -28.734 1 90.5 82 LYS B N 1
ATOM 3418 C CA . LYS B 1 82 ? 12.219 -33.469 -29.922 1 90.5 82 LYS B CA 1
ATOM 3419 C C . LYS B 1 82 ? 11.195 -33.25 -31.031 1 90.5 82 LYS B C 1
ATOM 3421 O O . LYS B 1 82 ? 11.352 -32.375 -31.891 1 90.5 82 LYS B O 1
ATOM 3426 N N . LEU B 1 83 ? 10.195 -34.062 -30.953 1 91.19 83 LEU B N 1
ATOM 3427 C CA . LEU B 1 83 ? 9.156 -34 -31.969 1 91.19 83 LEU B CA 1
ATOM 3428 C C . LEU B 1 83 ? 8.492 -32.625 -32 1 91.19 83 LEU B C 1
ATOM 3430 O O . LEU B 1 83 ? 7.961 -32.219 -33.031 1 91.19 83 LEU B O 1
ATOM 3434 N N . LEU B 1 84 ? 8.656 -31.875 -30.953 1 93.19 84 LEU B N 1
ATOM 3435 C CA . LEU B 1 84 ? 7.996 -30.578 -30.844 1 93.19 84 LEU B CA 1
ATOM 3436 C C . LEU B 1 84 ? 8.844 -29.484 -31.484 1 93.19 84 LEU B C 1
ATOM 3438 O O . LEU B 1 84 ? 8.422 -28.328 -31.547 1 93.19 84 LEU B O 1
ATOM 3442 N N . GLY B 1 85 ? 10.07 -29.797 -31.938 1 92.38 85 GLY B N 1
ATOM 3443 C CA . GLY B 1 85 ? 10.93 -28.859 -32.625 1 92.38 85 GLY B CA 1
ATOM 3444 C C . GLY B 1 85 ? 11.344 -27.688 -31.75 1 92.38 85 GLY B C 1
ATOM 3445 O O . GLY B 1 85 ? 11.922 -27.875 -30.672 1 92.38 85 GLY B O 1
ATOM 3446 N N . ARG B 1 86 ? 10.844 -26.531 -32.125 1 92.12 86 ARG B N 1
ATOM 3447 C CA . ARG B 1 86 ? 11.195 -25.297 -31.453 1 92.12 86 ARG B CA 1
ATOM 3448 C C . ARG B 1 86 ? 10.648 -25.266 -30.031 1 92.12 86 ARG B C 1
ATOM 3450 O O . ARG B 1 86 ? 11.195 -24.594 -29.156 1 92.12 86 ARG B O 1
ATOM 3457 N N . PHE B 1 87 ? 9.641 -26.031 -29.781 1 94.81 87 PHE B N 1
ATOM 3458 C CA . PHE B 1 87 ? 8.961 -26 -28.484 1 94.81 87 PHE B CA 1
ATOM 3459 C C . PHE B 1 87 ? 9.391 -27.188 -27.625 1 94.81 87 PHE B C 1
ATOM 3461 O O . PHE B 1 87 ? 8.734 -27.5 -26.641 1 94.81 87 PHE B O 1
ATOM 3468 N N . SER B 1 88 ? 10.523 -27.828 -28.016 1 94.69 88 SER B N 1
ATOM 3469 C CA . SER B 1 88 ? 11.047 -28.922 -27.219 1 94.69 88 SER B CA 1
ATOM 3470 C C . SER B 1 88 ? 11.516 -28.438 -25.859 1 94.69 88 SER B C 1
ATOM 3472 O O . SER B 1 88 ? 11.711 -27.234 -25.656 1 94.69 88 SER B O 1
ATOM 3474 N N . PHE B 1 89 ? 11.617 -29.344 -24.984 1 94.81 89 PHE B N 1
ATOM 3475 C CA . PHE B 1 89 ? 11.977 -29.016 -23.609 1 94.81 89 PHE B CA 1
ATOM 3476 C C . PHE B 1 89 ? 13.461 -29.281 -23.359 1 94.81 89 PHE B C 1
ATOM 3478 O O . PHE B 1 89 ? 14.094 -30.047 -24.094 1 94.81 89 PHE B O 1
ATOM 3485 N N . GLN B 1 90 ? 13.961 -28.625 -22.344 1 92.06 90 GLN B N 1
ATOM 3486 C CA . GLN B 1 90 ? 15.305 -28.984 -21.891 1 92.06 90 GLN B CA 1
ATOM 3487 C C . GLN B 1 90 ? 15.344 -30.422 -21.375 1 92.06 90 GLN B C 1
ATOM 3489 O O . GLN B 1 90 ? 14.312 -30.969 -20.984 1 92.06 90 GLN B O 1
ATOM 3494 N N . PRO B 1 91 ? 16.578 -30.984 -21.469 1 89.81 91 PRO B N 1
ATOM 3495 C CA . PRO B 1 91 ? 16.672 -32.344 -20.922 1 89.81 91 PRO B CA 1
ATOM 3496 C C . PRO B 1 91 ? 16.188 -32.438 -19.484 1 89.81 91 PRO B C 1
ATOM 3498 O O . PRO B 1 91 ? 16.359 -31.484 -18.703 1 89.81 91 PRO B O 1
ATOM 3501 N N . LEU B 1 92 ? 15.602 -33.5 -19.062 1 86.31 92 LEU B N 1
ATOM 3502 C CA . LEU B 1 92 ? 15.016 -33.719 -17.75 1 86.31 92 LEU B CA 1
ATOM 3503 C C . LEU B 1 92 ? 16.062 -33.562 -16.656 1 86.31 92 LEU B C 1
ATOM 3505 O O . LEU B 1 92 ? 15.742 -33.25 -15.508 1 86.31 92 LEU B O 1
ATOM 3509 N N . SER B 1 93 ? 17.344 -33.781 -17.047 1 81.75 93 SER B N 1
ATOM 3510 C CA . SER B 1 93 ? 18.438 -33.625 -16.094 1 81.75 93 SER B CA 1
ATOM 3511 C C . SER B 1 93 ? 18.625 -32.156 -15.711 1 81.75 93 SER B C 1
ATOM 3513 O O . SER B 1 93 ? 19.078 -31.859 -14.609 1 81.75 93 SER B O 1
ATOM 3515 N N . GLU B 1 94 ? 18.203 -31.344 -16.641 1 83.81 94 GLU B N 1
ATOM 3516 C CA . GLU B 1 94 ? 18.359 -29.906 -16.406 1 83.81 94 GLU B CA 1
ATOM 3517 C C . GLU B 1 94 ? 17.078 -29.312 -15.82 1 83.81 94 GLU B C 1
ATOM 3519 O O . GLU B 1 94 ? 17.141 -28.484 -14.906 1 83.81 94 GLU B O 1
ATOM 3524 N N . ASN B 1 95 ? 15.969 -29.719 -16.359 1 88.38 95 ASN B N 1
ATOM 3525 C CA . ASN B 1 95 ? 14.664 -29.25 -15.914 1 88.38 95 ASN B CA 1
ATOM 3526 C C . ASN B 1 95 ? 13.633 -30.375 -15.883 1 88.38 95 ASN B C 1
ATOM 3528 O O . ASN B 1 95 ? 13.031 -30.688 -16.906 1 88.38 95 ASN B O 1
ATOM 3532 N N . PRO B 1 96 ? 13.477 -30.859 -14.688 1 85 96 PRO B N 1
ATOM 3533 C CA . PRO B 1 96 ? 12.57 -32 -14.562 1 85 96 PRO B CA 1
ATOM 3534 C C . PRO B 1 96 ? 11.109 -31.641 -14.797 1 85 96 PRO B C 1
ATOM 3536 O O . PRO B 1 96 ? 10.258 -32.531 -14.914 1 85 96 PRO B O 1
ATOM 3539 N N . MET B 1 97 ? 10.797 -30.406 -15.008 1 89.19 97 MET B N 1
ATOM 3540 C CA . MET B 1 97 ? 9.414 -29.969 -15.148 1 89.19 97 MET B CA 1
ATOM 3541 C C . MET B 1 97 ? 9.023 -29.844 -16.625 1 89.19 97 MET B C 1
ATOM 3543 O O . MET B 1 97 ? 7.953 -29.328 -16.938 1 89.19 97 MET B O 1
ATOM 3547 N N . LEU B 1 98 ? 9.914 -30.391 -17.5 1 92.88 98 LEU B N 1
ATOM 3548 C CA . LEU B 1 98 ? 9.672 -30.25 -18.938 1 92.88 98 LEU B CA 1
ATOM 3549 C C . LEU B 1 98 ? 9.492 -28.797 -19.312 1 92.88 98 LEU B C 1
ATOM 3551 O O . LEU B 1 98 ? 8.414 -28.391 -19.766 1 92.88 98 LEU B O 1
ATOM 3555 N N . GLY B 1 99 ? 10.555 -28.125 -19.156 1 94.81 99 GLY B N 1
ATOM 3556 C CA . GLY B 1 99 ? 10.477 -26.688 -19.359 1 94.81 99 GLY B CA 1
ATOM 3557 C C . GLY B 1 99 ? 11.727 -26.094 -19.969 1 94.81 99 GLY B C 1
ATOM 3558 O O . GLY B 1 99 ? 12.539 -26.812 -20.547 1 94.81 99 GLY B O 1
ATOM 3559 N N . PRO B 1 100 ? 11.797 -24.781 -19.969 1 94.5 100 PRO B N 1
ATOM 3560 C CA . PRO B 1 100 ? 12.93 -24.078 -20.578 1 94.5 100 PRO B CA 1
ATOM 3561 C C . PRO B 1 100 ? 14.164 -24.078 -19.688 1 94.5 100 PRO B C 1
ATOM 3563 O O . PRO B 1 100 ? 14.133 -24.609 -18.578 1 94.5 100 PRO B O 1
ATOM 3566 N N . SER B 1 101 ? 15.211 -23.516 -20.219 1 91.69 101 SER B N 1
ATOM 3567 C CA . SER B 1 101 ? 16.453 -23.359 -19.469 1 91.69 101 SER B CA 1
ATOM 3568 C C . SER B 1 101 ? 16.344 -22.25 -18.438 1 91.69 101 SER B C 1
ATOM 3570 O O . SER B 1 101 ? 15.453 -21.391 -18.531 1 91.69 101 SER B O 1
ATOM 3572 N N . ALA B 1 102 ? 17.234 -22.25 -17.5 1 88.88 102 ALA B N 1
ATOM 3573 C CA . ALA B 1 102 ? 17.297 -21.203 -16.5 1 88.88 102 ALA B CA 1
ATOM 3574 C C . ALA B 1 102 ? 17.547 -19.844 -17.141 1 88.88 102 ALA B C 1
ATOM 3576 O O . ALA B 1 102 ? 16.969 -18.828 -16.719 1 88.88 102 ALA B O 1
ATOM 3577 N N . SER B 1 103 ? 18.375 -19.828 -18.125 1 90.62 103 SER B N 1
ATOM 3578 C CA . SER B 1 103 ? 18.719 -18.594 -18.812 1 90.62 103 SER B CA 1
ATOM 3579 C C . SER B 1 103 ? 17.516 -17.984 -19.516 1 90.62 103 SER B C 1
ATOM 3581 O O . SER B 1 103 ? 17.344 -16.766 -19.531 1 90.62 103 SER B O 1
ATOM 3583 N N . THR B 1 104 ? 16.703 -18.859 -20.078 1 94.44 104 THR B N 1
ATOM 3584 C CA . THR B 1 104 ? 15.508 -18.375 -20.75 1 94.44 104 THR B CA 1
ATOM 3585 C C . THR B 1 104 ? 14.523 -17.797 -19.75 1 94.44 104 THR B C 1
ATOM 3587 O O . THR B 1 104 ? 13.938 -16.734 -19.984 1 94.44 104 THR B O 1
ATOM 3590 N N . LEU B 1 105 ? 14.367 -18.484 -18.641 1 94 105 LEU B N 1
ATOM 3591 C CA . LEU B 1 105 ? 13.469 -17.969 -17.609 1 94 105 LEU B CA 1
ATOM 3592 C C . LEU B 1 105 ? 13.93 -16.609 -17.109 1 94 105 LEU B C 1
ATOM 3594 O O . LEU B 1 105 ? 13.109 -15.711 -16.906 1 94 105 LEU B O 1
ATOM 3598 N N . GLU B 1 106 ? 15.156 -16.453 -16.938 1 92.31 106 GLU B N 1
ATOM 3599 C CA . GLU B 1 106 ? 15.703 -15.156 -16.531 1 92.31 106 GLU B CA 1
ATOM 3600 C C . GLU B 1 106 ? 15.453 -14.086 -17.578 1 92.31 106 GLU B C 1
ATOM 3602 O O . GLU B 1 106 ? 15.055 -12.969 -17.25 1 92.31 106 GLU B O 1
ATOM 3607 N N . HIS B 1 107 ? 15.664 -14.508 -18.797 1 94.06 107 HIS B N 1
ATOM 3608 C CA . HIS B 1 107 ? 15.477 -13.578 -19.891 1 94.06 107 HIS B CA 1
ATOM 3609 C C . HIS B 1 107 ? 14.023 -13.125 -20 1 94.06 107 HIS B C 1
ATOM 3611 O O . HIS B 1 107 ? 13.75 -11.961 -20.328 1 94.06 107 HIS B O 1
ATOM 3617 N N . MET B 1 108 ? 13.148 -13.992 -19.672 1 95.75 108 MET B N 1
ATOM 3618 C CA . MET B 1 108 ? 11.719 -13.719 -19.828 1 95.75 108 MET B CA 1
ATOM 3619 C C . MET B 1 108 ? 11.172 -12.945 -18.641 1 95.75 108 MET B C 1
ATOM 3621 O O . MET B 1 108 ? 10.016 -12.531 -18.641 1 95.75 108 MET B O 1
ATOM 3625 N N . GLY B 1 109 ? 11.953 -12.797 -17.578 1 95.06 109 GLY B N 1
ATOM 3626 C CA . GLY B 1 109 ? 11.492 -11.961 -16.469 1 95.06 109 GLY B CA 1
ATOM 3627 C C . GLY B 1 109 ? 11.586 -12.656 -15.125 1 95.06 109 GLY B C 1
ATOM 3628 O O . GLY B 1 109 ? 10.945 -12.227 -14.156 1 95.06 109 GLY B O 1
ATOM 3629 N N . GLY B 1 110 ? 12.281 -13.766 -15.078 1 94.69 110 GLY B N 1
ATOM 3630 C CA . GLY B 1 110 ? 12.523 -14.383 -13.781 1 94.69 110 GLY B CA 1
ATOM 3631 C C . GLY B 1 110 ? 13.18 -13.445 -12.789 1 94.69 110 GLY B C 1
ATOM 3632 O O . GLY B 1 110 ? 13.773 -12.438 -13.172 1 94.69 110 GLY B O 1
ATOM 3633 N N . LEU B 1 111 ? 13.016 -13.719 -11.578 1 93.75 111 LEU B N 1
ATOM 3634 C CA . LEU B 1 111 ? 13.5 -12.844 -10.516 1 93.75 111 LEU B CA 1
ATOM 3635 C C . LEU B 1 111 ? 14.938 -13.203 -10.133 1 93.75 111 LEU B C 1
ATOM 3637 O O . LEU B 1 111 ? 15.266 -14.375 -9.984 1 93.75 111 LEU B O 1
ATOM 3641 N N . SER B 1 112 ? 15.719 -12.242 -10.156 1 88.56 112 SER B N 1
ATOM 3642 C CA . SER B 1 112 ? 17.094 -12.344 -9.68 1 88.56 112 SER B CA 1
ATOM 3643 C C . SER B 1 112 ? 17.469 -11.133 -8.836 1 88.56 112 SER B C 1
ATOM 3645 O O . SER B 1 112 ? 17 -10.023 -9.078 1 88.56 112 SER B O 1
ATOM 3647 N N . TRP B 1 113 ? 18.219 -11.391 -7.863 1 84.25 113 TRP B N 1
ATOM 3648 C CA . TRP B 1 113 ? 18.547 -10.336 -6.914 1 84.25 113 TRP B CA 1
ATOM 3649 C C . TRP B 1 113 ? 19.266 -9.188 -7.609 1 84.25 113 TRP B C 1
ATOM 3651 O O . TRP B 1 113 ? 18.906 -8.023 -7.434 1 84.25 113 TRP B O 1
ATOM 3661 N N . ASN B 1 114 ? 20.219 -9.422 -8.492 1 83.12 114 ASN B N 1
ATOM 3662 C CA . ASN B 1 114 ? 21.031 -8.406 -9.141 1 83.12 114 ASN B CA 1
ATOM 3663 C C . ASN B 1 114 ? 20.219 -7.555 -10.109 1 83.12 114 ASN B C 1
ATOM 3665 O O . ASN B 1 114 ? 20.391 -6.336 -10.172 1 83.12 114 ASN B O 1
ATOM 3669 N N . THR B 1 115 ? 19.375 -8.242 -10.82 1 84.06 115 THR B N 1
ATOM 3670 C CA . THR B 1 115 ? 18.609 -7.52 -11.836 1 84.06 115 THR B CA 1
ATOM 3671 C C . THR B 1 115 ? 17.656 -6.523 -11.18 1 84.06 115 THR B C 1
ATOM 3673 O O . THR B 1 115 ? 17.375 -5.469 -11.75 1 84.06 115 THR B O 1
ATOM 3676 N N . LEU B 1 116 ? 17.281 -6.824 -10.023 1 82.31 116 LEU B N 1
ATOM 3677 C CA . LEU B 1 116 ? 16.312 -5.953 -9.375 1 82.31 116 LEU B CA 1
ATOM 3678 C C . LEU B 1 116 ? 17.016 -4.855 -8.578 1 82.31 116 LEU B C 1
ATOM 3680 O O . LEU B 1 116 ? 16.594 -3.693 -8.625 1 82.31 116 LEU B O 1
ATOM 3684 N N . THR B 1 117 ? 18.047 -5.121 -7.891 1 79.75 117 THR B N 1
ATOM 3685 C CA . TH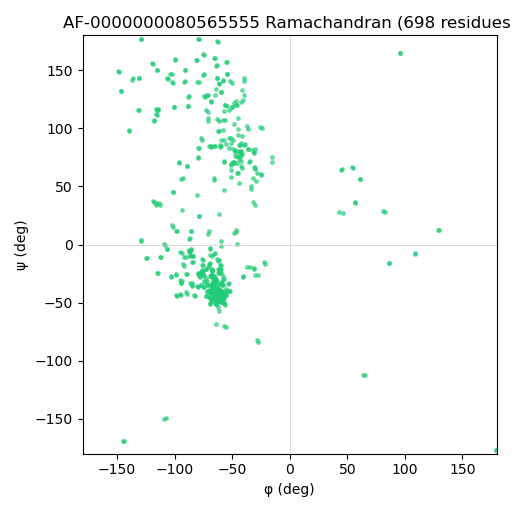R B 1 117 ? 18.688 -4.18 -6.988 1 79.75 117 THR B CA 1
ATOM 3686 C C . THR B 1 117 ? 19.703 -3.314 -7.746 1 79.75 117 THR B C 1
ATOM 3688 O O . THR B 1 117 ? 19.844 -2.123 -7.457 1 79.75 117 THR B O 1
ATOM 3691 N N . GLU B 1 118 ? 20.344 -3.82 -8.719 1 81.44 118 GLU B N 1
ATOM 3692 C CA . GLU B 1 118 ? 21.375 -3.08 -9.43 1 81.44 118 GLU B CA 1
ATOM 3693 C C . GLU B 1 118 ? 20.828 -2.455 -10.711 1 81.44 118 GLU B C 1
ATOM 3695 O O . GLU B 1 118 ? 21.016 -1.261 -10.953 1 81.44 118 GLU B O 1
ATOM 3700 N N . ASN B 1 119 ? 20.047 -3.293 -11.422 1 86 119 ASN B N 1
ATOM 3701 C CA . ASN B 1 119 ? 19.562 -2.814 -12.719 1 86 119 ASN B CA 1
ATOM 3702 C C . ASN B 1 119 ? 18.188 -2.178 -12.609 1 86 119 ASN B C 1
ATOM 3704 O O . ASN B 1 119 ? 17.656 -1.637 -13.586 1 86 119 ASN B O 1
ATOM 3708 N N . HIS B 1 120 ? 17.531 -2.24 -11.469 1 86.25 120 HIS B N 1
ATOM 3709 C CA . HIS B 1 120 ? 16.234 -1.645 -11.18 1 86.25 120 HIS B CA 1
ATOM 3710 C C . HIS B 1 120 ? 15.172 -2.129 -12.156 1 86.25 120 HIS B C 1
ATOM 3712 O O . HIS B 1 120 ? 14.352 -1.34 -12.625 1 86.25 120 HIS B O 1
ATOM 3718 N N . GLU B 1 121 ? 15.281 -3.428 -12.555 1 90.94 121 GLU B N 1
ATOM 3719 C CA . GLU B 1 121 ? 14.312 -4.023 -13.469 1 90.94 121 GLU B CA 1
ATOM 3720 C C . GLU B 1 121 ? 13.031 -4.422 -12.734 1 90.94 121 GLU B C 1
ATOM 3722 O O . GLU B 1 121 ? 12.727 -5.609 -12.617 1 90.94 121 GLU B O 1
ATOM 3727 N N . ILE B 1 122 ? 12.289 -3.471 -12.43 1 88.56 122 ILE B N 1
ATOM 3728 C CA . ILE B 1 122 ? 11.102 -3.639 -11.594 1 88.56 122 ILE B CA 1
ATOM 3729 C C . ILE B 1 122 ? 10.008 -4.34 -12.391 1 88.56 122 ILE B C 1
ATOM 3731 O O . ILE B 1 122 ? 9.055 -4.875 -11.812 1 88.56 122 ILE B O 1
ATOM 3735 N N . TRP B 1 123 ? 10.094 -4.293 -13.727 1 92.44 123 TRP B N 1
ATOM 3736 C CA . TRP B 1 123 ? 9.086 -4.938 -14.562 1 92.44 123 TRP B CA 1
ATOM 3737 C C . TRP B 1 123 ? 9.031 -6.438 -14.289 1 92.44 123 TRP B C 1
ATOM 3739 O O . TRP B 1 123 ? 8.008 -7.082 -14.531 1 92.44 123 TRP B O 1
ATOM 3749 N N . ARG B 1 124 ? 10.039 -7.023 -13.75 1 94.62 124 ARG B N 1
ATOM 3750 C CA . ARG B 1 124 ? 10.102 -8.453 -13.453 1 94.62 124 ARG B CA 1
ATOM 3751 C C . ARG B 1 124 ? 9.117 -8.82 -12.352 1 94.62 124 ARG B C 1
ATOM 3753 O O . ARG B 1 124 ? 8.641 -9.961 -12.297 1 94.62 124 ARG B O 1
ATOM 3760 N N . ILE B 1 125 ? 8.852 -7.84 -11.508 1 94.81 125 ILE B N 1
ATOM 3761 C CA . ILE B 1 125 ? 7.895 -8.062 -10.43 1 94.81 125 ILE B CA 1
ATOM 3762 C C . ILE B 1 125 ? 6.504 -8.305 -11.016 1 94.81 125 ILE B C 1
ATOM 3764 O O . ILE B 1 125 ? 5.723 -9.086 -10.469 1 94.81 125 ILE B O 1
ATOM 3768 N N . LEU B 1 126 ? 6.262 -7.73 -12.164 1 94.19 126 LEU B N 1
ATOM 3769 C CA . LEU B 1 126 ? 4.957 -7.844 -12.805 1 94.19 126 LEU B CA 1
ATOM 3770 C C . LEU B 1 126 ? 4.91 -9.055 -13.727 1 94.19 126 LEU B C 1
ATOM 3772 O O . LEU B 1 126 ? 3.848 -9.656 -13.922 1 94.19 126 LEU B O 1
ATOM 3776 N N . THR B 1 127 ? 6.047 -9.5 -14.242 1 94.44 127 THR B N 1
ATOM 3777 C CA . THR B 1 127 ? 6.066 -10.555 -15.25 1 94.44 127 THR B CA 1
ATOM 3778 C C . THR B 1 127 ? 6.258 -11.922 -14.586 1 94.44 127 THR B C 1
ATOM 3780 O O . THR B 1 127 ? 5.676 -12.914 -15.031 1 94.44 127 THR B O 1
ATOM 3783 N N . SER B 1 128 ? 6.957 -11.977 -13.547 1 96 128 SER B N 1
ATOM 3784 C CA . SER B 1 128 ? 7.352 -13.234 -12.914 1 96 128 SER B CA 1
ATOM 3785 C C . SER B 1 128 ? 6.133 -14.055 -12.516 1 96 128 SER B C 1
ATOM 3787 O O . SER B 1 128 ? 6.133 -15.281 -12.648 1 96 128 SER B O 1
ATOM 3789 N N . PRO B 1 129 ? 5.059 -13.414 -12.109 1 96.69 129 PRO B N 1
ATOM 3790 C CA . PRO B 1 129 ? 3.898 -14.195 -11.68 1 96.69 129 PRO B CA 1
ATOM 3791 C C . PRO B 1 129 ? 3.238 -14.953 -12.836 1 96.69 129 PRO B C 1
ATOM 3793 O O . PRO B 1 129 ? 2.41 -15.836 -12.602 1 96.69 129 PRO B O 1
ATOM 3796 N N . TRP B 1 130 ? 3.619 -14.688 -14.031 1 96.44 130 TRP B N 1
ATOM 3797 C CA . TRP B 1 130 ? 2.961 -15.289 -15.188 1 96.44 130 TRP B CA 1
ATOM 3798 C C . TRP B 1 130 ? 3.844 -16.359 -15.82 1 96.44 130 TRP B C 1
ATOM 3800 O O . TRP B 1 130 ? 3.424 -17.047 -16.766 1 96.44 130 TRP B O 1
ATOM 3810 N N . LEU B 1 131 ? 5.027 -16.531 -15.328 1 96.5 131 LEU B N 1
ATOM 3811 C CA . LEU B 1 131 ? 5.977 -17.484 -15.883 1 96.5 131 LEU B CA 1
ATOM 3812 C C . LEU B 1 131 ? 5.836 -18.844 -15.203 1 96.5 131 LEU B C 1
ATOM 3814 O O . LEU B 1 131 ? 5.465 -18.922 -14.031 1 96.5 131 LEU B O 1
ATOM 3818 N N . HIS B 1 132 ? 6.137 -19.922 -15.953 1 96.81 132 HIS B N 1
ATOM 3819 C CA . HIS B 1 132 ? 6.105 -21.266 -15.422 1 96.81 132 HIS B CA 1
ATOM 3820 C C . HIS B 1 132 ? 7.383 -22.031 -15.766 1 96.81 132 HIS B C 1
ATOM 3822 O O . HIS B 1 132 ? 7.906 -21.891 -16.875 1 96.81 132 HIS B O 1
ATOM 3828 N N . SER B 1 133 ? 7.805 -22.812 -14.859 1 93.56 133 SER B N 1
ATOM 3829 C CA . SER B 1 133 ? 9.078 -23.516 -15.008 1 93.56 133 SER B CA 1
ATOM 3830 C C . SER B 1 133 ? 8.961 -24.688 -15.984 1 93.56 133 SER B C 1
ATOM 3832 O O . SER B 1 133 ? 9.969 -25.188 -16.484 1 93.56 133 SER B O 1
ATOM 3834 N N . GLY B 1 134 ? 7.789 -25.125 -16.266 1 95.44 134 GLY B N 1
ATOM 3835 C CA . GLY B 1 134 ? 7.562 -26.25 -17.188 1 95.44 134 GLY B CA 1
ATOM 3836 C C . GLY B 1 134 ? 6.094 -26.594 -17.344 1 95.44 134 GLY B C 1
ATOM 3837 O O . GLY B 1 134 ? 5.227 -25.938 -16.766 1 95.44 134 GLY B O 1
ATOM 3838 N N . LEU B 1 135 ? 5.91 -27.609 -18.094 1 95.38 135 LEU B N 1
ATOM 3839 C CA . LEU B 1 135 ? 4.555 -28.016 -18.438 1 95.38 135 LEU B CA 1
ATOM 3840 C C . LEU B 1 135 ? 3.814 -28.531 -17.203 1 95.38 135 LEU B C 1
ATOM 3842 O O . LEU B 1 135 ? 2.648 -28.188 -16.984 1 95.38 135 LEU B O 1
ATOM 3846 N N . PHE B 1 136 ? 4.477 -29.312 -16.406 1 93.31 136 PHE B N 1
ATOM 3847 C CA . PHE B 1 136 ? 3.85 -29.859 -15.211 1 93.31 136 PHE B CA 1
ATOM 3848 C C . PHE B 1 136 ? 3.479 -28.75 -14.234 1 93.31 136 PHE B C 1
ATOM 3850 O O . PHE B 1 136 ? 2.383 -28.75 -13.672 1 93.31 136 PHE B O 1
ATOM 3857 N N . HIS B 1 137 ? 4.387 -27.859 -14.039 1 93.94 137 HIS B N 1
ATOM 3858 C CA . HIS B 1 137 ? 4.133 -26.703 -13.18 1 93.94 137 HIS B CA 1
ATOM 3859 C C . HIS B 1 137 ? 2.953 -25.891 -13.688 1 93.94 137 HIS B C 1
ATOM 3861 O O . HIS B 1 137 ? 2.078 -25.5 -12.914 1 93.94 137 HIS B O 1
ATOM 3867 N N . LEU B 1 138 ? 2.855 -25.703 -14.945 1 96 138 LEU B N 1
ATOM 3868 C CA . LEU B 1 138 ? 1.766 -24.969 -15.57 1 96 138 LEU B CA 1
ATOM 3869 C C . LEU B 1 138 ? 0.429 -25.656 -15.328 1 96 138 LEU B C 1
ATOM 3871 O O . LEU B 1 138 ? -0.542 -25.016 -14.922 1 96 138 LEU B O 1
ATOM 3875 N N . PHE B 1 139 ? 0.4 -26.938 -15.539 1 95.12 139 PHE B N 1
ATOM 3876 C CA . PHE B 1 139 ? -0.835 -27.703 -15.422 1 95.12 139 PHE B CA 1
ATOM 3877 C C . PHE B 1 139 ? -1.381 -27.641 -14 1 95.12 139 PHE B C 1
ATOM 3879 O O . PHE B 1 139 ? -2.582 -27.438 -13.797 1 95.12 139 PHE B O 1
ATOM 3886 N N . ILE B 1 140 ? -0.529 -27.75 -13.102 1 91.44 140 ILE B N 1
ATOM 3887 C CA . ILE B 1 140 ? -0.946 -27.734 -11.703 1 91.44 140 ILE B CA 1
ATOM 3888 C C . ILE B 1 140 ? -1.47 -26.359 -11.328 1 91.44 140 ILE B C 1
ATOM 3890 O O . ILE B 1 140 ? -2.506 -26.234 -10.672 1 91.44 140 ILE B O 1
ATOM 3894 N N . ASN B 1 141 ? -0.816 -25.359 -11.758 1 93.19 141 ASN B N 1
ATOM 3895 C CA . ASN B 1 141 ? -1.245 -24 -11.484 1 93.19 141 ASN B CA 1
ATOM 3896 C C . ASN B 1 141 ? -2.584 -23.688 -12.141 1 93.19 141 ASN B C 1
ATOM 3898 O O . ASN B 1 141 ? -3.459 -23.062 -11.531 1 93.19 141 ASN B O 1
ATOM 3902 N N . LEU B 1 142 ? -2.709 -24.141 -13.383 1 95.44 142 LEU B N 1
ATOM 3903 C CA . LEU B 1 142 ? -3.961 -23.891 -14.094 1 95.44 142 LEU B CA 1
ATOM 3904 C C . LEU B 1 142 ? -5.113 -24.641 -13.422 1 95.44 142 LEU B C 1
ATOM 3906 O O . LEU B 1 142 ? -6.211 -24.094 -13.281 1 95.44 142 LEU B O 1
ATOM 3910 N N . GLY B 1 143 ? -4.863 -25.891 -13.102 1 92.94 143 GLY B N 1
ATOM 3911 C CA . GLY B 1 143 ? -5.887 -26.641 -12.398 1 92.94 143 GLY B CA 1
ATOM 3912 C C . GLY B 1 143 ? -6.344 -25.969 -11.117 1 92.94 143 GLY B C 1
ATOM 3913 O O . GLY B 1 143 ? -7.547 -25.859 -10.859 1 92.94 143 GLY B O 1
ATOM 3914 N N . SER B 1 144 ? -5.383 -25.469 -10.375 1 91.31 144 SER B N 1
ATOM 3915 C CA . SER B 1 144 ? -5.688 -24.797 -9.117 1 91.31 144 SER B CA 1
ATOM 3916 C C . SER B 1 144 ? -6.441 -23.5 -9.359 1 91.31 144 SER B C 1
ATOM 3918 O O . SER B 1 144 ? -7.41 -23.188 -8.656 1 91.31 144 SER B O 1
ATOM 3920 N N . LEU B 1 145 ? -6.012 -22.766 -10.328 1 93.5 145 LEU B N 1
ATOM 3921 C CA . LEU B 1 145 ? -6.66 -21.5 -10.672 1 93.5 145 LEU B CA 1
ATOM 3922 C C . LEU B 1 145 ? -8.102 -21.734 -11.117 1 93.5 145 LEU B C 1
ATOM 3924 O O . LEU B 1 145 ? -9.008 -21.016 -10.695 1 93.5 145 LEU B O 1
ATOM 3928 N N . ILE B 1 146 ? -8.305 -22.719 -11.922 1 93.31 146 ILE B N 1
ATOM 3929 C CA . ILE B 1 146 ? -9.633 -23 -12.438 1 93.31 146 ILE B CA 1
ATOM 3930 C C . ILE B 1 146 ? -10.555 -23.422 -11.297 1 93.31 146 ILE B C 1
ATOM 3932 O O . ILE B 1 146 ? -11.672 -22.906 -11.172 1 93.31 146 ILE B O 1
ATOM 3936 N N . PHE B 1 147 ? -10.07 -24.219 -10.461 1 88 147 PHE B N 1
ATOM 3937 C CA . PHE B 1 147 ? -10.891 -24.75 -9.383 1 88 147 PHE B CA 1
ATOM 3938 C C . PHE B 1 147 ? -11.242 -23.656 -8.383 1 88 147 PHE B C 1
ATOM 3940 O O . PHE B 1 147 ? -12.414 -23.438 -8.078 1 88 147 PHE B O 1
ATOM 3947 N N . VAL B 1 148 ? -10.336 -22.938 -7.914 1 90.81 148 VAL B N 1
ATOM 3948 C CA . VAL B 1 148 ? -10.547 -21.938 -6.883 1 90.81 148 VAL B CA 1
ATOM 3949 C C . VAL B 1 148 ? -11.047 -20.641 -7.523 1 90.81 148 VAL B C 1
ATOM 3951 O O . VAL B 1 148 ? -11.969 -20 -7.004 1 90.81 148 VAL B O 1
ATOM 3954 N N . GLY B 1 149 ? -10.445 -20.266 -8.617 1 93.5 149 GLY B N 1
ATOM 3955 C CA . GLY B 1 149 ? -10.75 -19.016 -9.281 1 93.5 149 GLY B CA 1
ATOM 3956 C C . GLY B 1 149 ? -12.188 -18.922 -9.742 1 93.5 149 GLY B C 1
ATOM 3957 O O . GLY B 1 149 ? -12.836 -17.875 -9.578 1 93.5 149 GLY B O 1
ATOM 3958 N N . ILE B 1 150 ? -12.672 -19.969 -10.312 1 92.19 150 ILE B N 1
ATOM 3959 C CA . ILE B 1 150 ? -14.047 -19.969 -10.797 1 92.19 150 ILE B CA 1
ATOM 3960 C C . ILE B 1 150 ? -15.008 -19.781 -9.625 1 92.19 150 ILE B C 1
ATOM 3962 O O . ILE B 1 150 ? -15.914 -18.953 -9.68 1 92.19 150 ILE B O 1
ATOM 3966 N N . TYR B 1 151 ? -14.773 -20.5 -8.617 1 88.56 151 TYR B N 1
ATOM 3967 C CA . TYR B 1 151 ? -15.609 -20.406 -7.426 1 88.56 151 TYR B CA 1
ATOM 3968 C C . TYR B 1 151 ? -15.602 -18.984 -6.879 1 88.56 151 TYR B C 1
ATOM 3970 O O . TYR B 1 151 ? -16.672 -18.406 -6.621 1 88.56 151 TYR B O 1
ATOM 3978 N N . MET B 1 152 ? -14.43 -18.453 -6.742 1 92.31 152 MET B N 1
ATOM 3979 C CA . MET B 1 152 ? -14.289 -17.125 -6.148 1 92.31 152 MET B CA 1
ATOM 3980 C C . MET B 1 152 ? -14.906 -16.062 -7.047 1 92.31 152 MET B C 1
ATOM 3982 O O . MET B 1 152 ? -15.555 -15.141 -6.562 1 92.31 152 MET B O 1
ATOM 3986 N N . GLU B 1 153 ? -14.688 -16.156 -8.297 1 94 153 GLU B N 1
ATOM 3987 C CA . GLU B 1 153 ? -15.242 -15.188 -9.234 1 94 153 GLU B CA 1
ATOM 3988 C C . GLU B 1 153 ? -16.766 -15.219 -9.234 1 94 153 GLU B C 1
ATOM 3990 O O . GLU B 1 153 ? -17.406 -14.172 -9.32 1 94 153 GLU B O 1
ATOM 3995 N N . GLN B 1 154 ? -17.312 -16.344 -9.141 1 90.44 154 GLN B N 1
ATOM 3996 C CA . GLN B 1 154 ? -18.766 -16.484 -9.094 1 90.44 154 GLN B CA 1
ATOM 3997 C C . GLN B 1 154 ? -19.344 -15.875 -7.82 1 90.44 154 GLN B C 1
ATOM 3999 O O . GLN B 1 154 ? -20.406 -15.258 -7.848 1 90.44 154 GLN B O 1
ATOM 4004 N N . GLN B 1 155 ? -18.656 -16.016 -6.809 1 85.69 155 GLN B N 1
ATOM 4005 C CA . GLN B 1 155 ? -19.141 -15.578 -5.508 1 85.69 155 GLN B CA 1
ATOM 4006 C C . GLN B 1 155 ? -18.938 -14.078 -5.332 1 85.69 155 GLN B C 1
ATOM 4008 O O . GLN B 1 155 ? -19.797 -13.398 -4.75 1 85.69 155 GLN B O 1
ATOM 4013 N N . PHE B 1 156 ? -17.906 -13.531 -5.836 1 89.88 156 PHE B N 1
ATOM 4014 C CA . PHE B 1 156 ? -17.562 -12.172 -5.43 1 89.88 156 PHE B CA 1
ATOM 4015 C C . PHE B 1 156 ? -17.438 -11.258 -6.641 1 89.88 156 PHE B C 1
ATOM 4017 O O . PHE B 1 156 ? -17.312 -10.039 -6.492 1 89.88 156 PHE B O 1
ATOM 4024 N N . GLY B 1 157 ? -17.422 -11.844 -7.844 1 90.38 157 GLY B N 1
ATOM 4025 C CA . GLY B 1 157 ? -17.328 -11.031 -9.047 1 90.38 157 GLY B CA 1
ATOM 4026 C C . GLY B 1 157 ? -15.898 -10.898 -9.562 1 90.38 157 GLY B C 1
ATOM 4027 O O . GLY B 1 157 ? -14.945 -11.133 -8.82 1 90.38 157 GLY B O 1
ATOM 4028 N N . PRO B 1 158 ? -15.719 -10.477 -10.734 1 93.81 158 PRO B N 1
ATOM 4029 C CA . PRO B 1 158 ? -14.414 -10.508 -11.391 1 93.81 158 PRO B CA 1
ATOM 4030 C C . PRO B 1 158 ? -13.477 -9.406 -10.906 1 93.81 158 PRO B C 1
ATOM 4032 O O . PRO B 1 158 ? -12.258 -9.609 -10.836 1 93.81 158 PRO B O 1
ATOM 4035 N N . LEU B 1 159 ? -13.93 -8.25 -10.578 1 93.19 159 LEU B N 1
ATOM 4036 C CA . LEU B 1 159 ? -13.062 -7.129 -10.25 1 93.19 159 LEU B CA 1
ATOM 4037 C C . LEU B 1 159 ? -12.312 -7.383 -8.945 1 93.19 159 LEU B C 1
ATOM 4039 O O . LEU B 1 159 ? -11.102 -7.207 -8.875 1 93.19 159 LEU B O 1
ATOM 4043 N N . ARG B 1 160 ? -13.062 -7.785 -7.922 1 94.88 160 ARG B N 1
ATOM 4044 C CA . ARG B 1 160 ? -12.422 -8.078 -6.645 1 94.88 160 ARG B CA 1
ATOM 4045 C C . ARG B 1 160 ? -11.367 -9.164 -6.797 1 94.88 160 ARG B C 1
ATOM 4047 O O . ARG B 1 160 ? -10.266 -9.047 -6.254 1 94.88 160 ARG B O 1
ATOM 4054 N N . ILE B 1 161 ? -11.734 -10.117 -7.539 1 95.75 161 ILE B N 1
ATOM 4055 C CA . ILE B 1 161 ? -10.844 -11.258 -7.715 1 95.75 161 ILE B CA 1
ATOM 4056 C C . ILE B 1 161 ? -9.617 -10.844 -8.516 1 95.75 161 ILE B C 1
ATOM 4058 O O . ILE B 1 161 ? -8.492 -11.242 -8.203 1 95.75 161 ILE B O 1
ATOM 4062 N N . ALA B 1 162 ? -9.836 -10.016 -9.523 1 96.88 162 ALA B N 1
ATOM 4063 C CA . ALA B 1 162 ? -8.711 -9.523 -10.328 1 96.88 162 ALA B CA 1
ATOM 4064 C C . ALA B 1 162 ? -7.715 -8.758 -9.461 1 96.88 162 ALA B C 1
ATOM 4066 O O . ALA B 1 162 ? -6.504 -8.969 -9.562 1 96.88 162 ALA B O 1
ATOM 4067 N N . VAL B 1 163 ? -8.219 -7.961 -8.625 1 97.44 163 VAL B N 1
ATOM 4068 C CA . VAL B 1 163 ? -7.367 -7.109 -7.793 1 97.44 163 VAL B CA 1
ATOM 4069 C C . VAL B 1 163 ? -6.602 -7.969 -6.789 1 97.44 163 VAL B C 1
ATOM 4071 O O . VAL B 1 163 ? -5.395 -7.793 -6.605 1 97.44 163 VAL B O 1
ATOM 4074 N N . ILE B 1 164 ? -7.273 -8.891 -6.191 1 97.88 164 ILE B N 1
ATOM 4075 C CA . ILE B 1 164 ? -6.621 -9.773 -5.234 1 97.88 164 ILE B CA 1
ATOM 4076 C C . ILE B 1 164 ? -5.539 -10.594 -5.941 1 97.88 164 ILE B C 1
ATOM 4078 O O . ILE B 1 164 ? -4.414 -10.703 -5.445 1 97.88 164 ILE B O 1
ATOM 4082 N N . TYR B 1 165 ? -5.883 -11.117 -7.086 1 97.62 165 TYR B N 1
ATOM 4083 C CA . TYR B 1 165 ? -4.961 -11.938 -7.871 1 97.62 165 TYR B CA 1
ATOM 4084 C C . TYR B 1 165 ? -3.709 -11.148 -8.234 1 97.62 165 TYR B C 1
ATOM 4086 O O . TYR B 1 165 ? -2.59 -11.602 -7.98 1 97.62 165 TYR B O 1
ATOM 4094 N N . LEU B 1 166 ? -3.863 -9.992 -8.734 1 97.62 166 LEU B N 1
ATOM 4095 C CA . LEU B 1 166 ? -2.754 -9.195 -9.242 1 97.62 166 LEU B CA 1
ATOM 4096 C C . LEU B 1 166 ? -1.905 -8.648 -8.102 1 97.62 166 LEU B C 1
ATOM 4098 O O . LEU B 1 166 ? -0.676 -8.734 -8.141 1 97.62 166 LEU B O 1
ATOM 4102 N N . LEU B 1 167 ? -2.537 -8.141 -7.074 1 98.12 167 LEU B N 1
ATOM 4103 C CA . LEU B 1 167 ? -1.786 -7.582 -5.957 1 98.12 167 LEU B CA 1
ATOM 4104 C C . LEU B 1 167 ? -1.049 -8.68 -5.195 1 98.12 167 LEU B C 1
ATOM 4106 O O . LEU B 1 167 ? 0.051 -8.453 -4.688 1 98.12 167 LEU B O 1
ATOM 4110 N N . SER B 1 168 ? -1.649 -9.812 -5.102 1 98.44 168 SER B N 1
ATOM 4111 C CA . SER B 1 168 ? -0.983 -10.938 -4.449 1 98.44 168 SER B CA 1
ATOM 4112 C C . SER B 1 168 ? 0.214 -11.422 -5.262 1 98.44 168 SER B C 1
ATOM 4114 O O . SER B 1 168 ? 1.233 -11.82 -4.699 1 98.44 168 SER B O 1
ATOM 4116 N N . GLY B 1 169 ? 0.036 -11.422 -6.57 1 97.69 169 GLY B N 1
ATOM 4117 C CA . GLY B 1 169 ? 1.177 -11.742 -7.414 1 97.69 169 GLY B CA 1
ATOM 4118 C C . GLY B 1 169 ? 2.352 -10.805 -7.211 1 97.69 169 GLY B C 1
ATOM 4119 O O . GLY B 1 169 ? 3.494 -11.25 -7.094 1 97.69 169 GLY B O 1
ATOM 4120 N N . ILE B 1 170 ? 2.066 -9.57 -7.129 1 97.44 170 ILE B N 1
ATOM 4121 C CA . ILE B 1 170 ? 3.088 -8.547 -6.922 1 97.44 170 ILE B CA 1
ATOM 4122 C C . ILE B 1 170 ? 3.754 -8.75 -5.566 1 97.44 170 ILE B C 1
ATOM 4124 O O . ILE B 1 170 ? 4.984 -8.773 -5.469 1 97.44 170 ILE B O 1
ATOM 4128 N N . MET B 1 171 ? 2.922 -8.922 -4.574 1 98 171 MET B N 1
ATOM 4129 C CA . MET B 1 171 ? 3.451 -9.133 -3.23 1 98 171 MET B CA 1
ATOM 4130 C C . MET B 1 171 ? 4.309 -10.391 -3.174 1 98 171 MET B C 1
ATOM 4132 O O . MET B 1 171 ? 5.371 -10.391 -2.545 1 98 171 MET B O 1
ATOM 4136 N N . GLY B 1 172 ? 3.869 -11.422 -3.766 1 97.62 172 GLY B N 1
ATOM 4137 C CA . GLY B 1 172 ? 4.645 -12.656 -3.826 1 97.62 172 GLY B CA 1
ATOM 4138 C C . GLY B 1 172 ? 6 -12.477 -4.484 1 97.62 172 GLY B C 1
ATOM 4139 O O . GLY B 1 172 ? 7.008 -12.984 -3.988 1 97.62 172 GLY B O 1
ATOM 4140 N N . SER B 1 173 ? 6.016 -11.75 -5.602 1 96.94 173 SER B N 1
ATOM 4141 C CA . SER B 1 173 ? 7.281 -11.477 -6.273 1 96.94 173 SER B CA 1
ATOM 4142 C C . SER B 1 173 ? 8.227 -10.688 -5.371 1 96.94 173 SER B C 1
ATOM 4144 O O . SER B 1 173 ? 9.422 -10.969 -5.328 1 96.94 173 SER B O 1
ATOM 4146 N N . LEU B 1 174 ? 7.66 -9.773 -4.672 1 95.31 174 LEU B N 1
ATOM 4147 C CA . LEU B 1 174 ? 8.477 -8.969 -3.768 1 95.31 174 LEU B CA 1
ATOM 4148 C C . LEU B 1 174 ? 9.055 -9.828 -2.648 1 95.31 174 LEU B C 1
ATOM 4150 O O . LEU B 1 174 ? 10.227 -9.695 -2.303 1 95.31 174 LEU B O 1
ATOM 4154 N N . PHE B 1 175 ? 8.281 -10.695 -2.143 1 95.69 175 PHE B N 1
ATOM 4155 C CA . PHE B 1 175 ? 8.766 -11.609 -1.115 1 95.69 175 PHE B CA 1
ATOM 4156 C C . PHE B 1 175 ? 9.867 -12.508 -1.665 1 95.69 175 PHE B C 1
ATOM 4158 O O . PHE B 1 175 ? 10.867 -12.758 -0.986 1 95.69 175 PHE B O 1
ATOM 4165 N N . ALA B 1 176 ? 9.656 -12.953 -2.82 1 94.56 176 ALA B N 1
ATOM 4166 C CA . ALA B 1 176 ? 10.641 -13.836 -3.447 1 94.56 176 ALA B CA 1
ATOM 4167 C C . ALA B 1 176 ? 12 -13.148 -3.555 1 94.56 176 ALA B C 1
ATOM 4169 O O . ALA B 1 176 ? 13.031 -13.758 -3.289 1 94.56 176 ALA B O 1
ATOM 4170 N N . VAL B 1 177 ? 12 -11.898 -3.896 1 92.5 177 VAL B N 1
ATOM 4171 C CA . VAL B 1 177 ? 13.227 -11.148 -4.105 1 92.5 177 VAL B CA 1
ATOM 4172 C C . VAL B 1 177 ? 14.008 -11.055 -2.799 1 92.5 177 VAL B C 1
ATOM 4174 O O . VAL B 1 177 ? 15.242 -11.07 -2.803 1 92.5 177 VAL B O 1
ATOM 4177 N N . LEU B 1 178 ? 13.328 -11.039 -1.693 1 91.88 178 LEU B N 1
ATOM 4178 C CA . LEU B 1 178 ? 13.984 -10.93 -0.392 1 91.88 178 LEU B CA 1
ATOM 4179 C C . LEU B 1 178 ? 14.75 -12.203 -0.062 1 91.88 178 LEU B C 1
ATOM 4181 O O . LEU B 1 178 ? 15.625 -12.203 0.812 1 91.88 178 LEU B O 1
ATOM 4185 N N . PHE B 1 179 ? 14.414 -13.281 -0.814 1 90.19 179 PHE B N 1
ATOM 4186 C CA . PHE B 1 179 ? 15.008 -14.562 -0.431 1 90.19 179 PHE B CA 1
ATOM 4187 C C . PHE B 1 179 ? 15.656 -15.242 -1.631 1 90.19 179 PHE B C 1
ATOM 4189 O O . PHE B 1 179 ? 16.062 -16.406 -1.549 1 90.19 179 PHE B O 1
ATOM 4196 N N . VAL B 1 180 ? 15.617 -14.539 -2.697 1 82.56 180 VAL B N 1
ATOM 4197 C CA . VAL B 1 180 ? 16.109 -15.148 -3.932 1 82.56 180 VAL B CA 1
ATOM 4198 C C . VAL B 1 180 ? 17.594 -15.461 -3.809 1 82.56 180 VAL B C 1
ATOM 4200 O O . VAL B 1 180 ? 18.344 -14.695 -3.205 1 82.56 180 VAL B O 1
ATOM 4203 N N . ARG B 1 181 ? 18.016 -16.438 -4.316 1 78.06 181 ARG B N 1
ATOM 4204 C CA . ARG B 1 181 ? 19.391 -16.922 -4.262 1 78.06 181 ARG B CA 1
ATOM 4205 C C . ARG B 1 181 ? 20.078 -16.766 -5.613 1 78.06 181 ARG B C 1
ATOM 4207 O O . ARG B 1 181 ? 19.797 -15.828 -6.359 1 78.06 181 ARG B O 1
ATOM 4214 N N . ASN B 1 182 ? 21 -17.578 -5.977 1 73.94 182 ASN B N 1
ATOM 4215 C CA . ASN B 1 182 ? 21.859 -17.438 -7.156 1 73.94 182 ASN B CA 1
ATOM 4216 C C . ASN B 1 182 ? 21.109 -17.797 -8.43 1 73.94 182 ASN B C 1
ATOM 4218 O O . ASN B 1 182 ? 21.422 -17.297 -9.516 1 73.94 182 ASN B O 1
ATOM 4222 N N . ILE B 1 183 ? 20.031 -18.594 -8.273 1 74.44 183 ILE B N 1
ATOM 4223 C CA . ILE B 1 183 ? 19.266 -18.969 -9.453 1 74.44 183 ILE B CA 1
ATOM 4224 C C . ILE B 1 183 ? 18 -18.125 -9.531 1 74.44 183 ILE B C 1
ATOM 4226 O O . ILE B 1 183 ? 17.375 -17.828 -8.5 1 74.44 183 ILE B O 1
ATOM 4230 N N . SER B 1 184 ? 17.719 -17.734 -10.75 1 85.56 184 SER B N 1
ATOM 4231 C CA . SER B 1 184 ? 16.5 -16.969 -10.969 1 85.56 184 SER B CA 1
ATOM 4232 C C . SER B 1 184 ? 15.266 -17.781 -10.586 1 85.56 184 SER B C 1
ATOM 4234 O O . SER B 1 184 ? 15.211 -18.984 -10.797 1 85.56 184 SER B O 1
ATOM 4236 N N . SER B 1 185 ? 14.398 -17.156 -9.977 1 88.44 185 SER B N 1
ATOM 4237 C CA . SER B 1 185 ? 13.172 -17.828 -9.555 1 88.44 185 SER B CA 1
ATOM 4238 C C . SER B 1 185 ? 11.938 -17.172 -10.188 1 88.44 185 SER B C 1
ATOM 4240 O O . SER B 1 185 ? 12.023 -16.062 -10.719 1 88.44 185 SER B O 1
ATOM 4242 N N . ILE B 1 186 ? 10.938 -17.969 -10.266 1 92.88 186 ILE B N 1
ATOM 4243 C CA . ILE B 1 186 ? 9.672 -17.469 -10.789 1 92.88 186 ILE B CA 1
ATOM 4244 C C . ILE B 1 186 ? 8.609 -17.5 -9.695 1 92.88 186 ILE B C 1
ATOM 4246 O O . ILE B 1 186 ? 8.641 -18.375 -8.82 1 92.88 186 ILE B O 1
ATOM 4250 N N . SER B 1 187 ? 7.66 -16.578 -9.766 1 94.06 187 SER B N 1
ATOM 4251 C CA . SER B 1 187 ? 6.672 -16.438 -8.703 1 94.06 187 SER B CA 1
ATOM 4252 C C . SER B 1 187 ? 5.266 -16.734 -9.219 1 94.06 187 SER B C 1
ATOM 4254 O O . SER B 1 187 ? 4.297 -16.109 -8.797 1 94.06 187 SER B O 1
ATOM 4256 N N . SER B 1 188 ? 5.086 -17.641 -10.102 1 91.06 188 SER B N 1
ATOM 4257 C CA . SER B 1 188 ? 3.812 -17.906 -10.766 1 91.06 188 SER B CA 1
ATOM 4258 C C . SER B 1 188 ? 2.75 -18.344 -9.758 1 91.06 188 SER B C 1
ATOM 4260 O O . SER B 1 188 ? 1.57 -18.016 -9.914 1 91.06 188 SER B O 1
ATOM 4262 N N . GLY B 1 189 ? 3.039 -19.031 -8.766 1 93.25 189 GLY B N 1
ATOM 4263 C CA . GLY B 1 189 ? 2.074 -19.531 -7.801 1 93.25 189 GLY B CA 1
ATOM 4264 C C . GLY B 1 189 ? 1.57 -18.469 -6.852 1 93.25 189 GLY B C 1
ATOM 4265 O O . GLY B 1 189 ? 0.52 -18.625 -6.227 1 93.25 189 GLY B O 1
ATOM 4266 N N . ALA B 1 190 ? 2.203 -17.344 -6.809 1 95.62 190 ALA B N 1
ATOM 4267 C CA . ALA B 1 190 ? 1.911 -16.328 -5.801 1 95.62 190 ALA B CA 1
ATOM 4268 C C . ALA B 1 190 ? 0.499 -15.773 -5.977 1 95.62 190 ALA B C 1
ATOM 4270 O O . ALA B 1 190 ? -0.237 -15.617 -4.996 1 95.62 190 ALA B O 1
ATOM 4271 N N . ALA B 1 191 ? 0.116 -15.469 -7.176 1 95.81 191 ALA B N 1
ATOM 4272 C CA . ALA B 1 191 ? -1.204 -14.906 -7.445 1 95.81 191 ALA B CA 1
ATOM 4273 C C . ALA B 1 191 ? -2.309 -15.883 -7.055 1 95.81 191 ALA B C 1
ATOM 4275 O O . ALA B 1 191 ? -3.291 -15.492 -6.418 1 95.81 191 ALA B O 1
ATOM 4276 N N . PHE B 1 192 ? -2.131 -17.094 -7.43 1 93.38 192 PHE B N 1
ATOM 4277 C CA . PHE B 1 192 ? -3.135 -18.109 -7.098 1 93.38 192 PHE B CA 1
ATOM 4278 C C . PHE B 1 192 ? -3.174 -18.344 -5.598 1 93.38 192 PHE B C 1
ATOM 4280 O O . PHE B 1 192 ? -4.246 -18.562 -5.023 1 93.38 192 PHE B O 1
ATOM 4287 N N . PHE B 1 193 ? -2.041 -18.375 -4.957 1 96.19 193 PHE B N 1
ATOM 4288 C CA . PHE B 1 193 ? -2.006 -18.5 -3.502 1 96.19 193 PHE B CA 1
ATOM 4289 C C . PHE B 1 193 ? -2.766 -17.344 -2.846 1 96.19 193 PHE B C 1
ATOM 4291 O O . PHE B 1 193 ? -3.355 -17.516 -1.776 1 96.19 193 PHE B O 1
ATOM 4298 N N . GLY B 1 194 ? -2.686 -16.219 -3.482 1 97.69 194 GLY B N 1
ATOM 4299 C CA . GLY B 1 194 ? -3.498 -15.102 -3.012 1 97.69 194 GLY B CA 1
ATOM 4300 C C . GLY B 1 194 ? -4.98 -15.422 -2.98 1 97.69 194 GLY B C 1
ATOM 4301 O O . GLY B 1 194 ? -5.68 -15.055 -2.033 1 97.69 194 GLY B O 1
ATOM 4302 N N . LEU B 1 195 ? -5.465 -16.078 -3.984 1 96.25 195 LEU B N 1
ATOM 4303 C CA . LEU B 1 195 ? -6.871 -16.469 -4.023 1 96.25 195 LEU B CA 1
ATOM 4304 C C . LEU B 1 195 ? -7.199 -17.438 -2.904 1 96.25 195 LEU B C 1
ATOM 4306 O O . LEU B 1 195 ? -8.266 -17.359 -2.291 1 96.25 195 LEU B O 1
ATOM 4310 N N . ILE B 1 196 ? -6.289 -18.344 -2.676 1 95.69 196 ILE B N 1
ATOM 4311 C CA . ILE B 1 196 ? -6.477 -19.281 -1.584 1 95.69 196 ILE B CA 1
ATOM 4312 C C . ILE B 1 196 ? -6.543 -18.531 -0.255 1 95.69 196 ILE B C 1
ATOM 4314 O O . ILE B 1 196 ? -7.406 -18.812 0.581 1 95.69 196 ILE B O 1
ATOM 4318 N N . GLY B 1 197 ? -5.629 -17.641 -0.081 1 97.25 197 GLY B N 1
ATOM 4319 C CA . GLY B 1 197 ? -5.664 -16.812 1.118 1 97.25 197 GLY B CA 1
ATOM 4320 C C . GLY B 1 197 ? -6.961 -16.047 1.273 1 97.25 197 GLY B C 1
ATOM 4321 O O . GLY B 1 197 ? -7.516 -15.969 2.371 1 97.25 197 GLY B O 1
ATOM 4322 N N . ALA B 1 198 ? -7.363 -15.469 0.217 1 97.19 198 ALA B N 1
ATOM 4323 C CA . ALA B 1 198 ? -8.617 -14.719 0.231 1 97.19 198 ALA B CA 1
ATOM 4324 C C . ALA B 1 198 ? -9.797 -15.633 0.56 1 97.19 198 ALA B C 1
ATOM 4326 O O . ALA B 1 198 ? -10.711 -15.234 1.282 1 97.19 198 ALA B O 1
ATOM 4327 N N . MET B 1 199 ? -9.797 -16.828 -0.009 1 93.81 199 MET B N 1
ATOM 4328 C CA . MET B 1 199 ? -10.844 -17.797 0.298 1 93.81 199 MET B CA 1
ATOM 4329 C C . MET B 1 199 ? -10.859 -18.125 1.786 1 93.81 199 MET B C 1
ATOM 4331 O O . MET B 1 199 ? -11.93 -18.25 2.387 1 93.81 199 MET B O 1
ATOM 4335 N N . LEU B 1 200 ? -9.734 -18.297 2.32 1 94.69 200 LEU B N 1
ATOM 4336 C CA . LEU B 1 200 ? -9.633 -18.578 3.748 1 94.69 200 LEU B CA 1
ATOM 4337 C C . LEU B 1 200 ? -10.211 -17.422 4.57 1 94.69 200 LEU B C 1
ATOM 4339 O O . LEU B 1 200 ? -10.898 -17.656 5.566 1 94.69 200 LEU B O 1
ATOM 4343 N N . SER B 1 201 ? -9.891 -16.203 4.211 1 94.69 201 SER B N 1
ATOM 4344 C CA . SER B 1 201 ? -10.43 -15.039 4.926 1 94.69 201 SER B CA 1
ATOM 4345 C C . SER B 1 201 ? -11.945 -14.984 4.828 1 94.69 201 SER B C 1
ATOM 4347 O O . SER B 1 201 ? -12.625 -14.664 5.801 1 94.69 201 SER B O 1
ATOM 4349 N N . ALA B 1 202 ? -12.492 -15.25 3.664 1 90.25 202 ALA B N 1
ATOM 4350 C CA . ALA B 1 202 ? -13.938 -15.281 3.48 1 90.25 202 ALA B CA 1
ATOM 4351 C C . ALA B 1 202 ? -14.578 -16.344 4.371 1 90.25 202 ALA B C 1
ATOM 4353 O O . ALA B 1 202 ? -15.641 -16.109 4.961 1 90.25 202 ALA B O 1
ATOM 4354 N N . LEU B 1 203 ? -13.961 -17.469 4.402 1 88.56 203 LEU B N 1
ATOM 4355 C CA . LEU B 1 203 ? -14.445 -18.547 5.25 1 88.56 203 LEU B CA 1
ATOM 4356 C C . LEU B 1 203 ? -14.391 -18.156 6.723 1 88.56 203 LEU B C 1
ATOM 4358 O O . LEU B 1 203 ? -15.336 -18.406 7.473 1 88.56 203 LEU B O 1
ATOM 4362 N N . ALA B 1 204 ? -13.328 -17.578 7.137 1 88.81 204 ALA B N 1
ATOM 4363 C CA . ALA B 1 204 ? -13.141 -17.172 8.523 1 88.81 204 ALA B CA 1
ATOM 4364 C C . ALA B 1 204 ? -14.172 -16.125 8.938 1 88.81 204 ALA B C 1
ATOM 4366 O O . ALA B 1 204 ? -14.695 -16.172 10.055 1 88.81 204 ALA B O 1
ATOM 4367 N N . LYS B 1 205 ? -14.383 -15.219 8.047 1 84.94 205 LYS B N 1
ATOM 4368 C CA . LYS B 1 205 ? -15.32 -14.133 8.328 1 84.94 205 LYS B CA 1
ATOM 4369 C C . LYS B 1 205 ? -16.75 -14.648 8.438 1 84.94 205 LYS B C 1
ATOM 4371 O O . LYS B 1 205 ? -17.547 -14.125 9.219 1 84.94 205 LYS B O 1
ATOM 4376 N N . ASN B 1 206 ? -17.062 -15.641 7.668 1 80.69 206 ASN B N 1
ATOM 4377 C CA . ASN B 1 206 ? -18.422 -16.156 7.609 1 80.69 206 ASN B CA 1
ATOM 4378 C C . ASN B 1 206 ? -18.484 -17.625 8.047 1 80.69 206 ASN B C 1
ATOM 4380 O O . ASN B 1 206 ? -19.203 -18.422 7.441 1 80.69 206 ASN B O 1
ATOM 4384 N N . TRP B 1 207 ? -17.75 -17.922 8.953 1 80.31 207 TRP B N 1
ATOM 4385 C CA . TRP B 1 207 ? -17.578 -19.297 9.406 1 80.31 207 TRP B CA 1
ATOM 4386 C C . TRP B 1 207 ? -18.922 -19.938 9.711 1 80.31 207 TRP B C 1
ATOM 4388 O O . TRP B 1 207 ? -19.188 -21.078 9.32 1 80.31 207 TRP B O 1
ATOM 4398 N N . ASN B 1 208 ? -19.797 -19.188 10.305 1 79 208 ASN B N 1
ATOM 4399 C CA . ASN B 1 208 ? -21.062 -19.75 10.781 1 79 208 ASN B CA 1
ATOM 4400 C C . ASN B 1 208 ? -22.094 -19.797 9.664 1 79 208 ASN B C 1
ATOM 4402 O O . ASN B 1 208 ? -23.125 -20.484 9.789 1 79 208 ASN B O 1
ATOM 4406 N N . LEU B 1 209 ? -21.781 -19.078 8.664 1 73.31 209 LEU B N 1
ATOM 4407 C CA . LEU B 1 209 ? -22.75 -19 7.57 1 73.31 209 LEU B CA 1
ATOM 4408 C C . LEU B 1 209 ? -22.469 -20.078 6.523 1 73.31 209 LEU B C 1
ATOM 4410 O O . LEU B 1 209 ? -23.328 -20.391 5.703 1 73.31 209 LEU B O 1
ATOM 4414 N N . TYR B 1 210 ? -21.297 -20.594 6.562 1 73.19 210 TYR B N 1
ATOM 4415 C CA . TYR B 1 210 ? -20.906 -21.578 5.562 1 73.19 210 TYR B CA 1
ATOM 4416 C C . TYR B 1 210 ? -21.281 -22.984 6.02 1 73.19 210 TYR B C 1
ATOM 4418 O O . TYR B 1 210 ? -20.906 -23.406 7.121 1 73.19 210 TYR B O 1
ATOM 4426 N N . THR B 1 211 ? -22.109 -23.719 5.328 1 74.31 211 THR B N 1
ATOM 4427 C CA . THR B 1 211 ? -22.484 -25.094 5.652 1 74.31 211 THR B CA 1
ATOM 4428 C C . THR B 1 211 ? -21.359 -26.062 5.309 1 74.31 211 THR B C 1
ATOM 4430 O O . THR B 1 211 ? -21.141 -27.031 6.031 1 74.31 211 THR B O 1
ATOM 4433 N N . GLY B 1 212 ? -20.609 -25.969 4.332 1 81.5 212 GLY B N 1
ATOM 4434 C CA . GLY B 1 212 ? -19.531 -26.844 3.891 1 81.5 212 GLY B CA 1
ATOM 4435 C C . GLY B 1 212 ? -18.156 -26.312 4.246 1 81.5 212 GLY B C 1
ATOM 4436 O O . GLY B 1 212 ? -17.219 -26.422 3.451 1 81.5 212 GLY B O 1
ATOM 4437 N N . LYS B 1 213 ? -17.984 -25.859 5.441 1 85.88 213 LYS B N 1
ATOM 4438 C CA . LYS B 1 213 ? -16.75 -25.172 5.84 1 85.88 213 LYS B CA 1
ATOM 4439 C C . LYS B 1 213 ? -15.594 -26.156 5.953 1 85.88 213 LYS B C 1
ATOM 4441 O O . LYS B 1 213 ? -14.453 -25.828 5.609 1 85.88 213 LYS B O 1
ATOM 4446 N N . ILE B 1 214 ? -15.906 -27.344 6.387 1 88.19 214 ILE B N 1
ATOM 4447 C CA . ILE B 1 214 ? -14.852 -28.344 6.508 1 88.19 214 ILE B CA 1
ATOM 4448 C C . ILE B 1 214 ? -14.359 -28.75 5.117 1 88.19 214 ILE B C 1
ATOM 4450 O O . ILE B 1 214 ? -13.148 -28.859 4.891 1 88.19 214 ILE B O 1
ATOM 4454 N N . SER B 1 215 ? -15.336 -28.969 4.273 1 85 215 SER B N 1
ATOM 4455 C CA . SER B 1 215 ? -14.961 -29.297 2.9 1 85 215 SER B CA 1
ATOM 4456 C C . SER B 1 215 ? -14.125 -28.172 2.281 1 85 215 SER B C 1
ATOM 4458 O O . SER B 1 215 ? -13.148 -28.453 1.578 1 85 215 SER B O 1
ATOM 4460 N N . ALA B 1 216 ? -14.5 -27 2.529 1 86.25 216 ALA B N 1
ATOM 4461 C CA . ALA B 1 216 ? -13.75 -25.859 2.018 1 86.25 216 ALA B CA 1
ATOM 4462 C C . ALA B 1 216 ? -12.336 -25.828 2.578 1 86.25 216 ALA B C 1
ATOM 4464 O O . ALA B 1 216 ? -11.375 -25.609 1.842 1 86.25 216 ALA B O 1
ATOM 4465 N N . LEU B 1 217 ? -12.188 -26.125 3.771 1 92.12 217 LEU B N 1
ATOM 4466 C CA . LEU B 1 217 ? -10.891 -26.141 4.43 1 92.12 217 LEU B CA 1
ATOM 4467 C C . LEU B 1 217 ? -10 -27.25 3.869 1 92.12 217 LEU B C 1
ATOM 4469 O O . LEU B 1 217 ? -8.797 -27.047 3.678 1 92.12 217 LEU B O 1
ATOM 4473 N N . VAL B 1 218 ? -10.602 -28.328 3.613 1 90.94 218 VAL B N 1
ATOM 4474 C CA . VAL B 1 218 ? -9.852 -29.453 3.059 1 90.94 218 VAL B CA 1
ATOM 4475 C C . VAL B 1 218 ? -9.344 -29.094 1.665 1 90.94 218 VAL B C 1
ATOM 4477 O O . VAL B 1 218 ? -8.188 -29.375 1.325 1 90.94 218 VAL B O 1
ATOM 4480 N N . ILE B 1 219 ? -10.211 -28.516 0.957 1 86 219 ILE B N 1
ATOM 4481 C CA . ILE B 1 219 ? -9.828 -28.109 -0.388 1 86 219 ILE B CA 1
ATOM 4482 C C . ILE B 1 219 ? -8.688 -27.094 -0.31 1 86 219 ILE B C 1
ATOM 4484 O O . ILE B 1 219 ? -7.68 -27.234 -1.01 1 86 219 ILE B O 1
ATOM 4488 N N . ILE B 1 220 ? -8.812 -26.094 0.551 1 91.81 220 ILE B N 1
ATOM 4489 C CA . ILE B 1 220 ? -7.785 -25.078 0.724 1 91.81 220 ILE B CA 1
ATOM 4490 C C . ILE B 1 220 ? -6.469 -25.734 1.139 1 91.81 220 ILE B C 1
ATOM 4492 O O . ILE B 1 220 ? -5.418 -25.453 0.552 1 91.81 220 ILE B O 1
ATOM 4496 N N . PHE B 1 221 ? -6.543 -26.641 2.025 1 93.62 221 PHE B N 1
ATOM 4497 C CA . PHE B 1 221 ? -5.352 -27.297 2.553 1 93.62 221 PHE B CA 1
ATOM 4498 C C . PHE B 1 221 ? -4.695 -28.172 1.486 1 93.62 221 PHE B C 1
ATOM 4500 O O . PHE B 1 221 ? -3.471 -28.188 1.355 1 93.62 221 PHE B O 1
ATOM 4507 N N . THR B 1 222 ? -5.465 -28.891 0.769 1 90.81 222 THR B N 1
ATOM 4508 C CA . THR B 1 222 ? -4.945 -29.781 -0.263 1 90.81 222 THR B CA 1
ATOM 4509 C C . THR B 1 222 ? -4.246 -28.984 -1.362 1 90.81 222 THR B C 1
ATOM 4511 O O . THR B 1 222 ? -3.107 -29.281 -1.726 1 90.81 222 THR B O 1
ATOM 4514 N N . ILE B 1 223 ? -4.945 -28.031 -1.82 1 87.88 223 ILE B N 1
ATOM 4515 C CA . ILE B 1 223 ? -4.379 -27.219 -2.9 1 87.88 223 ILE B CA 1
ATOM 4516 C C . ILE B 1 223 ? -3.131 -26.5 -2.408 1 87.88 223 ILE B C 1
ATOM 4518 O O . ILE B 1 223 ? -2.119 -26.438 -3.113 1 87.88 223 ILE B O 1
ATOM 4522 N N . PHE B 1 224 ? -3.189 -25.984 -1.189 1 92.81 224 PHE B N 1
ATOM 4523 C CA . PHE B 1 224 ? -2.053 -25.328 -0.569 1 92.81 224 PHE B CA 1
ATOM 4524 C C . PHE B 1 224 ? -0.854 -26.266 -0.482 1 92.81 224 PHE B C 1
ATOM 4526 O O . PHE B 1 224 ? 0.246 -25.906 -0.913 1 92.81 224 PHE B O 1
ATOM 4533 N N . THR B 1 225 ? -1.056 -27.406 -0.07 1 92.75 225 THR B N 1
ATOM 4534 C CA . THR B 1 225 ? 0.013 -28.375 0.17 1 92.75 225 THR B CA 1
ATOM 4535 C C . THR B 1 225 ? 0.631 -28.828 -1.146 1 92.75 225 THR B C 1
ATOM 4537 O O . THR B 1 225 ? 1.855 -28.875 -1.283 1 92.75 225 THR B O 1
ATOM 4540 N N . VAL B 1 226 ? -0.142 -29.141 -2.094 1 88.94 226 VAL B N 1
ATOM 4541 C CA . VAL B 1 226 ? 0.343 -29.609 -3.389 1 88.94 226 VAL B CA 1
ATOM 4542 C C . VAL B 1 226 ? 1.231 -28.547 -4.023 1 88.94 226 VAL B C 1
ATOM 4544 O O . VAL B 1 226 ? 2.316 -28.844 -4.523 1 88.94 226 VAL B O 1
ATOM 4547 N N . ASN B 1 227 ? 0.784 -27.375 -3.941 1 89.31 227 ASN B N 1
ATOM 4548 C CA . ASN B 1 227 ? 1.534 -26.312 -4.59 1 89.31 227 ASN B CA 1
ATOM 4549 C C . ASN B 1 227 ? 2.801 -25.969 -3.814 1 89.31 227 ASN B C 1
ATOM 4551 O O . ASN B 1 227 ? 3.818 -25.609 -4.406 1 89.31 227 ASN B O 1
ATOM 4555 N N . ILE B 1 228 ? 2.781 -26.109 -2.523 1 91.38 228 ILE B N 1
ATOM 4556 C CA . ILE B 1 228 ? 3.984 -25.906 -1.728 1 91.38 228 ILE B CA 1
ATOM 4557 C C . ILE B 1 228 ? 5 -27 -2.023 1 91.38 228 ILE B C 1
ATOM 4559 O O . ILE B 1 228 ? 6.203 -26.734 -2.105 1 91.38 228 ILE B O 1
ATOM 4563 N N . LEU B 1 229 ? 4.523 -28.172 -2.203 1 90.06 229 LEU B N 1
ATOM 4564 C CA . LEU B 1 229 ? 5.406 -29.297 -2.486 1 90.06 229 LEU B CA 1
ATOM 4565 C C . LEU B 1 229 ? 6.082 -29.141 -3.842 1 90.06 229 LEU B C 1
ATOM 4567 O O . LEU B 1 229 ? 7.273 -29.422 -3.988 1 90.06 229 LEU B O 1
ATOM 4571 N N . ILE B 1 230 ? 5.352 -28.641 -4.746 1 86.38 230 ILE B N 1
ATOM 4572 C CA . ILE B 1 230 ? 5.918 -28.391 -6.066 1 86.38 230 ILE B CA 1
ATOM 4573 C C . ILE B 1 230 ? 6.953 -27.281 -5.984 1 86.38 230 ILE B C 1
ATOM 4575 O O . ILE B 1 230 ? 7.91 -27.25 -6.762 1 86.38 230 ILE B O 1
ATOM 4579 N N . GLY B 1 231 ? 6.777 -26.391 -5.023 1 86.44 231 GLY B N 1
ATOM 4580 C CA . GLY B 1 231 ? 7.668 -25.266 -4.816 1 86.44 231 GLY B CA 1
ATOM 4581 C C . GLY B 1 231 ? 9.07 -25.688 -4.41 1 86.44 231 GLY B C 1
ATOM 4582 O O . GLY B 1 231 ? 10 -24.875 -4.469 1 86.44 231 GLY B O 1
ATOM 4583 N N . PHE B 1 232 ? 9.211 -26.969 -4.16 1 84.81 232 PHE B N 1
ATOM 4584 C CA . PHE B 1 232 ? 10.531 -27.453 -3.797 1 84.81 232 PHE B CA 1
ATOM 4585 C C . PHE B 1 232 ? 11.336 -27.797 -5.043 1 84.81 232 PHE B C 1
ATOM 4587 O O . PHE B 1 232 ? 12.547 -28.047 -4.957 1 84.81 232 PHE B O 1
ATOM 4594 N N . LEU B 1 233 ? 10.68 -27.797 -6.109 1 80.19 233 LEU B N 1
ATOM 4595 C CA . LEU B 1 233 ? 11.359 -28.078 -7.363 1 80.19 233 LEU B CA 1
ATOM 4596 C C . LEU B 1 233 ? 12.086 -26.844 -7.887 1 80.19 233 LEU B C 1
ATOM 4598 O O . LEU B 1 233 ? 11.758 -25.719 -7.504 1 80.19 233 LEU B O 1
ATOM 4602 N N . PRO B 1 234 ? 13.039 -27.062 -8.719 1 77.69 234 PRO B N 1
ATOM 4603 C CA . PRO B 1 234 ? 13.867 -25.938 -9.172 1 77.69 234 PRO B CA 1
ATOM 4604 C C . PRO B 1 234 ? 13.047 -24.828 -9.836 1 77.69 234 PRO B C 1
ATOM 4606 O O . PRO B 1 234 ? 12.07 -25.109 -10.523 1 77.69 234 PRO B O 1
ATOM 4609 N N . PHE B 1 235 ? 13.391 -23.578 -9.602 1 82.19 235 PHE B N 1
ATOM 4610 C CA . PHE B 1 235 ? 12.93 -22.359 -10.234 1 82.19 235 PHE B CA 1
ATOM 4611 C C . PHE B 1 235 ? 11.656 -21.844 -9.57 1 82.19 235 PHE B C 1
ATOM 4613 O O . PHE B 1 235 ? 11.25 -20.703 -9.789 1 82.19 235 PHE B O 1
ATOM 4620 N N . ILE B 1 236 ? 11.078 -22.75 -8.828 1 82.88 236 ILE B N 1
ATOM 4621 C CA . ILE B 1 236 ? 9.82 -22.359 -8.195 1 82.88 236 ILE B CA 1
ATOM 4622 C C . ILE B 1 236 ? 10.102 -21.781 -6.812 1 82.88 236 ILE B C 1
ATOM 4624 O O . ILE B 1 236 ? 10.945 -22.281 -6.078 1 82.88 236 ILE B O 1
ATOM 4628 N N . ASP B 1 237 ? 9.375 -20.703 -6.438 1 89.81 237 ASP B N 1
ATOM 4629 C CA . ASP B 1 237 ? 9.68 -19.938 -5.234 1 89.81 237 ASP B CA 1
ATOM 4630 C C . ASP B 1 237 ? 8.555 -20.031 -4.215 1 89.81 237 ASP B C 1
ATOM 4632 O O . ASP B 1 237 ? 7.488 -19.438 -4.395 1 89.81 237 ASP B O 1
ATOM 4636 N N . ASN B 1 238 ? 8.844 -20.703 -3.117 1 93.44 238 ASN B N 1
ATOM 4637 C CA . ASN B 1 238 ? 7.828 -20.859 -2.082 1 93.44 238 ASN B CA 1
ATOM 4638 C C . ASN B 1 238 ? 7.68 -19.578 -1.253 1 93.44 238 ASN B C 1
ATOM 4640 O O . ASN B 1 238 ? 6.637 -19.359 -0.639 1 93.44 238 ASN B O 1
ATOM 4644 N N . PHE B 1 239 ? 8.672 -18.781 -1.202 1 94.44 239 PHE B N 1
ATOM 4645 C CA . PHE B 1 239 ? 8.516 -17.5 -0.534 1 94.44 239 PHE B CA 1
ATOM 4646 C C . PHE B 1 239 ? 7.512 -16.625 -1.277 1 94.44 239 PHE B C 1
ATOM 4648 O O . PHE B 1 239 ? 6.773 -15.852 -0.658 1 94.44 239 PHE B O 1
ATOM 4655 N N . ALA B 1 240 ? 7.547 -16.719 -2.568 1 96.06 240 ALA B N 1
ATOM 4656 C CA . ALA B 1 240 ? 6.527 -16.031 -3.355 1 96.06 240 ALA B CA 1
ATOM 4657 C C . ALA B 1 240 ? 5.129 -16.516 -2.988 1 96.06 240 ALA B C 1
ATOM 4659 O O . ALA B 1 240 ? 4.215 -15.703 -2.807 1 96.06 240 ALA B O 1
ATOM 4660 N N . ASN B 1 241 ? 5.004 -17.828 -2.861 1 95.88 241 ASN B N 1
ATOM 4661 C CA . ASN B 1 241 ? 3.713 -18.406 -2.484 1 95.88 241 ASN B CA 1
ATOM 4662 C C . ASN B 1 241 ? 3.258 -17.906 -1.117 1 95.88 241 ASN B C 1
ATOM 4664 O O . ASN B 1 241 ? 2.094 -17.531 -0.94 1 95.88 241 ASN B O 1
ATOM 4668 N N . ILE B 1 242 ? 4.133 -17.859 -0.245 1 95.62 242 ILE B N 1
ATOM 4669 C CA . ILE B 1 242 ? 3.834 -17.406 1.108 1 95.62 242 ILE B CA 1
ATOM 4670 C C . ILE B 1 242 ? 3.408 -15.945 1.078 1 95.62 242 ILE B C 1
ATOM 4672 O O . ILE B 1 242 ? 2.379 -15.578 1.65 1 95.62 242 ILE B O 1
ATOM 4676 N N . GLY B 1 243 ? 4.215 -15.133 0.439 1 97.38 243 GLY B N 1
ATOM 4677 C CA . GLY B 1 243 ? 3.863 -13.727 0.312 1 97.38 243 GLY B CA 1
ATOM 4678 C C . GLY B 1 243 ? 2.518 -13.508 -0.355 1 97.38 243 GLY B C 1
ATOM 4679 O O . GLY B 1 243 ? 1.735 -12.656 0.081 1 97.38 243 GLY B O 1
ATOM 4680 N N . GLY B 1 244 ? 2.26 -14.234 -1.407 1 98.06 244 GLY B N 1
ATOM 4681 C CA . GLY B 1 244 ? 0.969 -14.172 -2.076 1 98.06 244 GLY B CA 1
ATOM 4682 C C . GLY B 1 244 ? -0.187 -14.586 -1.188 1 98.06 244 GLY B C 1
ATOM 4683 O O . GLY B 1 244 ? -1.231 -13.93 -1.169 1 98.06 244 GLY B O 1
ATOM 4684 N N . PHE B 1 245 ? 0.034 -15.633 -0.433 1 97.75 245 PHE B N 1
ATOM 4685 C CA . PHE B 1 245 ? -0.996 -16.141 0.469 1 97.75 245 PHE B CA 1
ATOM 4686 C C . PHE B 1 245 ? -1.347 -15.094 1.523 1 97.75 245 PHE B C 1
ATOM 4688 O O . PHE B 1 245 ? -2.523 -14.82 1.761 1 97.75 245 PHE B O 1
ATOM 4695 N N . ILE B 1 246 ? -0.387 -14.516 2.156 1 98.31 246 ILE B N 1
ATOM 4696 C CA . ILE B 1 246 ? -0.595 -13.516 3.199 1 98.31 246 ILE B CA 1
ATOM 4697 C C . ILE B 1 246 ? -1.323 -12.305 2.619 1 98.31 246 ILE B C 1
ATOM 4699 O O . ILE B 1 246 ? -2.281 -11.805 3.215 1 98.31 246 ILE B O 1
ATOM 4703 N N . SER B 1 247 ? -0.832 -11.883 1.489 1 98.5 247 SER B N 1
ATOM 4704 C CA . SER B 1 247 ? -1.453 -10.75 0.812 1 98.5 247 SER B CA 1
ATOM 4705 C C . SER B 1 247 ? -2.926 -11.016 0.521 1 98.5 247 SER B C 1
ATOM 4707 O O . SER B 1 247 ? -3.787 -10.195 0.84 1 98.5 247 SER B O 1
ATOM 4709 N N . GLY B 1 248 ? -3.223 -12.148 -0.067 1 98.38 248 GLY B N 1
ATOM 4710 C CA . GLY B 1 248 ? -4.598 -12.516 -0.369 1 98.38 248 GLY B CA 1
ATOM 4711 C C . GLY B 1 248 ? -5.469 -12.641 0.869 1 98.38 248 GLY B C 1
ATOM 4712 O O . GLY B 1 248 ? -6.633 -12.234 0.859 1 98.38 248 GLY B O 1
ATOM 4713 N N . PHE B 1 249 ? -4.898 -13.195 1.907 1 98.25 249 PHE B N 1
ATOM 4714 C CA . PHE B 1 249 ? -5.605 -13.328 3.174 1 98.25 249 PHE B CA 1
ATOM 4715 C C . PHE B 1 249 ? -6.012 -11.969 3.717 1 98.25 249 PHE B C 1
ATOM 4717 O O . PHE B 1 249 ? -7.164 -11.766 4.117 1 98.25 249 PHE B O 1
ATOM 4724 N N . LEU B 1 250 ? -5.129 -11.039 3.697 1 98.25 250 LEU B N 1
ATOM 4725 C CA . LEU B 1 250 ? -5.398 -9.688 4.18 1 98.25 250 LEU B CA 1
ATOM 4726 C C . LEU B 1 250 ? -6.406 -8.977 3.277 1 98.25 250 LEU B C 1
ATOM 4728 O O . LEU B 1 250 ? -7.387 -8.414 3.762 1 98.25 250 LEU B O 1
ATOM 4732 N N . LEU B 1 251 ? -6.199 -9.047 1.988 1 97.69 251 LEU B N 1
ATOM 4733 C CA . LEU B 1 251 ? -7.074 -8.375 1.034 1 97.69 251 LEU B CA 1
ATOM 4734 C C . LEU B 1 251 ? -8.477 -8.984 1.056 1 97.69 251 LEU B C 1
ATOM 4736 O O . LEU B 1 251 ? -9.461 -8.297 0.767 1 97.69 251 LEU B O 1
ATOM 4740 N N . GLY B 1 252 ? -8.562 -10.297 1.345 1 96.31 252 GLY B N 1
ATOM 4741 C CA . GLY B 1 252 ? -9.867 -10.914 1.489 1 96.31 252 GLY B CA 1
ATOM 4742 C C . GLY B 1 252 ? -10.727 -10.25 2.543 1 96.31 252 GLY B C 1
ATOM 4743 O O . GLY B 1 252 ? -11.922 -10.016 2.32 1 96.31 252 GLY B O 1
ATOM 4744 N N . PHE B 1 253 ? -10.133 -9.898 3.633 1 93.94 253 PHE B N 1
ATOM 4745 C CA . PHE B 1 253 ? -10.859 -9.219 4.695 1 93.94 253 PHE B CA 1
ATOM 4746 C C . PHE B 1 253 ? -11.258 -7.809 4.262 1 93.94 253 PHE B C 1
ATOM 4748 O O . PHE B 1 253 ? -12.281 -7.281 4.707 1 93.94 253 PHE B O 1
ATOM 4755 N N . VAL B 1 254 ? -10.492 -7.285 3.393 1 92.69 254 VAL B N 1
ATOM 4756 C CA . VAL B 1 254 ? -10.703 -5.895 2.996 1 92.69 254 VAL B CA 1
ATOM 4757 C C . VAL B 1 254 ? -11.766 -5.824 1.903 1 92.69 254 VAL B C 1
ATOM 4759 O O . VAL B 1 254 ? -12.625 -4.938 1.918 1 92.69 254 VAL B O 1
ATOM 4762 N N . LEU B 1 255 ? -11.797 -6.816 1.036 1 92.75 255 LEU B N 1
ATOM 4763 C CA . LEU B 1 255 ? -12.547 -6.617 -0.198 1 92.75 255 LEU B CA 1
ATOM 4764 C C . LEU B 1 255 ? -13.742 -7.562 -0.266 1 92.75 255 LEU B C 1
ATOM 4766 O O . LEU B 1 255 ? -14.695 -7.309 -1.005 1 92.75 255 LEU B O 1
ATOM 4770 N N . LEU B 1 256 ? -13.656 -8.641 0.424 1 88.56 256 LEU B N 1
ATOM 4771 C CA . LEU B 1 256 ? -14.688 -9.656 0.22 1 88.56 256 LEU B CA 1
ATOM 4772 C C . LEU B 1 256 ? -15.789 -9.523 1.268 1 88.56 256 LEU B C 1
ATOM 4774 O O . LEU B 1 256 ? -15.781 -10.242 2.27 1 88.56 256 LEU B O 1
ATOM 4778 N N . PHE B 1 257 ? -16.594 -8.5 1.217 1 73 257 PHE B N 1
ATOM 4779 C CA . PHE B 1 257 ? -17.75 -8.398 2.104 1 73 257 PHE B CA 1
ATOM 4780 C C . PHE B 1 257 ? -19.047 -8.438 1.307 1 73 257 PHE B C 1
ATOM 4782 O O . PHE B 1 257 ? -19.141 -7.84 0.233 1 73 257 PHE B O 1
ATOM 4789 N N . LYS B 1 258 ? -19.844 -9.492 1.55 1 60.75 258 LYS B N 1
ATOM 4790 C CA . LYS B 1 258 ? -21.156 -9.633 0.917 1 60.75 258 LYS B CA 1
ATOM 4791 C C . LYS B 1 258 ? -22.266 -9.227 1.872 1 60.75 258 LYS B C 1
ATOM 4793 O O . LYS B 1 258 ? -22.328 -9.703 3.01 1 60.75 258 LYS B O 1
ATOM 4798 N N . PRO B 1 259 ? -23.031 -8.164 1.461 1 49.81 259 PRO B N 1
ATOM 4799 C CA . PRO B 1 259 ? -24.234 -7.926 2.277 1 49.81 259 PRO B CA 1
ATOM 4800 C C . PRO B 1 259 ? -25.25 -9.062 2.186 1 49.81 259 PRO B C 1
ATOM 4802 O O . PRO B 1 259 ? -25.516 -9.57 1.093 1 49.81 259 PRO B O 1
ATOM 4805 N N . GLN B 1 260 ? -25.172 -10.094 2.908 1 45.59 260 GLN B N 1
ATOM 4806 C CA . GLN B 1 260 ? -26.156 -11.172 2.785 1 45.59 260 GLN B CA 1
ATOM 4807 C C . GLN B 1 260 ? -27.516 -10.758 3.332 1 45.59 260 GLN B C 1
ATOM 4809 O O . GLN B 1 260 ? -27.594 -10.164 4.41 1 45.59 260 GLN B O 1
ATOM 4814 N N . LEU B 1 261 ? -28.391 -10.531 2.471 1 42.31 261 LEU B N 1
ATOM 4815 C CA . LEU B 1 261 ? -29.797 -10.438 2.857 1 42.31 261 LEU B CA 1
ATOM 4816 C C . LEU B 1 261 ? -30.328 -11.797 3.297 1 42.31 261 LEU B C 1
ATOM 4818 O O . LEU B 1 261 ? -30.234 -12.773 2.553 1 42.31 261 LEU B O 1
ATOM 4822 N N . ARG B 1 262 ? -30.141 -12.195 4.504 1 40.16 262 ARG B N 1
ATOM 4823 C CA . ARG B 1 262 ? -30.781 -13.453 4.879 1 40.16 262 ARG B CA 1
ATOM 4824 C C . ARG B 1 262 ? -32.312 -13.352 4.758 1 40.16 262 ARG B C 1
ATOM 4826 O O . ARG B 1 262 ? -32.906 -12.453 5.344 1 40.16 262 ARG B O 1
ATOM 4833 N N . GLN B 1 263 ? -32.875 -13.914 3.84 1 38.84 263 GLN B N 1
ATOM 4834 C CA . GLN B 1 263 ? -34.312 -14.156 3.807 1 38.84 263 GLN B CA 1
ATOM 4835 C C . GLN B 1 263 ? -34.75 -15.047 4.969 1 38.84 263 GLN B C 1
ATOM 4837 O O . GLN B 1 263 ? -34.188 -16.109 5.199 1 38.84 263 GLN B O 1
ATOM 4842 N N . MET B 1 264 ? -35.25 -14.586 6.062 1 38.38 264 MET B N 1
ATOM 4843 C CA . MET B 1 264 ? -35.812 -15.43 7.109 1 38.38 264 MET B CA 1
ATOM 4844 C C . MET B 1 264 ? -36.781 -16.453 6.52 1 38.38 264 MET B C 1
ATOM 4846 O O . MET B 1 264 ? -37.562 -16.141 5.641 1 38.38 264 MET B O 1
ATOM 4850 N N . PRO B 1 265 ? -36.531 -17.656 6.73 1 40.88 265 PRO B N 1
ATOM 4851 C CA . PRO B 1 265 ? -37.5 -18.656 6.27 1 40.88 265 PRO B CA 1
ATOM 4852 C C . PRO B 1 265 ? -38.938 -18.344 6.707 1 40.88 265 PRO B C 1
ATOM 4854 O O . PRO B 1 265 ? -39.156 -17.703 7.73 1 40.88 265 PRO B O 1
ATOM 4857 N N . PRO B 1 266 ? -39.906 -18.531 5.891 1 40.22 266 PRO B N 1
ATOM 4858 C CA . PRO B 1 266 ? -41.281 -18.344 6.297 1 40.22 266 PRO B CA 1
ATOM 4859 C C . PRO B 1 266 ? -41.656 -19.125 7.551 1 40.22 266 PRO B C 1
ATOM 4861 O O . PRO B 1 266 ? -41.094 -20.188 7.805 1 40.22 266 PRO B O 1
ATOM 4864 N N . SER B 1 267 ? -42 -18.562 8.633 1 38.84 267 SER B N 1
ATOM 4865 C CA . SER B 1 267 ? -42.562 -19.266 9.789 1 38.84 267 SER B CA 1
ATOM 4866 C C . SER B 1 267 ? -43.531 -20.344 9.352 1 38.84 267 SER B C 1
ATOM 4868 O O . SER B 1 267 ? -44.25 -20.172 8.359 1 38.84 267 SER B O 1
ATOM 4870 N N . HIS B 1 268 ? -43.469 -21.547 9.758 1 38.16 268 HIS B N 1
ATOM 4871 C CA . HIS B 1 268 ? -44.406 -22.625 9.609 1 38.16 268 HIS B CA 1
ATOM 4872 C C . HIS B 1 268 ? -45.844 -22.125 9.781 1 38.16 268 HIS B C 1
ATOM 4874 O O . HIS B 1 268 ? -46.094 -21.219 10.57 1 38.16 268 HIS B O 1
ATOM 4880 N N . LYS B 1 269 ? -46.906 -22.609 8.977 1 36.69 269 LYS B N 1
ATOM 4881 C CA . LYS B 1 269 ? -48.312 -22.438 8.688 1 36.69 269 LYS B CA 1
ATOM 4882 C C . LYS B 1 269 ? -49.156 -22.5 9.969 1 36.69 269 LYS B C 1
ATOM 4884 O O . LYS B 1 269 ? -50.375 -22.516 9.914 1 36.69 269 LYS B O 1
ATOM 4889 N N . GLY B 1 270 ? -48.906 -23.219 11.031 1 32.66 270 GLY B N 1
ATOM 4890 C CA . GLY B 1 270 ? -50.156 -23.547 11.672 1 32.66 270 GLY B CA 1
ATOM 4891 C C . GLY B 1 270 ? -51 -22.328 12 1 32.66 270 GLY B C 1
ATOM 4892 O O . GLY B 1 270 ? -52.219 -22.422 12.172 1 32.66 270 GLY B O 1
ATOM 4893 N N . LYS B 1 271 ? -50.719 -21.406 12.984 1 32.84 271 LYS B N 1
ATOM 4894 C CA . LYS B 1 271 ? -51.844 -20.594 13.43 1 32.84 271 LYS B CA 1
ATOM 4895 C C . LYS B 1 271 ? -52.25 -19.578 12.352 1 32.84 271 LYS B C 1
ATOM 4897 O O . LYS B 1 271 ? -51.406 -18.922 11.766 1 32.84 271 LYS B O 1
ATOM 4902 N N . LEU B 1 272 ? -53.531 -19.703 11.719 1 30.8 272 LEU B N 1
ATOM 4903 C CA . LEU B 1 272 ? -54.281 -19.016 10.68 1 30.8 272 LEU B CA 1
ATOM 4904 C C . LEU B 1 272 ? -53.875 -17.547 10.602 1 30.8 272 LEU B C 1
ATOM 4906 O O . LEU B 1 272 ? -53.719 -17 9.508 1 30.8 272 LEU B O 1
ATOM 4910 N N . PHE B 1 273 ? -54.5 -16.703 11.539 1 30.66 273 PHE B N 1
ATOM 4911 C CA . PHE B 1 273 ? -54.719 -15.266 11.445 1 30.66 273 PHE B CA 1
ATOM 4912 C C . PHE B 1 273 ? -53.438 -14.484 11.602 1 30.66 273 PHE B C 1
ATOM 4914 O O . PHE B 1 273 ? -53.438 -13.258 11.711 1 30.66 273 PHE B O 1
ATOM 4921 N N . GLU B 1 274 ? -52.562 -15.07 12.406 1 31.97 274 GLU B N 1
ATOM 4922 C CA . GLU B 1 274 ? -51.625 -14.07 12.93 1 31.97 274 GLU B CA 1
ATOM 4923 C C . GLU B 1 274 ? -50.781 -13.461 11.812 1 31.97 274 GLU B C 1
ATOM 4925 O O . GLU B 1 274 ? -50.344 -14.164 10.906 1 31.97 274 GLU B O 1
ATOM 4930 N N . ASP B 1 275 ? -50.656 -12.039 11.812 1 31.56 275 ASP B N 1
ATOM 4931 C CA . ASP B 1 275 ? -50.219 -10.984 10.914 1 31.56 275 ASP B CA 1
ATOM 4932 C C . ASP B 1 275 ? -48.812 -11.305 10.352 1 31.56 275 ASP B C 1
ATOM 4934 O O . ASP B 1 275 ? -47.906 -11.609 11.102 1 31.56 275 ASP B O 1
ATOM 4938 N N . ASP B 1 276 ? -48.719 -12 9.156 1 34.75 276 ASP B N 1
ATOM 4939 C CA . ASP B 1 276 ? -47.719 -12.125 8.102 1 34.75 276 ASP B CA 1
ATOM 4940 C C . ASP B 1 276 ? -46.75 -10.938 8.102 1 34.75 276 ASP B C 1
ATOM 4942 O O . ASP B 1 276 ? -45.938 -10.805 7.203 1 34.75 276 ASP B O 1
ATOM 4946 N N . THR B 1 277 ? -47.219 -9.875 8.812 1 32.5 277 THR B N 1
ATOM 4947 C CA . THR B 1 277 ? -46.656 -8.547 8.594 1 32.5 277 THR B CA 1
ATOM 4948 C C . THR B 1 277 ? -45.188 -8.523 8.938 1 32.5 277 THR B C 1
ATOM 4950 O O . THR B 1 277 ? -44.375 -7.855 8.266 1 32.5 277 THR B O 1
ATOM 4953 N N . ASN B 1 278 ? -44.938 -8.938 10.281 1 32.25 278 ASN B N 1
ATOM 4954 C CA . ASN B 1 278 ? -43.625 -8.453 10.727 1 32.25 278 ASN B CA 1
ATOM 4955 C C . ASN B 1 278 ? -42.5 -9.312 10.18 1 32.25 278 ASN B C 1
ATOM 4957 O O . ASN B 1 278 ? -42.031 -10.242 10.844 1 32.25 278 ASN B O 1
ATOM 4961 N N . ARG B 1 279 ? -42.594 -10.008 9.117 1 33.19 279 ARG B N 1
ATOM 4962 C CA . ARG B 1 279 ? -41.406 -10.578 8.484 1 33.19 279 ARG B CA 1
ATOM 4963 C C . ARG B 1 279 ? -40.188 -9.656 8.656 1 33.19 279 ARG B C 1
ATOM 4965 O O . ARG B 1 279 ? -40.031 -8.703 7.895 1 33.19 279 ARG B O 1
ATOM 4972 N N . SER B 1 280 ? -40.031 -9.234 9.922 1 33.12 280 SER B N 1
ATOM 4973 C CA . SER B 1 280 ? -38.812 -8.492 10.211 1 33.12 280 SER B CA 1
ATOM 4974 C C . SER B 1 280 ? -37.594 -9.172 9.594 1 33.12 280 SER B C 1
ATOM 4976 O O . SER B 1 280 ? -37.281 -10.32 9.906 1 33.12 280 SER B O 1
ATOM 4978 N N . THR B 1 281 ? -37.5 -9.32 8.336 1 33.31 281 THR B N 1
ATOM 4979 C CA . THR B 1 281 ? -36.25 -9.602 7.652 1 33.31 281 THR B CA 1
ATOM 4980 C C . THR B 1 281 ? -35.062 -9.094 8.477 1 33.31 281 THR B C 1
ATOM 4982 O O . THR B 1 281 ? -34.844 -7.887 8.602 1 33.31 281 THR B O 1
ATOM 4985 N N . ARG B 1 282 ? -34.906 -9.609 9.711 1 34.38 282 ARG B N 1
ATOM 4986 C CA . ARG B 1 282 ? -33.688 -9.266 10.398 1 34.38 282 ARG B CA 1
ATOM 4987 C C . ARG B 1 282 ? -32.5 -9.32 9.438 1 34.38 282 ARG B C 1
ATOM 4989 O O . ARG B 1 282 ? -32.25 -10.359 8.812 1 34.38 282 ARG B O 1
ATOM 4996 N N . LEU B 1 283 ? -32.281 -8.438 8.656 1 35.38 283 LEU B N 1
ATOM 4997 C CA . LEU B 1 283 ? -31.031 -8.125 7.988 1 35.38 283 LEU B CA 1
ATOM 4998 C C . LEU B 1 283 ? -29.844 -8.531 8.852 1 35.38 283 LEU B C 1
ATOM 5000 O O 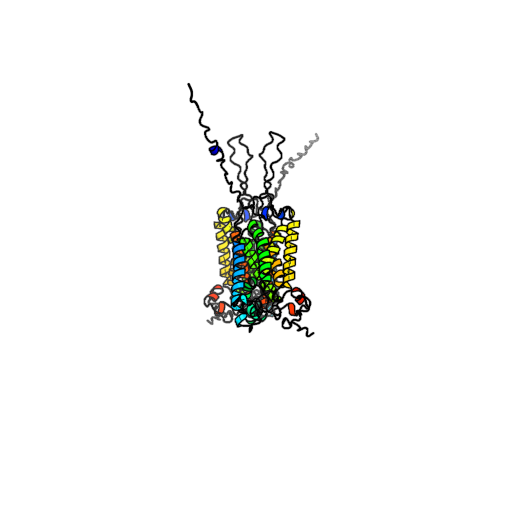. LEU B 1 283 ? -29.609 -7.934 9.906 1 35.38 283 LEU B O 1
ATOM 5004 N N . LYS B 1 284 ? -29.828 -9.797 9.25 1 36.41 284 LYS B N 1
ATOM 5005 C CA . LYS B 1 284 ? -28.547 -10.102 9.875 1 36.41 284 LYS B CA 1
ATOM 5006 C C . LYS B 1 284 ? -27.391 -9.492 9.078 1 36.41 284 LYS B C 1
ATOM 5008 O O . LYS B 1 284 ? -27.203 -9.812 7.906 1 36.41 284 LYS B O 1
ATOM 5013 N N . ASP B 1 285 ? -27.062 -8.312 9.133 1 38.38 285 ASP B N 1
ATOM 5014 C CA . ASP B 1 285 ? -25.938 -7.477 8.688 1 38.38 285 ASP B CA 1
ATOM 5015 C C . ASP B 1 285 ? -24.656 -8.281 8.609 1 38.38 285 ASP B C 1
ATOM 5017 O O . ASP B 1 285 ? -24.234 -8.891 9.594 1 38.38 285 ASP B O 1
ATOM 5021 N N . GLN B 1 286 ? -24.5 -9.383 7.766 1 44.81 286 GLN B N 1
ATOM 5022 C CA . GLN B 1 286 ? -23.094 -9.68 7.594 1 44.81 286 GLN B CA 1
ATOM 5023 C C . GLN B 1 286 ? -22.219 -8.5 8.047 1 44.81 286 GLN B C 1
ATOM 5025 O O . GLN B 1 286 ? -22.297 -7.41 7.477 1 44.81 286 GLN B O 1
ATOM 5030 N N . PHE B 1 287 ? -22.188 -8.312 9.273 1 48.53 287 PHE B N 1
ATOM 5031 C CA . PHE B 1 287 ? -21.641 -7.168 9.992 1 48.53 287 PHE B CA 1
ATOM 5032 C C . PHE B 1 287 ? -20.25 -6.812 9.469 1 48.53 287 PHE B C 1
ATOM 5034 O O . PHE B 1 287 ? -19.359 -7.66 9.438 1 48.53 287 PHE B O 1
ATOM 5041 N N . ASP B 1 288 ? -20.203 -6.102 8.336 1 58.81 288 ASP B N 1
ATOM 5042 C CA . ASP B 1 288 ? -18.953 -5.383 8.109 1 58.81 288 ASP B CA 1
ATOM 5043 C C . ASP B 1 288 ? -18.219 -5.113 9.422 1 58.81 288 ASP B C 1
ATOM 5045 O O . ASP B 1 288 ? -18.828 -4.656 10.391 1 58.81 288 ASP B O 1
ATOM 5049 N N . ARG B 1 289 ? -17.219 -5.98 9.641 1 77.12 289 ARG B N 1
ATOM 5050 C CA . ARG B 1 289 ? -16.312 -5.656 10.727 1 77.12 289 ARG B CA 1
ATOM 5051 C C . ARG B 1 289 ? -15.305 -4.594 10.305 1 77.12 289 ARG B C 1
ATOM 5053 O O . ARG B 1 289 ? -14.164 -4.91 9.961 1 77.12 289 ARG B O 1
ATOM 5060 N N . PRO B 1 290 ? -15.789 -3.406 10.398 1 81.31 290 PRO B N 1
ATOM 5061 C CA . PRO B 1 290 ? -14.945 -2.336 9.875 1 81.31 290 PRO B CA 1
ATOM 5062 C C . PRO B 1 290 ? -13.57 -2.291 10.539 1 81.31 290 PRO B C 1
ATOM 5064 O O . PRO B 1 290 ? -12.57 -1.966 9.891 1 81.31 290 PRO B O 1
ATOM 5067 N N . VAL B 1 291 ? -13.516 -2.719 11.789 1 85.62 291 VAL B N 1
ATOM 5068 C CA . VAL B 1 291 ? -12.242 -2.672 12.492 1 85.62 291 VAL B CA 1
ATOM 5069 C C . VAL B 1 291 ? -11.266 -3.664 11.867 1 85.62 291 VAL B C 1
ATOM 5071 O O . VAL B 1 291 ? -10.109 -3.322 11.594 1 85.62 291 VAL B O 1
ATOM 5074 N N . LEU B 1 292 ? -11.766 -4.812 11.594 1 88.69 292 LEU B N 1
ATOM 5075 C CA . LEU B 1 292 ? -10.922 -5.836 10.992 1 88.69 292 LEU B CA 1
ATOM 5076 C C . LEU B 1 292 ? -10.5 -5.426 9.578 1 88.69 292 LEU B C 1
ATOM 5078 O O . LEU B 1 292 ? -9.344 -5.617 9.195 1 88.69 292 LEU B O 1
ATOM 5082 N N . ARG B 1 293 ? -11.383 -4.871 8.852 1 90.44 293 ARG B N 1
ATOM 5083 C CA . ARG B 1 293 ? -11.086 -4.406 7.504 1 90.44 293 ARG B CA 1
ATOM 5084 C C . ARG B 1 293 ? -9.992 -3.336 7.523 1 90.44 293 ARG B C 1
ATOM 5086 O O . ARG B 1 293 ? -9.055 -3.385 6.727 1 90.44 293 ARG B O 1
ATOM 5093 N N . ILE B 1 294 ? -10.133 -2.438 8.461 1 92.12 294 ILE B N 1
ATOM 5094 C CA . ILE B 1 294 ? -9.188 -1.331 8.57 1 92.12 294 ILE B CA 1
ATOM 5095 C C . ILE B 1 294 ? -7.816 -1.861 8.984 1 92.12 294 ILE B C 1
ATOM 5097 O O . ILE B 1 294 ? -6.797 -1.491 8.398 1 92.12 294 ILE B O 1
ATOM 5101 N N . ILE B 1 295 ? -7.785 -2.695 9.914 1 94.19 295 ILE B N 1
ATOM 5102 C CA . ILE B 1 295 ? -6.523 -3.24 10.398 1 94.19 295 ILE B CA 1
ATOM 5103 C C . ILE B 1 295 ? -5.824 -4.008 9.281 1 94.19 295 ILE B C 1
ATOM 5105 O O . ILE B 1 295 ? -4.621 -3.844 9.062 1 94.19 295 ILE B O 1
ATOM 5109 N N . CYS B 1 296 ? -6.57 -4.801 8.578 1 95.88 296 CYS B N 1
ATOM 5110 C CA . CYS B 1 296 ? -5.984 -5.598 7.504 1 95.88 296 CYS B CA 1
ATOM 5111 C C . CYS B 1 296 ? -5.492 -4.707 6.371 1 95.88 296 CYS B C 1
ATOM 5113 O O . CYS B 1 296 ? -4.48 -5.012 5.734 1 95.88 296 CYS B O 1
ATOM 5115 N N . LEU B 1 297 ? -6.188 -3.639 6.125 1 95.19 297 LEU B N 1
ATOM 5116 C CA . LEU B 1 297 ? -5.738 -2.688 5.117 1 95.19 297 LEU B CA 1
ATOM 5117 C C . LEU B 1 297 ? -4.41 -2.053 5.52 1 95.19 297 LEU B C 1
ATOM 5119 O O . LEU B 1 297 ? -3.488 -1.961 4.707 1 95.19 297 LEU B O 1
ATOM 5123 N N . VAL B 1 298 ? -4.309 -1.659 6.789 1 95.62 298 VAL B N 1
ATOM 5124 C CA . VAL B 1 298 ? -3.102 -1.016 7.297 1 95.62 298 VAL B CA 1
ATOM 5125 C C . VAL B 1 298 ? -1.934 -1.999 7.246 1 95.62 298 VAL B C 1
ATOM 5127 O O . VAL B 1 298 ? -0.833 -1.644 6.82 1 95.62 298 VAL B O 1
ATOM 5130 N N . VAL B 1 299 ? -2.188 -3.221 7.656 1 97 299 VAL B N 1
ATOM 5131 C CA . VAL B 1 299 ? -1.143 -4.238 7.656 1 97 299 VAL B CA 1
ATOM 5132 C C . VAL B 1 299 ? -0.701 -4.523 6.223 1 97 299 VAL B C 1
ATOM 5134 O O . VAL B 1 299 ? 0.493 -4.676 5.953 1 97 299 VAL B O 1
ATOM 5137 N N . PHE B 1 300 ? -1.636 -4.617 5.297 1 98.06 300 PHE B N 1
ATOM 5138 C CA . PHE B 1 300 ? -1.302 -4.855 3.898 1 98.06 300 PHE B CA 1
ATOM 5139 C C . PHE B 1 300 ? -0.435 -3.73 3.35 1 98.06 300 PHE B C 1
ATOM 5141 O O . PHE B 1 300 ? 0.592 -3.982 2.715 1 98.06 300 PHE B O 1
ATOM 5148 N N . CYS B 1 301 ? -0.821 -2.455 3.561 1 95.75 301 CYS B N 1
ATOM 5149 C CA . CYS B 1 301 ? -0.064 -1.301 3.092 1 95.75 301 CYS B CA 1
ATOM 5150 C C . CYS B 1 301 ? 1.322 -1.264 3.727 1 95.75 301 CYS B C 1
ATOM 5152 O O . CYS B 1 301 ? 2.311 -0.973 3.051 1 95.75 301 CYS B O 1
ATOM 5154 N N . GLY B 1 302 ? 1.343 -1.541 5.066 1 96.19 302 GLY B N 1
ATOM 5155 C CA . GLY B 1 302 ? 2.625 -1.612 5.746 1 96.19 302 GLY B CA 1
ATOM 5156 C C . GLY B 1 302 ? 3.537 -2.688 5.184 1 96.19 302 GLY B C 1
ATOM 5157 O O . GLY B 1 302 ? 4.742 -2.469 5.027 1 96.19 302 GLY B O 1
ATOM 5158 N N . MET B 1 303 ? 2.951 -3.807 4.902 1 96.81 303 MET B N 1
ATOM 5159 C CA . MET B 1 303 ? 3.727 -4.895 4.312 1 96.81 303 MET B CA 1
ATOM 5160 C C . MET B 1 303 ? 4.223 -4.52 2.922 1 96.81 303 MET B C 1
ATOM 5162 O O . MET B 1 303 ? 5.387 -4.758 2.588 1 96.81 303 MET B O 1
ATOM 5166 N N . LEU B 1 304 ? 3.336 -3.965 2.098 1 96.94 304 LEU B N 1
ATOM 5167 C CA . LEU B 1 304 ? 3.725 -3.547 0.755 1 96.94 304 LEU B CA 1
ATOM 5168 C C . LEU B 1 304 ? 4.863 -2.535 0.811 1 96.94 304 LEU B C 1
ATOM 5170 O O . LEU B 1 304 ? 5.879 -2.697 0.129 1 96.94 304 LEU B O 1
ATOM 5174 N N . ALA B 1 305 ? 4.758 -1.545 1.669 1 95.12 305 ALA B N 1
ATOM 5175 C CA . ALA B 1 305 ? 5.785 -0.518 1.809 1 95.12 305 ALA B CA 1
ATOM 5176 C C . ALA B 1 305 ? 7.074 -1.104 2.381 1 95.12 305 ALA B C 1
ATOM 5178 O O . ALA B 1 305 ? 8.164 -0.824 1.883 1 95.12 305 ALA B O 1
ATOM 5179 N N . GLY B 1 306 ? 6.93 -1.929 3.432 1 94.56 306 GLY B N 1
ATOM 5180 C CA . GLY B 1 306 ? 8.094 -2.502 4.09 1 94.56 306 GLY B CA 1
ATOM 5181 C C . GLY B 1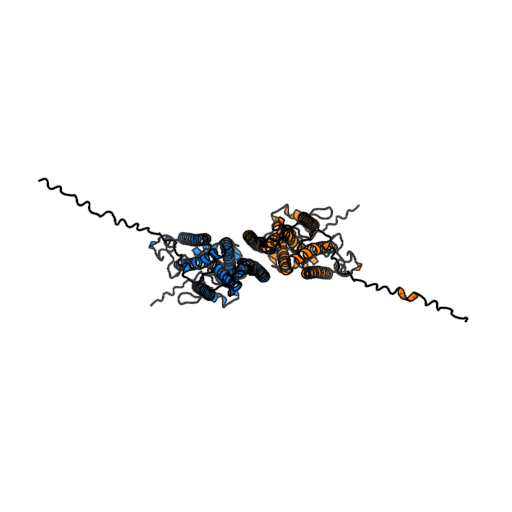 306 ? 8.898 -3.418 3.189 1 94.56 306 GLY B C 1
ATOM 5182 O O . GLY B 1 306 ? 10.125 -3.326 3.141 1 94.56 306 GLY B O 1
ATOM 5183 N N . VAL B 1 307 ? 8.195 -4.27 2.504 1 95.12 307 VAL B N 1
ATOM 5184 C CA . VAL B 1 307 ? 8.898 -5.203 1.631 1 95.12 307 VAL B CA 1
ATOM 5185 C C . VAL B 1 307 ? 9.523 -4.445 0.458 1 95.12 307 VAL B C 1
ATOM 5187 O O . VAL B 1 307 ? 10.648 -4.742 0.05 1 95.12 307 VAL B O 1
ATOM 5190 N N . LEU B 1 308 ? 8.828 -3.492 -0.089 1 93.31 308 LEU B N 1
ATOM 5191 C CA . LEU B 1 308 ? 9.367 -2.689 -1.185 1 93.31 308 LEU B CA 1
ATOM 5192 C C . LEU B 1 308 ? 10.625 -1.946 -0.75 1 93.31 308 LEU B C 1
ATOM 5194 O O . LEU B 1 308 ? 11.609 -1.904 -1.486 1 93.31 308 LEU B O 1
ATOM 5198 N N . LEU B 1 309 ? 10.625 -1.385 0.428 1 91.56 309 LEU B N 1
ATOM 5199 C CA . LEU B 1 309 ? 11.789 -0.694 0.964 1 91.56 309 LEU B CA 1
ATOM 5200 C C . LEU B 1 309 ? 12.969 -1.651 1.112 1 91.56 309 LEU B C 1
ATOM 5202 O O . LEU B 1 309 ? 14.094 -1.319 0.736 1 91.56 309 LEU B O 1
ATOM 5206 N N . ALA B 1 310 ? 12.664 -2.787 1.611 1 91.44 310 ALA B N 1
ATOM 5207 C CA . ALA B 1 310 ? 13.719 -3.783 1.807 1 91.44 310 ALA B CA 1
ATOM 5208 C C . ALA B 1 310 ? 14.336 -4.191 0.475 1 91.44 310 ALA B C 1
ATOM 5210 O O . ALA B 1 310 ? 15.562 -4.297 0.361 1 91.44 310 ALA B O 1
ATOM 5211 N N . VAL B 1 311 ? 13.484 -4.367 -0.483 1 90 311 VAL B N 1
ATOM 5212 C CA . VAL B 1 311 ? 13.961 -4.762 -1.805 1 90 311 VAL B CA 1
ATOM 5213 C C . VAL B 1 311 ? 14.797 -3.637 -2.408 1 90 311 VAL B C 1
ATOM 5215 O O . VAL B 1 311 ? 15.883 -3.881 -2.949 1 90 311 VAL B O 1
ATOM 5218 N N . CYS B 1 312 ? 14.391 -2.41 -2.297 1 87.38 312 CYS B N 1
ATOM 5219 C CA . CYS B 1 312 ? 15.094 -1.266 -2.863 1 87.38 312 CYS B CA 1
ATOM 5220 C C . CYS B 1 312 ? 16.438 -1.062 -2.184 1 87.38 312 CYS B C 1
ATOM 5222 O O . CYS B 1 312 ? 17.391 -0.602 -2.812 1 87.38 312 CYS B O 1
ATOM 5224 N N . TRP B 1 313 ? 16.484 -1.428 -0.945 1 86.38 313 TRP B N 1
ATOM 5225 C CA . TRP B 1 313 ? 17.734 -1.25 -0.2 1 86.38 313 TRP B CA 1
ATOM 5226 C C . TRP B 1 313 ? 18.656 -2.441 -0.401 1 86.38 313 TRP B C 1
ATOM 5228 O O . TRP B 1 313 ? 19.75 -2.492 0.177 1 86.38 313 TRP B O 1
ATOM 5238 N N . GLY B 1 314 ? 18.188 -3.426 -1.096 1 86 314 GLY B N 1
ATOM 5239 C CA . GLY B 1 314 ? 19.016 -4.562 -1.442 1 86 314 GLY B CA 1
ATOM 5240 C C . GLY B 1 314 ? 19.141 -5.578 -0.323 1 86 314 GLY B C 1
ATOM 5241 O O . GLY B 1 314 ? 20.141 -6.285 -0.222 1 86 314 GLY B O 1
ATOM 5242 N N . VAL B 1 315 ? 18.094 -5.621 0.485 1 86.88 315 VAL B N 1
ATOM 5243 C CA . VAL B 1 315 ? 18.109 -6.578 1.587 1 86.88 315 VAL B CA 1
ATOM 5244 C C . VAL B 1 315 ? 17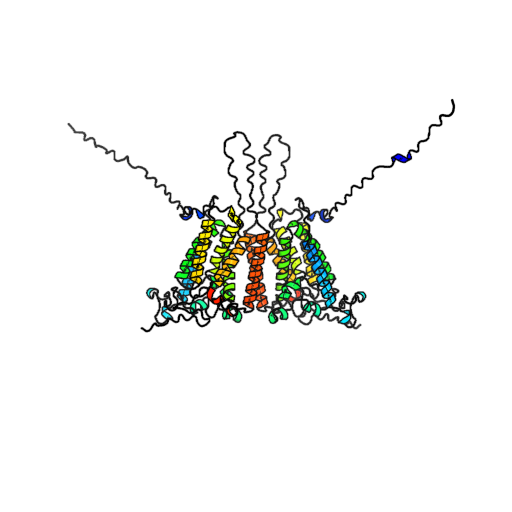.875 -7.988 1.049 1 86.88 315 VAL B C 1
ATOM 5246 O O . VAL B 1 315 ? 16.938 -8.219 0.27 1 86.88 315 VAL B O 1
ATOM 5249 N N . ASN B 1 316 ? 18.719 -8.93 1.368 1 88.19 316 ASN B N 1
ATOM 5250 C CA . ASN B 1 316 ? 18.547 -10.359 1.102 1 88.19 316 ASN B CA 1
ATOM 5251 C C . ASN B 1 316 ? 18.5 -11.164 2.393 1 88.19 316 ASN B C 1
ATOM 5253 O O . ASN B 1 316 ? 19.547 -11.438 2.996 1 88.19 316 ASN B O 1
ATOM 5257 N N . LEU B 1 317 ? 17.406 -11.609 2.721 1 88.88 317 LEU B N 1
ATOM 5258 C CA . LEU B 1 317 ? 17.188 -12.266 4.004 1 88.88 317 LEU B CA 1
ATOM 5259 C C . LEU B 1 317 ? 17.75 -13.68 3.986 1 88.88 317 LEU B C 1
ATOM 5261 O O . LEU B 1 317 ? 18.047 -14.25 5.043 1 88.88 317 LEU B O 1
ATOM 5265 N N . ASN B 1 318 ? 17.906 -14.211 2.822 1 84.88 318 ASN B N 1
ATOM 5266 C CA . ASN B 1 318 ? 18.484 -15.547 2.709 1 84.88 318 ASN B CA 1
ATOM 5267 C C . ASN B 1 318 ? 19.922 -15.57 3.199 1 84.88 318 ASN B C 1
ATOM 5269 O O . ASN B 1 318 ? 20.406 -16.609 3.68 1 84.88 318 ASN B O 1
ATOM 5273 N N . ARG B 1 319 ? 20.625 -14.5 3.059 1 83.06 319 ARG B N 1
ATOM 5274 C CA . ARG B 1 319 ? 22.031 -14.414 3.482 1 83.06 319 ARG B CA 1
ATOM 5275 C C . ARG B 1 319 ? 22.141 -14.422 5.004 1 83.06 319 ARG B C 1
ATOM 5277 O O . ARG B 1 319 ? 23.188 -14.75 5.551 1 83.06 319 ARG B O 1
ATOM 5284 N N . HIS B 1 320 ? 21.016 -14.109 5.676 1 84.75 320 HIS B N 1
ATOM 5285 C CA . HIS B 1 320 ? 21.047 -14 7.129 1 84.75 320 HIS B CA 1
ATOM 5286 C C . HIS B 1 320 ? 20.312 -15.156 7.789 1 84.75 320 HIS B C 1
ATOM 5288 O O . HIS B 1 320 ? 20.234 -15.227 9.016 1 84.75 320 HIS B O 1
ATOM 5294 N N . CYS B 1 321 ? 19.828 -15.977 6.949 1 82.38 321 CYS B N 1
ATOM 5295 C CA . CYS B 1 321 ? 19.031 -17.078 7.465 1 82.38 321 CYS B CA 1
ATOM 5296 C C . CYS B 1 321 ? 19.469 -18.406 6.844 1 82.38 321 CYS B C 1
ATOM 5298 O O . CYS B 1 321 ? 19.203 -18.656 5.664 1 82.38 321 CYS B O 1
ATOM 5300 N N . HIS B 1 322 ? 19.984 -19.328 7.633 1 80 322 HIS B N 1
ATOM 5301 C CA . HIS B 1 322 ? 20.531 -20.578 7.105 1 80 322 HIS B CA 1
ATOM 5302 C C . HIS B 1 322 ? 19.422 -21.578 6.785 1 80 322 HIS B C 1
ATOM 5304 O O . HIS B 1 322 ? 19.594 -22.438 5.918 1 80 322 HIS B O 1
ATOM 5310 N N . TRP B 1 323 ? 18.234 -21.406 7.508 1 83.31 323 TRP B N 1
ATOM 5311 C CA . TRP B 1 323 ? 17.172 -22.391 7.277 1 83.31 323 TRP B CA 1
ATOM 5312 C C . TRP B 1 323 ? 16.25 -21.938 6.148 1 83.31 323 TRP B C 1
ATOM 5314 O O . TRP B 1 323 ? 15.461 -22.734 5.637 1 83.31 323 TRP B O 1
ATOM 5324 N N . CYS B 1 324 ? 16.359 -20.703 5.695 1 86.25 324 CYS B N 1
ATOM 5325 C CA . CYS B 1 324 ? 15.461 -20.156 4.688 1 86.25 324 CYS B CA 1
ATOM 5326 C C . CYS B 1 324 ? 15.602 -20.891 3.365 1 86.25 324 CYS B C 1
ATOM 5328 O O . CYS B 1 324 ? 14.625 -21.047 2.623 1 86.25 324 CYS B O 1
ATOM 5330 N N . ARG B 1 325 ? 16.766 -21.391 3.064 1 82.81 325 ARG B N 1
ATOM 5331 C CA . ARG B 1 325 ? 16.984 -22.109 1.815 1 82.81 325 ARG B CA 1
ATOM 5332 C C . ARG B 1 325 ? 16.125 -23.359 1.734 1 82.81 325 ARG B C 1
ATOM 5334 O O . ARG B 1 325 ? 15.758 -23.797 0.641 1 82.81 325 ARG B O 1
ATOM 5341 N N . TYR B 1 326 ? 15.664 -23.859 2.854 1 84.81 326 TYR B N 1
ATOM 5342 C CA . TYR B 1 326 ? 14.914 -25.109 2.877 1 84.81 326 TYR B CA 1
ATOM 5343 C C . TYR B 1 326 ? 13.43 -24.859 2.648 1 84.81 326 TYR B C 1
ATOM 5345 O O . TYR B 1 326 ? 12.648 -25.812 2.514 1 84.81 326 TYR B O 1
ATOM 5353 N N . VAL B 1 327 ? 13.07 -23.656 2.588 1 87.75 327 VAL B N 1
ATOM 5354 C CA . VAL B 1 327 ? 11.695 -23.312 2.24 1 87.75 327 VAL B CA 1
ATOM 5355 C C . VAL B 1 327 ? 11.477 -23.531 0.744 1 87.75 327 VAL B C 1
ATOM 5357 O O . VAL B 1 327 ? 10.375 -23.891 0.319 1 87.75 327 VAL B O 1
ATOM 5360 N N . ASP B 1 328 ? 12.586 -23.406 -0.007 1 87.06 328 ASP B N 1
ATOM 5361 C CA . ASP B 1 328 ? 12.461 -23.484 -1.459 1 87.06 328 ASP B CA 1
ATOM 5362 C C . ASP B 1 328 ? 13.125 -24.75 -1.994 1 87.06 328 ASP B C 1
ATOM 5364 O O . ASP B 1 328 ? 13.07 -25.031 -3.193 1 87.06 328 ASP B O 1
ATOM 5368 N N . CYS B 1 329 ? 13.867 -25.422 -1.137 1 81.69 329 CYS B N 1
ATOM 5369 C CA . CYS B 1 329 ? 14.672 -26.516 -1.678 1 81.69 329 CYS B CA 1
ATOM 5370 C C . CYS B 1 329 ? 14.797 -27.656 -0.672 1 81.69 329 CYS B C 1
ATOM 5372 O O . CYS B 1 329 ? 15.062 -27.422 0.508 1 81.69 329 CYS B O 1
ATOM 5374 N N . VAL B 1 330 ? 14.547 -28.797 -1.223 1 79.75 330 VAL B N 1
ATOM 5375 C CA . VAL B 1 330 ? 14.859 -30.016 -0.491 1 79.75 330 VAL B CA 1
ATOM 5376 C C . VAL B 1 330 ? 15.961 -30.781 -1.217 1 79.75 330 VAL B C 1
ATOM 5378 O O . VAL B 1 330 ? 15.805 -31.156 -2.383 1 79.75 330 VAL B O 1
ATOM 5381 N N . PRO B 1 331 ? 17.109 -30.906 -0.527 1 79.5 331 PRO B N 1
ATOM 5382 C CA . PRO B 1 331 ? 18.203 -31.609 -1.205 1 79.5 331 PRO B CA 1
ATOM 5383 C C . PRO B 1 331 ? 17.828 -33.031 -1.572 1 79.5 331 PRO B C 1
ATOM 5385 O O . PRO B 1 331 ? 17.172 -33.719 -0.795 1 79.5 331 PRO B O 1
ATOM 5388 N N . THR B 1 332 ? 18.078 -33.344 -2.701 1 78.31 332 THR B N 1
ATOM 5389 C CA . THR B 1 332 ? 17.891 -34.719 -3.189 1 78.31 332 THR B CA 1
ATOM 5390 C C . THR B 1 332 ? 19.141 -35.219 -3.877 1 78.31 332 THR B C 1
ATOM 5392 O O . THR B 1 332 ? 20.188 -34.562 -3.871 1 78.31 332 THR B O 1
ATOM 5395 N N . ASN B 1 333 ? 19.031 -36.531 -4.293 1 75.5 333 ASN B N 1
ATOM 5396 C CA . ASN B 1 333 ? 20.156 -37.094 -5.039 1 75.5 333 ASN B CA 1
ATOM 5397 C C . ASN B 1 333 ? 20.375 -36.375 -6.363 1 75.5 333 ASN B C 1
ATOM 5399 O O . ASN B 1 333 ? 21.453 -36.438 -6.945 1 75.5 333 ASN B O 1
ATOM 5403 N N . ARG B 1 334 ? 19.453 -35.625 -6.684 1 69.94 334 ARG B N 1
ATOM 5404 C CA . ARG B 1 334 ? 19.5 -35 -7.996 1 69.94 334 ARG B CA 1
ATOM 5405 C C . ARG B 1 334 ? 19.938 -33.531 -7.883 1 69.94 334 ARG B C 1
ATOM 5407 O O . ARG B 1 334 ? 20.438 -32.938 -8.844 1 69.94 334 ARG B O 1
ATOM 5414 N N . TRP B 1 335 ? 19.625 -32.938 -6.691 1 68.94 335 TRP B N 1
ATOM 5415 C CA . TRP B 1 335 ? 20.031 -31.531 -6.551 1 68.94 335 TRP B CA 1
ATOM 5416 C C . TRP B 1 335 ? 20.359 -31.203 -5.098 1 68.94 335 TRP B C 1
ATOM 5418 O O . TRP B 1 335 ? 19.906 -31.891 -4.184 1 68.94 335 TRP B O 1
ATOM 5428 N N . SER B 1 336 ? 21.328 -30.234 -4.953 1 71.19 336 SER B N 1
ATOM 5429 C CA . SER B 1 336 ? 21.734 -29.734 -3.637 1 71.19 336 SER B CA 1
ATOM 5430 C C . SER B 1 336 ? 21.203 -28.328 -3.402 1 71.19 336 SER B C 1
ATOM 5432 O O . SER B 1 336 ? 20.859 -27.625 -4.352 1 71.19 336 SER B O 1
ATOM 5434 N N . CYS B 1 337 ? 20.844 -28.062 -2.277 1 70.69 337 CYS B N 1
ATOM 5435 C CA . CYS B 1 337 ? 20.328 -26.75 -1.925 1 70.69 337 CYS B CA 1
ATOM 5436 C C . CYS B 1 337 ? 21.469 -25.797 -1.564 1 70.69 337 CYS B C 1
ATOM 5438 O O . CYS B 1 337 ? 21.234 -24.719 -1.005 1 70.69 337 CYS B O 1
ATOM 5440 N N . SER B 1 338 ? 22.672 -26.109 -1.811 1 61.59 338 SER B N 1
ATOM 5441 C CA . SER B 1 338 ? 23.781 -25.219 -1.501 1 61.59 338 SER B CA 1
ATOM 5442 C C . SER B 1 338 ? 23.766 -23.984 -2.395 1 61.59 338 SER B C 1
ATOM 5444 O O . SER B 1 338 ? 23.188 -24 -3.48 1 61.59 338 SER B O 1
ATOM 5446 N N . ASP B 1 339 ? 23.734 -22.75 -1.869 1 55.53 339 ASP B N 1
ATOM 5447 C CA . ASP B 1 339 ? 23.703 -21.438 -2.51 1 55.53 339 ASP B CA 1
ATOM 5448 C C . ASP B 1 339 ? 24.422 -21.469 -3.857 1 55.53 339 ASP B C 1
ATOM 5450 O O . ASP B 1 339 ? 24.406 -20.484 -4.598 1 55.53 339 ASP B O 1
ATOM 5454 N N . MET B 1 340 ? 25.375 -22.391 -4.023 1 43.47 340 MET B N 1
ATOM 5455 C CA . MET B 1 340 ? 26.078 -22.406 -5.305 1 43.47 340 MET B CA 1
ATOM 5456 C C . MET B 1 340 ? 25.125 -22.703 -6.449 1 43.47 340 MET B C 1
ATOM 5458 O O . MET B 1 340 ? 24.031 -23.219 -6.227 1 43.47 340 MET B O 1
ATOM 5462 N N . THR B 1 341 ? 25.5 -22.656 -7.719 1 40.81 341 THR B N 1
ATOM 5463 C CA . THR B 1 341 ? 24.812 -22.891 -8.984 1 40.81 341 THR B CA 1
ATOM 5464 C C . THR B 1 341 ? 23.922 -24.141 -8.898 1 40.81 341 THR B C 1
ATOM 5466 O O . THR B 1 341 ? 24.422 -25.219 -8.602 1 40.81 341 THR B O 1
ATOM 5469 N N . THR B 1 342 ? 22.844 -24.062 -8.359 1 39.84 342 THR B N 1
ATOM 5470 C CA . THR B 1 342 ? 21.969 -25.234 -8.461 1 39.84 342 THR B CA 1
ATOM 5471 C C . THR B 1 342 ? 22.188 -25.969 -9.773 1 39.84 342 THR B C 1
ATOM 5473 O O . THR B 1 342 ? 21.672 -25.562 -10.82 1 39.84 342 THR B O 1
ATOM 5476 N N . SER B 1 343 ? 23.359 -26.062 -10.273 1 38.12 343 SER B N 1
ATOM 5477 C CA . SER B 1 343 ? 23.391 -26.922 -11.453 1 38.12 343 SER B CA 1
ATOM 5478 C C . SER B 1 343 ? 22.875 -28.328 -11.125 1 38.12 343 SER B C 1
ATOM 5480 O O . SER B 1 343 ? 23.109 -28.844 -10.031 1 38.12 343 SER B O 1
ATOM 5482 N N . CYS B 1 344 ? 21.703 -28.609 -11.586 1 41.31 344 CYS B N 1
ATOM 5483 C CA . CYS B 1 344 ? 21.344 -30.016 -11.648 1 41.31 344 CYS B CA 1
ATOM 5484 C C . CYS B 1 344 ? 22.578 -30.891 -11.875 1 41.31 344 CYS B C 1
ATOM 5486 O O . CYS B 1 344 ? 23.25 -30.766 -12.906 1 41.31 344 CYS B O 1
ATOM 5488 N N . GLU B 1 345 ? 23.531 -31 -10.984 1 38.03 345 GLU B N 1
ATOM 5489 C CA . GLU B 1 345 ? 24.594 -31.984 -11.219 1 38.03 345 GLU B CA 1
ATOM 5490 C C . GLU B 1 345 ? 24.016 -33.375 -11.398 1 38.03 345 GLU B C 1
ATOM 5492 O O . GLU B 1 345 ? 23.438 -33.938 -10.461 1 38.03 345 GLU B O 1
ATOM 5497 N N . VAL B 1 346 ? 23.359 -33.688 -12.477 1 35.12 346 VAL B N 1
ATOM 5498 C CA . VAL B 1 346 ? 23.219 -35.125 -12.75 1 35.12 346 VAL B CA 1
ATOM 5499 C C . VAL B 1 346 ? 24.484 -35.844 -12.336 1 35.12 346 VAL B C 1
ATOM 5501 O O . VAL B 1 346 ? 25.547 -35.625 -12.914 1 35.12 346 VAL B O 1
ATOM 5504 N N . TYR B 1 347 ? 24.656 -36.156 -11.109 1 34.47 347 TYR B N 1
ATOM 5505 C CA . TYR B 1 347 ? 25.688 -37.156 -10.805 1 34.47 347 TYR B CA 1
ATOM 5506 C C . TYR B 1 347 ? 25.641 -38.312 -11.789 1 34.47 347 TYR B C 1
ATOM 5508 O O . TYR B 1 347 ? 24.578 -38.938 -11.969 1 34.47 347 TYR B O 1
ATOM 5516 N N . SER B 1 348 ? 26.25 -38.344 -12.969 1 31.98 348 SER B N 1
ATOM 5517 C CA . SER B 1 348 ? 26.625 -39.562 -13.648 1 31.98 348 SER B CA 1
ATOM 5518 C C . SER B 1 348 ? 26.969 -40.688 -12.648 1 31.98 348 SER B C 1
ATOM 5520 O O . SER B 1 348 ? 27.969 -40.562 -11.93 1 31.98 348 SER B O 1
ATOM 5522 N N . PHE B 1 349 ? 26.016 -41.312 -12.094 1 28.92 349 PHE B N 1
ATOM 5523 C CA . PHE B 1 349 ? 26.328 -42.656 -11.578 1 28.92 349 PHE B CA 1
ATOM 5524 C C . PHE B 1 349 ? 27.156 -43.438 -12.586 1 28.92 349 PHE B C 1
ATOM 5526 O O . PHE B 1 349 ? 26.656 -43.781 -13.664 1 28.92 349 PHE B O 1
ATOM 5533 N N . LYS B 1 350 ? 28.469 -43.219 -12.82 1 30.39 350 LYS B N 1
ATOM 5534 C CA . LYS B 1 350 ? 29.219 -44.375 -13.289 1 30.39 350 LYS B CA 1
ATOM 5535 C C . LYS B 1 350 ? 28.828 -45.656 -12.523 1 30.39 350 LYS B C 1
ATOM 5537 O O . LYS B 1 350 ? 28.797 -45.656 -11.289 1 30.39 350 LYS B O 1
ATOM 5542 N N . PRO B 1 351 ? 28.375 -46.688 -13.305 1 29.75 351 PRO B N 1
ATOM 5543 C CA . PRO B 1 351 ? 28.469 -48 -12.648 1 29.75 351 PRO B CA 1
ATOM 5544 C C . PRO B 1 351 ? 29.828 -48.219 -11.984 1 29.75 351 PRO B C 1
ATOM 5546 O O . PRO B 1 351 ? 30.844 -47.656 -12.422 1 29.75 351 PRO B O 1
#

Solvent-accessible surface area (backbone atoms only — not comparable to full-atom values): 37663 Å² total; per-residue (Å²): 136,80,76,76,78,72,75,81,77,74,80,69,72,72,74,72,72,80,79,74,76,74,76,67,66,69,68,70,56,69,64,69,72,43,66,50,71,60,57,89,60,84,74,61,84,53,83,56,60,58,53,53,49,54,50,50,52,36,53,51,46,44,50,50,49,26,53,69,37,18,23,56,78,69,52,81,63,64,41,33,63,59,89,53,40,47,58,15,15,32,30,57,65,74,23,77,38,51,11,54,47,70,68,42,45,39,72,72,20,27,41,41,46,60,48,41,52,74,65,59,45,62,65,25,40,71,40,12,32,52,44,62,61,15,54,58,53,40,52,52,51,48,52,51,38,53,59,51,40,43,54,47,24,47,74,67,33,53,66,62,45,50,49,37,28,52,52,5,13,39,42,1,30,53,39,28,48,28,50,47,56,77,58,48,28,28,13,32,57,1,18,53,29,3,48,51,21,19,51,50,30,43,44,64,75,38,48,88,74,43,86,31,48,65,55,49,49,50,51,51,49,50,56,50,48,53,54,51,59,54,12,36,38,84,46,34,35,30,50,3,28,51,31,0,20,53,43,6,26,30,45,16,53,54,66,62,74,64,82,44,73,45,75,63,74,79,75,82,76,74,78,85,78,69,75,80,60,74,69,66,54,58,60,54,57,53,66,76,52,61,66,60,24,50,52,29,48,51,51,47,52,49,47,54,51,52,50,51,50,37,42,64,70,56,46,50,53,41,83,77,29,88,66,55,54,56,62,31,28,65,67,49,92,53,35,62,60,58,75,56,79,70,51,46,50,64,70,74,75,69,130,135,73,74,78,71,76,79,82,73,78,77,72,72,68,74,69,69,81,80,74,77,74,77,68,67,69,69,71,58,70,65,70,72,44,66,53,69,60,56,88,60,83,73,62,84,52,83,56,60,58,51,53,49,54,50,50,51,37,54,51,45,44,51,51,49,26,53,70,36,18,22,55,78,70,53,83,63,62,39,34,63,58,90,53,40,49,56,16,16,30,30,57,66,74,22,76,36,50,10,52,48,72,67,44,45,40,72,71,19,27,42,41,47,60,49,41,52,74,65,58,46,62,67,25,40,71,41,13,32,51,45,60,60,14,54,58,54,40,51,54,50,47,52,51,38,54,59,52,39,42,54,49,26,46,73,65,33,55,66,61,47,50,50,36,28,52,52,6,12,39,42,0,28,53,38,26,48,29,48,48,55,79,60,48,28,28,15,33,56,1,18,54,30,2,48,50,20,18,50,51,30,43,43,64,75,37,48,89,75,45,86,33,50,66,56,50,48,49,51,50,50,50,56,50,49,54,55,52,58,54,12,36,38,85,46,34,36,30,49,2,28,50,31,0,21,54,43,7,26,31,46,15,52,54,66,61,75,65,82,45,74,48,76,66,73,78,76,82,74,74,79,82,78,70,77,81,60,75,68,66,56,59,59,55,60,54,64,77,53,61,68,58,24,50,52,30,46,50,51,48,53,48,48,55,52,51,51,50,51,37,44,66,71,56,46,50,53,41,84,77,29,88,66,53,54,56,63,32,28,65,66,49,92,52,35,60,61,58,75,58,80,67,52,47,49,64,68,76,75,72,129

Secondary structure (DSSP, 8-state):
------------GGG----------S---GGGGSGGG--SS-------HHHHHHHHHHHHHHHHHHHHH-HHHHSTT--BSGGGGGGPBPPTTT-TTT---HHHHHHHT-B-HHHHHTS--THHHHHGGG--SSHHHHHHHHHHIIIIIHHHHHHH-HHHHHHHHHHHHHHHHHHHHHH--SS-BB-HHHHHHHHHHHHHHHHHHTTTT-TTHHHHHHHHHHHHHHHHHHTTSTTB-HHHHHHHHHHHHHHHHHH--------PPP--S-SSSS-TT------------HHHHHHHHHHHHHHHHHHHHHHHTT--GGGG-SSTHHHH----SS---SSS-----------/----------GGGGG----------S---GGGGSGGG--SS-------HHHHHHHHHHHHHHHHHHHHH-HHHHSTT--BSGGGGGGPBPPTTT-TTT---HHHHHHHT-B-HHHHHTS--THHHHHGGG--SSHHHHHHHHHHIIIIIHHHHHHH-HHHHHHHHHHHHHHHHHHHHHH--SS-BB-HHHHHHHHHHHHHHHHHHTTTT-TTHHHHHHHHHHHHHHHHHHTTSTTB-HHHHHHHHHHHHHHHHHH--------PPP--S-SSSS-TT------------HHHHHHHHHHHHHHHHHHHHHHHTT--GGGG-SSTHHHH----SS---SSS-----------

Radius of gyration: 35.66 Å; Cα contacts (8 Å, |Δi|>4): 1103; chains: 2; bounding box: 104×115×135 Å